Protein AF-A0A3R6SLC8-F1 (afdb_monomer)

Solvent-accessible surface area (backbone atoms only — not comparable to full-atom values): 26384 Å² total; per-residue (Å²): 122,71,46,50,64,65,61,18,42,52,45,8,48,50,56,23,44,22,66,38,48,47,32,39,58,86,38,3,53,18,31,65,36,12,20,27,44,7,32,56,50,8,61,76,74,73,42,42,48,62,12,15,28,33,7,21,47,40,28,37,38,47,44,51,72,51,48,66,95,76,48,55,83,53,21,49,45,52,12,24,59,56,33,33,61,49,24,70,76,63,65,51,51,47,34,44,36,35,53,68,18,51,67,44,10,50,51,34,34,54,44,52,49,52,43,15,56,60,30,42,59,29,45,60,48,36,52,54,31,44,76,70,70,38,64,82,55,33,52,42,32,18,47,53,49,36,41,51,49,44,37,51,59,35,23,53,56,47,18,50,44,32,36,74,47,45,32,54,53,45,56,52,63,77,64,54,50,69,49,57,52,47,7,33,36,46,29,26,22,42,40,32,32,56,13,37,36,48,29,38,60,68,46,46,52,83,87,48,50,64,38,20,53,52,24,20,42,38,34,70,74,62,66,50,55,70,68,58,52,48,56,52,23,52,53,51,12,52,50,49,34,63,68,51,42,78,79,56,65,79,68,60,49,61,55,46,52,69,75,62,62,84,81,87,72,84,65,84,78,49,32,95,67,35,59,33,65,38,72,68,51,43,46,52,50,39,53,50,42,59,29,35,58,59,12,32,46,19,73,79,32,30,27,4,39,18,48,23,55,68,41,50,64,37,45,47,43,38,33,61,86,42,60,68,61,39,43,53,51,41,59,64,42,40,40,67,42,71,51,25,72,28,51,36,29,14,52,56,32,19,42,53,47,53,49,45,50,30,62,74,72,47,50,72,86,44,71,62,35,51,48,46,54,48,56,42,64,71,42,25,57,60,35,21,55,52,30,45,49,45,47,45,37,34,48,46,34,44,40,37,64,63,15,34,62,37,8,56,72,50,37,72,81,17,30,42,34,35,32,56,46,46,53,50,42,46,56,48,18,42,52,25,28,48,41,8,46,77,43,30,71,62,43,51,51,52,53,74,71,30,67,64,54,54,45,51,52,52,22,49,29,41,27,36,31,17,46,36,17,27,49,39,53,73,57,34,46,65,70,57,54,54,61,52,81,47,100,90,50,74,48,50,53,48,61,58,50,35,71,76,39,74,58,46,65,40,53,50,52,44,49,52,53,37,57,44,45,73,70,68,47,54,67,69,60,53,50,50,50,48,46,50,48,24,42,53,28,18,70,73,54,44,69

Nearest PDB structures (foldseek):
  7dyr-assembly1_F  TM=5.591E-01  e=5.419E-09  Escherichia coli K-12
  6k1h-assembly1_Y  TM=8.545E-01  e=8.030E-05  Escherichia coli K-12
  7dyr-assembly1_Y  TM=5.944E-01  e=1.213E-04  Escherichia coli K-12
  8x2j-assembly1_F  TM=1.427E-01  e=5.247E+00  Chloroflexus aurantiacus J-10-fl

Foldseek 3Di:
DADDLVLLLVLLVLQLQCCALFDDCLTHLQCQALQLSLQVNCVVLVHNLLSLQLSLLLRLLCLQQFCQLNQTQWRSNQLSSQLSNLCSVQVDDSLLSNLSSRVRRNVVSVLVQVLQAVLVVLLVVLLVCLVVVNLVCLCCSFHVVSSVSSSCSRSVVSSCCRRVCVVVSNVCVVPDDPLRVQLSNLLSLASSLLSLLSLCLLLDDVVLLVLLVVLQCCCQVVVDDLVVLLVVLLVVLVVCLVVCVVVCPDPQPVVLCVVQPDPPPPDPQAPQLALHNDLVRLLVLLVVCLRRQQTSAHDQQGSQSSLLSSCLSSLCRNQVPPSVLSSLLSSLSSHRAAAQSQLCLLLSQLLSLLSSVCSVPNDCPPDSVVVSVCLRVVCRVLRRVLRCSQLSSQVSSVLLLVLSVCSSVVHPSSSGSSSVSSVVSSVSNSVSSCQSNRPNSSSSVSVSSDPVSVSVSSSSSSSSSSSSSNCLNVRNDNDFADWDADPVGIDGPVVVVCVVPNPVVSVVSSVVSSVCVSVVHDSVVVSVVSSCCSSVCSVVVRD

Mean predicted aligned error: 7.92 Å

pLDDT: mean 84.75, std 10.23, range [35.91, 96.44]

Sequence (543 aa):
MSFTFFEALIVGILYYLAYCEFSIPFIGAGWQDPVTIGFLIGLVYGDVKTGLVVGASIGMMYISNIAVGGNLPSDGVLAACVTVPISIKFGLDATTAVAFSIPFAVLGTFVDNGRRLVNGMWNRRAVTHVENEQYKKLWVDAILGPSVVSMLFRIVPLTLLLWLFGGAAGDIVSQLPAWLSNGLSVIGGMLPGLGLVLCVNFMGKKELLPYFLVGFYAITLGKVSIVFVALIGVCLAFLHVQFSASRFEEDDEEDYEEEYEEDDTSQSIYGDGCAFKSKGHLYWWGFKFCCFFRISQCLEYFYGTGIGYMMLEPLKRVYQENREGYKTAILRHLQPFITNPSWGAALVTGSIAMEEDIAKHGDPSGEKGEAIQTFKTSLMGPLAGIGDSFEGSIMMPLFKSICYPLALAGNVLGAFPYVLWFGWMTIVALFMDKLGYEQGRKGIAKLINSPIVNKVLYGAGVLGIMMMGALSASYVSLNIKIGWETSMGATDVASIVNGLIPSFFTLLFLGICYLLLSKGKSFVKVLIGVVIFGLLGSLIGIV

Structure (mmCIF, N/CA/C/O backbone):
data_AF-A0A3R6SLC8-F1
#
_entry.id   AF-A0A3R6SLC8-F1
#
loop_
_atom_site.group_PDB
_atom_site.id
_atom_site.type_symbol
_atom_site.label_atom_id
_atom_site.label_alt_id
_atom_site.label_comp_id
_atom_site.label_asym_id
_atom_site.label_entity_id
_atom_site.label_seq_id
_atom_site.pdbx_PDB_ins_code
_atom_site.Cartn_x
_atom_site.Cartn_y
_atom_site.Cartn_z
_atom_site.occupancy
_atom_site.B_iso_or_equiv
_atom_site.auth_seq_id
_atom_site.auth_comp_id
_atom_site.auth_asym_id
_atom_site.auth_atom_id
_atom_site.pdbx_PDB_model_num
ATOM 1 N N . MET A 1 1 ? -13.113 -23.653 21.721 1.00 61.84 1 MET A N 1
ATOM 2 C CA . MET A 1 1 ? -13.159 -23.734 20.241 1.00 61.84 1 MET A CA 1
ATOM 3 C C . MET A 1 1 ? -11.730 -23.743 19.728 1.00 61.84 1 MET A C 1
ATOM 5 O O . MET A 1 1 ? -10.943 -22.945 20.212 1.00 61.84 1 MET A O 1
ATOM 9 N N . SER A 1 2 ? -11.380 -24.641 18.810 1.00 76.81 2 SER A N 1
ATOM 10 C CA . SER A 1 2 ? -10.056 -24.680 18.172 1.00 76.81 2 SER A CA 1
ATOM 11 C C . SER A 1 2 ? -10.161 -24.320 16.687 1.00 76.81 2 SER A C 1
ATOM 13 O O . SER A 1 2 ? -11.248 -24.360 16.097 1.00 76.81 2 SER A O 1
ATOM 15 N N . PHE A 1 3 ? -9.043 -23.928 16.078 1.00 85.88 3 PHE A N 1
ATOM 16 C CA . PHE A 1 3 ? -8.946 -23.807 14.626 1.00 85.88 3 PHE A CA 1
ATOM 17 C C . PHE A 1 3 ? -8.646 -25.173 14.030 1.00 85.88 3 PHE A C 1
ATOM 19 O O . PHE A 1 3 ? -7.703 -25.855 14.433 1.00 85.88 3 PHE A O 1
ATOM 26 N N . THR A 1 4 ? -9.448 -25.577 13.055 1.00 91.62 4 THR A N 1
ATOM 27 C CA . THR A 1 4 ? -9.114 -26.731 12.230 1.00 91.62 4 THR A CA 1
ATOM 28 C C . THR A 1 4 ? -7.926 -26.382 11.336 1.00 91.62 4 THR A C 1
ATOM 30 O O . THR A 1 4 ? -7.714 -25.224 10.968 1.00 91.62 4 THR A O 1
ATOM 33 N N . PHE A 1 5 ? -7.153 -27.396 10.948 1.00 92.06 5 PHE A N 1
ATOM 34 C CA . PHE A 1 5 ? -6.040 -27.202 10.019 1.00 92.06 5 PHE A CA 1
ATOM 35 C C . PHE A 1 5 ? -6.502 -26.564 8.698 1.00 92.06 5 PHE A C 1
ATOM 37 O O . PHE A 1 5 ? -5.816 -25.708 8.152 1.00 92.06 5 PHE A O 1
ATOM 44 N N . PHE A 1 6 ? -7.689 -26.937 8.209 1.00 92.38 6 PHE A N 1
ATOM 45 C CA . PHE A 1 6 ? -8.234 -26.424 6.953 1.00 92.38 6 PHE A CA 1
ATOM 46 C C . PHE A 1 6 ? -8.601 -24.935 7.031 1.00 92.38 6 PHE A C 1
ATOM 48 O O . PHE A 1 6 ? -8.248 -24.172 6.135 1.00 92.38 6 PHE A O 1
ATOM 55 N N . GLU A 1 7 ? -9.228 -24.497 8.127 1.00 92.00 7 GLU A N 1
ATOM 56 C CA . GLU A 1 7 ? -9.496 -23.074 8.380 1.00 92.00 7 GLU A CA 1
ATOM 57 C C . GLU A 1 7 ? -8.194 -22.260 8.425 1.00 92.00 7 GLU A C 1
ATOM 59 O O . GLU A 1 7 ? -8.081 -21.220 7.775 1.00 92.00 7 GLU A O 1
ATOM 64 N N . ALA A 1 8 ? -7.185 -22.755 9.150 1.00 93.56 8 ALA A N 1
ATOM 65 C CA . ALA A 1 8 ? -5.879 -22.107 9.251 1.00 93.56 8 ALA A CA 1
ATOM 66 C C . ALA A 1 8 ? -5.124 -22.083 7.905 1.00 93.56 8 ALA A C 1
ATOM 68 O O . ALA A 1 8 ? -4.407 -21.125 7.604 1.00 93.56 8 ALA A O 1
ATOM 69 N N . LEU A 1 9 ? -5.289 -23.120 7.078 1.00 95.88 9 LEU A N 1
ATOM 70 C CA . LEU A 1 9 ? -4.695 -23.204 5.746 1.00 95.88 9 LEU A CA 1
ATOM 71 C C . LEU A 1 9 ? -5.320 -22.191 4.784 1.00 95.88 9 LEU A C 1
ATOM 73 O O . LEU A 1 9 ? -4.587 -21.502 4.080 1.00 95.88 9 LEU A O 1
ATOM 77 N N . ILE A 1 10 ? -6.650 -22.055 4.779 1.00 95.94 10 ILE A N 1
ATOM 78 C CA . ILE A 1 10 ? -7.340 -21.070 3.933 1.00 95.94 10 ILE A CA 1
ATOM 79 C C . ILE A 1 10 ? -6.879 -19.654 4.273 1.00 95.94 10 ILE A C 1
ATOM 81 O O . ILE A 1 10 ? -6.555 -18.886 3.371 1.00 95.94 10 ILE A O 1
ATOM 85 N N . VAL A 1 11 ? -6.791 -19.313 5.560 1.00 95.38 11 VAL A N 1
ATOM 86 C CA . VAL A 1 11 ? -6.306 -17.992 5.988 1.00 95.38 11 VAL A CA 1
ATOM 87 C C . VAL A 1 11 ? -4.846 -17.773 5.564 1.00 95.38 11 VAL A C 1
ATOM 89 O O . VAL A 1 11 ? -4.506 -16.699 5.070 1.00 95.38 11 VAL A O 1
ATOM 92 N N . GLY A 1 12 ? -4.006 -18.812 5.655 1.00 94.88 12 GLY A N 1
ATOM 93 C CA . GLY A 1 12 ? -2.649 -18.821 5.097 1.00 94.88 12 GLY A CA 1
ATOM 94 C C . GLY A 1 12 ? -2.611 -18.520 3.595 1.00 94.88 12 GLY A C 1
ATOM 95 O O . GLY A 1 12 ? -1.840 -17.672 3.145 1.00 94.88 12 GLY A O 1
ATOM 96 N N . ILE A 1 13 ? -3.474 -19.177 2.817 1.00 94.75 13 ILE A N 1
ATOM 97 C CA . ILE A 1 13 ? -3.594 -18.973 1.368 1.00 94.75 13 ILE A CA 1
ATOM 98 C C . ILE A 1 13 ? -4.063 -17.549 1.055 1.00 94.75 13 ILE A C 1
ATOM 100 O O . ILE A 1 13 ? -3.487 -16.912 0.176 1.00 94.75 13 ILE A O 1
ATOM 104 N N . LEU A 1 14 ? -5.054 -17.020 1.778 1.00 94.44 14 LEU A N 1
ATOM 105 C CA . LEU A 1 14 ? -5.522 -15.641 1.602 1.00 94.44 14 LEU A CA 1
ATOM 106 C C . LEU A 1 14 ? -4.402 -14.628 1.860 1.00 94.44 14 LEU A C 1
ATOM 108 O O . LEU A 1 14 ? -4.236 -13.696 1.076 1.00 94.44 14 LEU A O 1
ATOM 112 N N . TYR A 1 15 ? -3.587 -14.848 2.894 1.00 94.25 15 TYR A N 1
ATOM 113 C CA . TYR A 1 15 ? -2.420 -14.012 3.177 1.00 94.25 15 TYR A CA 1
ATOM 114 C C . TYR A 1 15 ? -1.388 -14.044 2.040 1.00 94.25 15 TYR A C 1
ATOM 116 O O . TYR A 1 15 ? -0.866 -13.004 1.634 1.00 94.25 15 TYR A O 1
ATOM 124 N N . TYR A 1 16 ? -1.116 -15.225 1.477 1.00 92.50 16 TYR A N 1
ATOM 125 C CA . TYR A 1 16 ? -0.261 -15.345 0.296 1.00 92.50 16 TYR A CA 1
ATOM 126 C C . TYR A 1 16 ? -0.855 -14.631 -0.922 1.00 92.50 16 TYR A C 1
ATOM 128 O O . TYR A 1 16 ? -0.144 -13.877 -1.578 1.00 92.50 16 TYR A O 1
ATOM 136 N N . LEU A 1 17 ? -2.143 -14.833 -1.211 1.00 90.81 17 LEU A N 1
ATOM 137 C CA . LEU A 1 17 ? -2.814 -14.226 -2.360 1.00 90.81 17 LEU A CA 1
ATOM 138 C C . LEU A 1 17 ? -2.892 -12.703 -2.253 1.00 90.81 17 LEU A C 1
ATOM 140 O O . LEU A 1 17 ? -2.800 -12.036 -3.277 1.00 90.81 17 LEU A O 1
ATOM 144 N N . ALA A 1 18 ? -2.995 -12.148 -1.042 1.00 88.38 18 ALA A N 1
ATOM 145 C CA . ALA A 1 18 ? -2.894 -10.708 -0.820 1.00 88.38 18 ALA A CA 1
ATOM 146 C C . ALA A 1 18 ? -1.541 -10.157 -1.277 1.00 88.38 18 ALA A C 1
ATOM 148 O O . ALA A 1 18 ? -1.441 -9.073 -1.831 1.00 88.38 18 ALA A O 1
ATOM 149 N N . TYR A 1 19 ? -0.470 -10.919 -1.117 1.00 84.75 19 TYR A N 1
ATOM 150 C CA . TYR A 1 19 ? 0.869 -10.473 -1.471 1.00 84.75 19 TYR A CA 1
ATOM 151 C C . TYR A 1 19 ? 1.532 -11.334 -2.545 1.00 84.75 19 TYR A C 1
ATOM 153 O O . TYR A 1 19 ? 2.760 -11.509 -2.552 1.00 84.75 19 TYR A O 1
ATOM 161 N N . CYS A 1 20 ? 0.734 -11.893 -3.447 1.00 82.38 20 CYS A N 1
ATOM 162 C CA . CYS A 1 20 ? 1.291 -12.610 -4.573 1.00 82.38 20 CYS A CA 1
ATOM 163 C C . CYS A 1 20 ? 2.060 -11.631 -5.475 1.00 82.38 20 CYS A C 1
ATOM 165 O O . CYS A 1 20 ? 1.841 -10.419 -5.457 1.00 82.38 20 CYS A O 1
ATOM 167 N N . GLU A 1 21 ? 2.997 -12.168 -6.252 1.00 72.94 21 GLU A N 1
ATOM 168 C CA . GLU A 1 21 ? 3.867 -11.371 -7.128 1.00 72.94 21 GLU A CA 1
ATOM 169 C C . GLU A 1 21 ? 3.085 -10.724 -8.298 1.00 72.94 21 GLU A C 1
ATOM 171 O O . GLU A 1 21 ? 3.613 -9.861 -8.997 1.00 72.94 21 GLU A O 1
ATOM 176 N N . PHE A 1 22 ? 1.819 -11.119 -8.491 1.00 76.06 22 PHE A N 1
ATOM 177 C CA . PHE A 1 22 ? 0.886 -10.544 -9.456 1.00 76.06 22 PHE A CA 1
ATOM 178 C C . PHE A 1 22 ? 0.054 -9.442 -8.792 1.00 76.06 22 PHE A C 1
ATOM 180 O O . PHE A 1 22 ? -0.735 -9.707 -7.895 1.00 76.06 22 PHE A O 1
ATOM 187 N N . SER A 1 23 ? 0.168 -8.208 -9.260 1.00 70.12 23 SER A N 1
ATOM 188 C CA . SER A 1 23 ? -0.621 -7.073 -8.779 1.00 70.12 23 SER A CA 1
ATOM 189 C C . SER A 1 23 ? -1.847 -6.868 -9.670 1.00 70.12 23 SER A C 1
ATOM 191 O O . SER A 1 23 ? -1.762 -6.146 -10.649 1.00 70.12 23 SER A O 1
ATOM 193 N N . ILE A 1 24 ? -2.997 -7.473 -9.376 1.00 70.75 24 ILE A N 1
ATOM 194 C CA . ILE A 1 24 ? -4.237 -7.221 -10.140 1.00 70.75 24 ILE A CA 1
ATOM 195 C C . ILE A 1 24 ? -5.328 -6.604 -9.245 1.00 70.75 24 ILE A C 1
ATOM 197 O O . ILE A 1 24 ? -5.205 -6.627 -8.020 1.00 70.75 24 ILE A O 1
ATOM 201 N N . PRO A 1 25 ? -6.413 -6.028 -9.806 1.00 58.56 25 PRO A N 1
ATOM 202 C CA . PRO A 1 25 ? -7.425 -5.347 -8.994 1.00 58.56 25 PRO A CA 1
ATOM 203 C C . PRO A 1 25 ? -8.062 -6.239 -7.921 1.00 58.56 25 PRO A C 1
ATOM 205 O O . PRO A 1 25 ? -8.417 -5.761 -6.853 1.00 58.56 25 PRO A O 1
ATOM 208 N N . PHE A 1 26 ? -8.190 -7.542 -8.177 1.00 68.75 26 PHE A N 1
ATOM 209 C CA . PHE A 1 26 ? -8.882 -8.474 -7.283 1.00 68.75 26 PHE A CA 1
ATOM 210 C C . PHE A 1 26 ? -8.005 -9.623 -6.784 1.00 68.75 26 PHE A C 1
ATOM 212 O O . PHE A 1 26 ? -8.561 -10.611 -6.337 1.00 68.75 26 PHE A O 1
ATOM 219 N N . ILE A 1 27 ? -6.676 -9.535 -6.892 1.00 64.81 27 ILE A N 1
ATOM 220 C CA . ILE A 1 27 ? -5.691 -10.479 -6.322 1.00 64.81 27 ILE A CA 1
ATOM 221 C C . ILE A 1 27 ? -4.364 -9.714 -6.168 1.00 64.81 27 ILE A C 1
ATOM 223 O O . ILE A 1 27 ? -4.068 -8.821 -6.957 1.00 64.81 27 ILE A O 1
ATOM 227 N N . GLY A 1 28 ? -3.536 -10.046 -5.180 1.00 75.44 28 GLY A N 1
ATOM 228 C CA . GLY A 1 28 ? -2.276 -9.343 -4.954 1.00 75.44 28 GLY A CA 1
ATOM 229 C C . GLY A 1 28 ? -2.542 -7.938 -4.445 1.00 75.44 28 GLY A C 1
ATOM 230 O O . GLY A 1 28 ? -3.301 -7.779 -3.493 1.00 75.44 28 GLY A O 1
ATOM 231 N N . ALA A 1 29 ? -1.969 -6.913 -5.085 1.00 71.12 29 ALA A N 1
ATOM 232 C CA . ALA A 1 29 ? -2.095 -5.515 -4.656 1.00 71.12 29 ALA A CA 1
ATOM 233 C C . ALA A 1 29 ? -3.538 -5.097 -4.307 1.00 71.12 29 ALA A C 1
ATOM 235 O O . ALA A 1 29 ? -3.732 -4.440 -3.293 1.00 71.12 29 ALA A O 1
ATOM 236 N N . GLY A 1 30 ? -4.550 -5.544 -5.059 1.00 74.19 30 GLY A N 1
ATOM 237 C CA . GLY A 1 30 ? -5.962 -5.263 -4.771 1.00 74.19 30 GLY A CA 1
ATOM 238 C C . GLY A 1 30 ? -6.500 -5.781 -3.426 1.00 74.19 30 GLY A C 1
ATOM 239 O O . GLY A 1 30 ? -7.491 -5.268 -2.905 1.00 74.19 30 GLY A O 1
ATOM 240 N N . TRP A 1 31 ? -5.854 -6.794 -2.846 1.00 82.81 31 TRP A N 1
ATOM 241 C CA . TRP A 1 31 ? -6.204 -7.422 -1.568 1.00 82.81 31 TRP A CA 1
ATOM 242 C C . TRP A 1 31 ? -5.299 -6.991 -0.409 1.00 82.81 31 TRP A C 1
ATOM 244 O O . TRP A 1 31 ? -5.496 -7.457 0.709 1.00 82.81 31 TRP A O 1
ATOM 254 N N . GLN A 1 32 ? -4.327 -6.101 -0.635 1.00 86.19 32 GLN A N 1
ATOM 255 C CA . GLN A 1 32 ? -3.346 -5.685 0.381 1.00 86.19 32 GLN A CA 1
ATOM 256 C C . GLN A 1 32 ? -3.885 -4.676 1.393 1.00 86.19 32 GLN A C 1
ATOM 258 O O . GLN A 1 32 ? -3.170 -3.774 1.827 1.00 86.19 32 GLN A O 1
ATOM 263 N N . ASP A 1 33 ? -5.139 -4.851 1.795 1.00 91.06 33 ASP A N 1
ATOM 264 C CA . ASP A 1 33 ? -5.748 -4.062 2.847 1.00 91.06 33 ASP A CA 1
ATOM 265 C C . ASP A 1 33 ? -6.392 -4.948 3.919 1.00 91.06 33 ASP A C 1
ATOM 267 O O . ASP A 1 33 ? -7.047 -5.946 3.585 1.00 91.06 33 ASP A O 1
ATOM 271 N N . PRO A 1 34 ? -6.263 -4.571 5.206 1.00 94.19 34 PRO A N 1
ATOM 272 C CA . PRO A 1 34 ? -6.955 -5.237 6.303 1.00 94.19 34 PRO A CA 1
ATOM 273 C C . PRO A 1 34 ? -8.462 -5.396 6.082 1.00 94.19 34 PRO A C 1
ATOM 275 O O . PRO A 1 34 ? -9.014 -6.429 6.457 1.00 94.19 34 PRO A O 1
ATOM 278 N N . VAL A 1 35 ? -9.135 -4.421 5.456 1.00 95.12 35 VAL A N 1
ATOM 279 C CA . VAL A 1 35 ? -10.585 -4.489 5.228 1.00 95.12 35 VAL A CA 1
ATOM 280 C C . VAL A 1 35 ? -10.956 -5.515 4.161 1.00 95.12 35 VAL A C 1
ATOM 282 O O . VAL A 1 35 ? -11.905 -6.278 4.352 1.00 95.12 35 VAL A O 1
ATOM 285 N N . THR A 1 36 ? -10.179 -5.596 3.075 1.00 94.75 36 THR A N 1
ATOM 286 C CA . THR A 1 36 ? -10.398 -6.579 2.007 1.00 94.75 36 THR A CA 1
ATOM 287 C C . THR A 1 36 ? -10.207 -7.988 2.547 1.00 94.75 36 THR A C 1
ATOM 289 O O . THR A 1 36 ? -11.002 -8.887 2.285 1.00 94.75 36 THR A O 1
ATOM 292 N N . ILE A 1 37 ? -9.168 -8.183 3.357 1.00 95.12 37 ILE A N 1
ATOM 293 C CA . ILE A 1 37 ? -8.874 -9.475 3.976 1.00 95.12 37 ILE A CA 1
ATOM 294 C C . ILE A 1 37 ? -9.905 -9.823 5.043 1.00 95.12 37 ILE A C 1
ATOM 296 O O . ILE A 1 37 ? -10.350 -10.967 5.101 1.00 95.12 37 ILE A O 1
ATOM 300 N N . GLY A 1 38 ? -10.353 -8.841 5.823 1.00 96.06 38 GLY A N 1
ATOM 301 C CA . GLY A 1 38 ? -11.456 -9.007 6.761 1.00 96.06 38 GLY A CA 1
ATOM 302 C C . GLY A 1 38 ? -12.741 -9.463 6.073 1.00 96.06 38 GLY A C 1
ATOM 303 O O . GLY A 1 38 ? -13.386 -10.400 6.539 1.00 96.06 38 GLY A O 1
ATOM 304 N N . PHE A 1 39 ? -13.066 -8.884 4.915 1.00 96.44 39 PHE A N 1
ATOM 305 C CA . PHE A 1 39 ? -14.175 -9.324 4.070 1.00 96.44 39 PHE A CA 1
ATOM 306 C C . PHE A 1 39 ? -14.008 -10.774 3.587 1.00 96.44 39 PHE A C 1
ATOM 308 O O . PHE A 1 39 ? -14.921 -11.583 3.754 1.00 96.44 39 PHE A O 1
ATOM 315 N N . LEU A 1 40 ? -12.843 -11.128 3.030 1.00 95.44 40 LEU A N 1
ATOM 316 C CA . LEU A 1 40 ? -12.574 -12.476 2.512 1.00 95.44 40 LEU A CA 1
ATOM 317 C C . LEU A 1 40 ? -12.612 -13.540 3.615 1.00 95.44 40 LEU A C 1
ATOM 319 O O . LEU A 1 40 ? -13.183 -14.610 3.423 1.00 95.44 40 LEU A O 1
ATOM 323 N N . ILE A 1 41 ? -12.054 -13.244 4.789 1.00 96.19 41 ILE A N 1
ATOM 324 C CA . ILE A 1 41 ? -12.130 -14.135 5.951 1.00 96.19 41 ILE A CA 1
ATOM 325 C C . ILE A 1 41 ? -13.574 -14.213 6.456 1.00 96.19 41 ILE A C 1
ATOM 327 O O . ILE A 1 41 ? -14.061 -15.305 6.729 1.00 96.19 41 ILE A O 1
ATOM 331 N N . GLY A 1 42 ? -14.299 -13.095 6.503 1.00 95.81 42 GLY A N 1
ATOM 332 C CA . GLY A 1 42 ? -15.721 -13.084 6.840 1.00 95.81 42 GLY A CA 1
ATOM 333 C C . GLY A 1 42 ? -16.555 -13.996 5.933 1.00 95.81 42 GLY A C 1
ATOM 334 O O . GLY A 1 42 ? -17.412 -14.721 6.429 1.00 95.81 42 GLY A O 1
ATOM 335 N N . LEU A 1 43 ? -16.256 -14.046 4.628 1.00 95.56 43 LEU A N 1
ATOM 336 C CA . LEU A 1 43 ? -16.885 -14.992 3.696 1.00 95.56 43 LEU A CA 1
ATOM 337 C C . LEU A 1 43 ? -16.562 -16.455 4.026 1.00 95.56 43 LEU A C 1
ATOM 339 O O . LEU A 1 43 ? -17.451 -17.299 3.962 1.00 95.56 43 LEU A O 1
ATOM 343 N N . VAL A 1 44 ? -15.314 -16.757 4.390 1.00 94.94 44 VAL A N 1
ATOM 344 C CA . VAL A 1 44 ? -14.883 -18.121 4.750 1.00 94.94 44 VAL A CA 1
ATOM 345 C C . VAL A 1 44 ? -15.576 -18.613 6.023 1.00 94.94 44 VAL A C 1
ATOM 347 O O . VAL A 1 44 ? -15.950 -19.779 6.101 1.00 94.94 44 VAL A O 1
ATOM 350 N N . TYR A 1 45 ? -15.761 -17.733 7.010 1.00 93.38 45 TYR A N 1
ATOM 351 C CA . TYR A 1 45 ? -16.343 -18.077 8.312 1.00 93.38 45 TYR A CA 1
ATOM 352 C C . TYR A 1 45 ? -17.861 -17.836 8.397 1.00 93.38 45 TYR A C 1
ATOM 354 O O . TYR A 1 45 ? -18.479 -18.194 9.397 1.00 93.38 45 TYR A O 1
ATOM 362 N N . GLY A 1 46 ? -18.475 -17.246 7.367 1.00 94.12 46 GLY A N 1
ATOM 363 C CA . GLY A 1 46 ? -19.913 -16.963 7.313 1.00 94.12 46 GLY A CA 1
ATOM 364 C C . GLY A 1 46 ? -20.367 -15.696 8.054 1.00 94.12 46 GLY A C 1
ATOM 365 O O . GLY A 1 46 ? -21.566 -15.436 8.102 1.00 94.12 46 GLY A O 1
ATOM 366 N N . ASP A 1 47 ? -19.445 -14.886 8.587 1.00 95.31 47 ASP A N 1
ATOM 367 C CA . ASP A 1 47 ? -19.737 -13.600 9.238 1.00 95.31 47 ASP A CA 1
ATOM 368 C C . ASP A 1 47 ? -18.973 -12.450 8.567 1.00 95.31 47 ASP A C 1
ATOM 370 O O . ASP A 1 47 ? -17.911 -11.991 9.001 1.00 95.31 47 ASP A O 1
ATOM 374 N N . VAL A 1 48 ? -19.549 -11.975 7.462 1.00 96.19 48 VAL A N 1
ATOM 375 C CA . VAL A 1 48 ? -18.995 -10.874 6.664 1.00 96.19 48 VAL A CA 1
ATOM 376 C C . VAL A 1 48 ? -19.022 -9.552 7.426 1.00 96.19 48 VAL A C 1
ATOM 378 O O . VAL A 1 48 ? -18.106 -8.746 7.277 1.00 96.19 48 VAL A O 1
ATOM 381 N N . LYS A 1 49 ? -20.048 -9.311 8.251 1.00 95.31 49 LYS A N 1
ATOM 382 C CA . LYS A 1 49 ? -20.210 -8.034 8.955 1.00 95.31 49 LYS A CA 1
ATOM 383 C C . LYS A 1 49 ? -19.103 -7.850 9.986 1.00 95.31 49 LYS A C 1
ATOM 385 O O . LYS A 1 49 ? -18.446 -6.811 9.980 1.00 95.31 49 LYS A O 1
ATOM 390 N N . THR A 1 50 ? -18.862 -8.855 10.826 1.00 95.19 50 THR A N 1
ATOM 391 C CA . THR A 1 50 ? -17.769 -8.810 11.806 1.00 95.19 50 THR A CA 1
ATOM 392 C C . THR A 1 50 ? -16.418 -8.732 11.100 1.00 95.19 50 THR A C 1
ATOM 394 O O . THR A 1 50 ? -15.580 -7.915 11.479 1.00 95.19 50 THR A O 1
ATOM 397 N N . GLY A 1 51 ? -16.231 -9.494 10.014 1.00 96.19 51 GLY A N 1
ATOM 398 C CA . GLY A 1 51 ? -15.023 -9.430 9.190 1.00 96.19 51 GLY A CA 1
ATOM 399 C C . GLY A 1 51 ? -14.720 -8.029 8.646 1.00 96.19 51 GLY A C 1
ATOM 400 O O . GLY A 1 51 ? -13.598 -7.543 8.787 1.00 96.19 51 GLY A O 1
ATOM 401 N N . LEU A 1 52 ? -15.725 -7.349 8.085 1.00 95.88 52 LEU A N 1
ATOM 402 C CA . LEU A 1 52 ? -15.608 -5.977 7.579 1.00 95.88 52 LEU A CA 1
ATOM 403 C C . LEU A 1 52 ? -15.300 -4.973 8.687 1.00 95.88 52 LEU A C 1
ATOM 405 O O . LEU A 1 52 ? -14.386 -4.166 8.536 1.00 95.88 52 LEU A O 1
ATOM 409 N N . VAL A 1 53 ? -16.046 -5.022 9.793 1.00 94.56 53 VAL A N 1
ATOM 410 C CA . VAL A 1 53 ? -15.900 -4.058 10.891 1.00 94.56 53 VAL A CA 1
ATOM 411 C C . VAL A 1 53 ? -14.528 -4.199 11.546 1.00 94.56 53 VAL A C 1
ATOM 413 O O . VAL A 1 53 ? -13.825 -3.205 11.710 1.00 94.56 53 VAL A O 1
ATOM 416 N N . VAL A 1 54 ? -14.104 -5.423 11.872 1.00 94.81 54 VAL A N 1
ATOM 417 C CA . VAL A 1 54 ? -12.787 -5.669 12.477 1.00 94.81 54 VAL A CA 1
ATOM 418 C C . VAL A 1 54 ? -11.667 -5.333 11.490 1.00 94.81 54 VAL A C 1
ATOM 420 O O . VAL A 1 54 ? -10.707 -4.659 11.861 1.00 94.81 54 VAL A O 1
ATOM 423 N N . GLY A 1 55 ? -11.804 -5.741 10.224 1.00 95.12 55 GLY A N 1
ATOM 424 C CA . GLY A 1 55 ? -10.835 -5.435 9.172 1.00 95.12 55 GLY A CA 1
ATOM 425 C C . GLY A 1 55 ? -10.660 -3.931 8.955 1.00 95.12 55 GLY A C 1
ATOM 426 O O . GLY A 1 55 ? -9.531 -3.451 8.913 1.00 95.12 55 GLY A O 1
ATOM 427 N N . ALA A 1 56 ? -11.752 -3.166 8.894 1.00 94.00 56 ALA A N 1
ATOM 428 C CA . ALA A 1 56 ? -11.709 -1.710 8.756 1.00 94.00 56 ALA A CA 1
ATOM 429 C C . ALA A 1 56 ? -11.114 -1.023 9.994 1.00 94.00 56 ALA A C 1
ATOM 431 O O . ALA A 1 56 ? -10.338 -0.082 9.850 1.00 94.00 56 ALA A O 1
ATOM 432 N N . SER A 1 57 ? -11.415 -1.507 11.203 1.00 91.25 57 SER A N 1
ATOM 433 C CA . SER A 1 57 ? -10.833 -0.976 12.442 1.00 91.25 57 SER A CA 1
ATOM 434 C C . SER A 1 57 ? -9.317 -1.170 12.502 1.00 91.25 57 SER A C 1
ATOM 436 O O . SER A 1 57 ? -8.590 -0.229 12.824 1.00 91.25 57 SER A O 1
ATOM 438 N N . ILE A 1 58 ? -8.820 -2.349 12.112 1.00 92.19 58 ILE A N 1
ATOM 439 C CA . ILE A 1 58 ? -7.376 -2.595 11.950 1.00 92.19 58 ILE A CA 1
ATOM 440 C C . ILE A 1 58 ? -6.825 -1.700 10.830 1.00 92.19 58 ILE A C 1
ATOM 442 O O . ILE A 1 58 ? -5.790 -1.052 10.988 1.00 92.19 58 ILE A O 1
ATOM 446 N N . GLY A 1 59 ? -7.544 -1.605 9.712 1.00 91.19 59 GLY A N 1
ATOM 447 C CA . GLY A 1 59 ? -7.194 -0.776 8.564 1.00 91.19 59 GLY A CA 1
ATOM 448 C C . GLY A 1 59 ? -7.014 0.702 8.900 1.00 91.19 59 GLY A C 1
ATOM 449 O O . GLY A 1 59 ? -6.080 1.321 8.389 1.00 91.19 59 GLY A O 1
ATOM 450 N N . MET A 1 60 ? -7.857 1.267 9.770 1.00 87.38 60 MET A N 1
ATOM 451 C CA . MET A 1 60 ? -7.767 2.664 10.211 1.00 87.38 60 MET A CA 1
ATOM 452 C C . MET A 1 60 ? -6.470 2.953 10.966 1.00 87.38 60 MET A C 1
ATOM 454 O O . MET A 1 60 ? -5.867 4.005 10.765 1.00 87.38 60 MET A O 1
ATOM 458 N N . MET A 1 61 ? -5.998 2.013 11.786 1.00 85.88 61 MET A N 1
ATOM 459 C CA . MET A 1 61 ? -4.715 2.156 12.479 1.00 85.88 61 MET A CA 1
ATOM 460 C C . MET A 1 61 ? -3.542 2.221 11.487 1.00 85.88 61 MET A C 1
ATOM 462 O O . MET A 1 61 ? -2.598 2.986 11.683 1.00 85.88 61 MET A O 1
ATOM 466 N N . TYR A 1 62 ? -3.619 1.454 10.397 1.00 84.81 62 TYR A N 1
ATOM 467 C CA . TYR A 1 62 ? -2.582 1.360 9.365 1.00 84.81 62 TYR A CA 1
ATOM 468 C C . TYR A 1 62 ? -2.916 2.159 8.095 1.00 84.81 62 TYR A C 1
ATOM 470 O O . TYR A 1 62 ? -2.387 1.875 7.016 1.00 84.81 62 TYR A O 1
ATOM 478 N N . ILE A 1 63 ? -3.780 3.175 8.201 1.00 84.00 63 ILE A N 1
ATOM 479 C CA . ILE A 1 63 ? -4.260 3.948 7.047 1.00 84.00 63 ILE A CA 1
ATOM 480 C C . ILE A 1 63 ? -3.120 4.671 6.310 1.00 84.00 63 ILE A C 1
ATOM 482 O O . ILE A 1 63 ? -3.130 4.725 5.084 1.00 84.00 63 ILE A O 1
ATOM 486 N N . SER A 1 64 ? -2.100 5.124 7.050 1.00 73.25 64 SER A N 1
ATOM 487 C CA . SER A 1 64 ? -0.912 5.826 6.535 1.00 73.25 64 SER A CA 1
ATOM 488 C C . SER A 1 64 ? 0.339 4.952 6.427 1.00 73.25 64 SER A C 1
ATOM 490 O O . SER A 1 64 ? 1.464 5.453 6.493 1.00 73.25 64 SER A O 1
ATOM 492 N N . ASN A 1 65 ? 0.175 3.636 6.356 1.00 73.75 65 ASN A N 1
ATOM 493 C CA . ASN A 1 65 ? 1.306 2.723 6.355 1.00 73.75 65 ASN A CA 1
ATOM 494 C C . ASN A 1 65 ? 1.931 2.644 4.953 1.00 73.75 65 ASN A C 1
ATOM 496 O O . ASN A 1 65 ? 1.438 1.935 4.077 1.00 73.75 65 ASN A O 1
ATOM 500 N N . ILE A 1 66 ? 3.004 3.407 4.746 1.00 69.88 66 ILE A N 1
ATOM 501 C CA . ILE A 1 66 ? 3.666 3.581 3.448 1.00 69.88 66 ILE A CA 1
ATOM 502 C C . ILE A 1 66 ? 5.018 2.885 3.479 1.00 69.88 66 ILE A C 1
ATOM 504 O O . ILE A 1 66 ? 5.802 3.067 4.411 1.00 69.88 66 ILE A O 1
ATOM 508 N N . ALA A 1 67 ? 5.301 2.100 2.441 1.00 68.69 67 ALA A N 1
ATOM 509 C CA . ALA A 1 67 ? 6.580 1.425 2.277 1.00 68.69 67 ALA A CA 1
ATOM 510 C C . ALA A 1 67 ? 7.596 2.342 1.577 1.00 68.69 67 ALA A C 1
ATOM 512 O O . ALA A 1 67 ? 7.856 2.191 0.385 1.00 68.69 67 ALA A O 1
ATOM 513 N N . VAL A 1 68 ? 8.173 3.291 2.316 1.00 63.22 68 VAL A N 1
ATOM 514 C CA . VAL A 1 68 ? 9.207 4.194 1.779 1.00 63.22 68 VAL A CA 1
ATOM 515 C C . VAL A 1 68 ? 10.450 3.384 1.411 1.00 63.22 68 VAL A C 1
ATOM 517 O O . VAL A 1 68 ? 10.947 2.593 2.219 1.00 63.22 68 VAL A O 1
ATOM 520 N N . GLY A 1 69 ? 10.934 3.533 0.175 1.00 59.66 69 GLY A N 1
ATOM 521 C CA . GLY A 1 69 ? 12.075 2.748 -0.315 1.00 59.66 69 GLY A CA 1
ATOM 522 C C . GLY A 1 69 ? 11.821 1.234 -0.282 1.00 59.66 69 GLY A C 1
ATOM 523 O O . GLY A 1 69 ? 12.747 0.435 -0.126 1.00 59.66 69 GLY A O 1
ATOM 524 N N . GLY A 1 70 ? 10.553 0.823 -0.378 1.00 63.81 70 GLY A N 1
ATOM 525 C CA . GLY A 1 70 ? 10.152 -0.580 -0.382 1.00 63.81 70 GLY A CA 1
ATOM 526 C C . GLY A 1 70 ? 10.283 -1.289 0.967 1.00 63.81 70 GLY A C 1
ATOM 527 O O . GLY A 1 70 ? 10.183 -2.514 0.991 1.00 63.81 70 GLY A O 1
ATOM 528 N N . ASN A 1 71 ? 10.515 -0.573 2.075 1.00 70.00 71 ASN A N 1
ATOM 529 C CA . ASN A 1 71 ? 10.536 -1.154 3.418 1.00 70.00 71 ASN A CA 1
ATOM 530 C C . ASN A 1 71 ? 9.211 -0.901 4.145 1.00 70.00 71 ASN A C 1
ATOM 532 O O . ASN A 1 71 ? 8.845 0.246 4.388 1.00 70.00 71 ASN A O 1
ATOM 536 N N . LEU A 1 72 ? 8.496 -1.971 4.489 1.00 75.25 72 LEU A N 1
ATOM 537 C CA . LEU A 1 72 ? 7.179 -1.891 5.112 1.00 75.25 72 LEU A CA 1
ATOM 538 C C . LEU A 1 72 ? 7.307 -1.691 6.641 1.00 75.25 72 LEU A C 1
ATOM 540 O O . LEU A 1 72 ? 7.874 -2.559 7.306 1.00 75.25 72 LEU A O 1
ATOM 544 N N . PRO A 1 73 ? 6.765 -0.604 7.230 1.00 74.12 73 PRO A N 1
ATOM 545 C CA . PRO A 1 73 ? 6.877 -0.343 8.672 1.00 74.12 73 PRO A CA 1
ATOM 546 C C . PRO A 1 73 ? 6.085 -1.316 9.551 1.00 74.12 73 PRO A C 1
ATOM 548 O O . PRO A 1 73 ? 6.454 -1.569 10.696 1.00 74.12 73 PRO A O 1
ATOM 551 N N . SER A 1 74 ? 4.961 -1.813 9.037 1.00 84.19 74 SER A N 1
ATOM 552 C CA . SER A 1 74 ? 4.058 -2.737 9.724 1.00 84.19 74 SER A CA 1
ATOM 553 C C . SER A 1 74 ? 3.219 -3.502 8.704 1.00 84.19 74 SER A C 1
ATOM 555 O O . SER A 1 74 ? 2.920 -2.975 7.640 1.00 84.19 74 SER A O 1
ATOM 557 N N . ASP A 1 75 ? 2.828 -4.735 8.993 1.00 89.94 75 ASP A N 1
ATOM 558 C CA . ASP A 1 75 ? 1.991 -5.543 8.106 1.00 89.94 75 ASP A CA 1
ATOM 559 C C . ASP A 1 75 ? 0.555 -5.633 8.638 1.00 89.94 75 ASP A C 1
ATOM 561 O O . ASP A 1 75 ? 0.192 -6.539 9.390 1.00 89.94 75 ASP A O 1
ATOM 565 N N . GLY A 1 76 ? -0.284 -4.675 8.242 1.00 90.19 76 GLY A N 1
ATOM 566 C CA . GLY A 1 76 ? -1.695 -4.678 8.631 1.00 90.19 76 GLY A CA 1
ATOM 567 C C . GLY A 1 76 ? -2.472 -5.885 8.088 1.00 90.19 76 GLY A C 1
ATOM 568 O O . GLY A 1 76 ? -3.464 -6.294 8.688 1.00 90.19 76 GLY A O 1
ATOM 569 N N . VAL A 1 77 ? -2.036 -6.477 6.975 1.00 92.81 77 VAL A N 1
ATOM 570 C CA . VAL A 1 77 ? -2.725 -7.606 6.346 1.00 92.81 77 VAL A CA 1
ATOM 571 C C . VAL A 1 77 ? -2.503 -8.879 7.157 1.00 92.81 77 VAL A C 1
ATOM 573 O O . VAL A 1 77 ? -3.473 -9.565 7.468 1.00 92.81 77 VAL A O 1
ATOM 576 N N . LEU A 1 78 ? -1.267 -9.162 7.584 1.00 93.81 78 LEU A N 1
ATOM 577 C CA . LEU A 1 78 ? -1.004 -10.259 8.518 1.00 93.81 78 LEU A CA 1
ATOM 578 C C . LEU A 1 78 ? -1.764 -10.052 9.833 1.00 93.81 78 LEU A C 1
ATOM 580 O O . LEU A 1 78 ? -2.341 -10.998 10.370 1.00 93.81 78 LEU A O 1
ATOM 584 N N . ALA A 1 79 ? -1.802 -8.812 10.328 1.00 93.12 79 ALA A N 1
ATOM 585 C CA . ALA A 1 79 ? -2.555 -8.455 11.524 1.00 93.12 79 ALA A CA 1
ATOM 586 C C . ALA A 1 79 ? -4.049 -8.809 11.378 1.00 93.12 79 ALA A C 1
ATOM 588 O O . ALA A 1 79 ? -4.622 -9.452 12.257 1.00 93.12 79 ALA A O 1
ATOM 589 N N . ALA A 1 80 ? -4.661 -8.486 10.235 1.00 95.31 80 ALA A N 1
ATOM 590 C CA . ALA A 1 80 ? -6.035 -8.872 9.920 1.00 95.31 80 ALA A CA 1
ATOM 591 C C . ALA A 1 80 ? -6.205 -10.393 9.774 1.00 95.31 80 ALA A C 1
ATOM 593 O O . ALA A 1 80 ? -7.157 -10.951 10.319 1.00 95.31 80 ALA A O 1
ATOM 594 N N . CYS A 1 81 ? -5.272 -11.079 9.105 1.00 95.50 81 CYS A N 1
ATOM 595 C CA . CYS A 1 81 ? -5.304 -12.532 8.940 1.00 95.50 81 CYS A CA 1
ATOM 596 C C . CYS A 1 81 ? -5.303 -13.289 10.269 1.00 95.50 81 CYS A C 1
ATOM 598 O O . CYS A 1 81 ? -5.912 -14.349 10.358 1.00 95.50 81 CYS A O 1
ATOM 600 N N . VAL A 1 82 ? -4.644 -12.768 11.302 1.00 93.88 82 VAL A N 1
ATOM 601 C CA . VAL A 1 82 ? -4.651 -13.396 12.628 1.00 93.88 82 VAL A CA 1
ATOM 602 C C . VAL A 1 82 ? -5.876 -12.968 13.430 1.00 93.88 82 VAL A C 1
ATOM 604 O O . VAL A 1 82 ? -6.602 -13.808 13.961 1.00 93.88 82 VAL A O 1
ATOM 607 N N . THR A 1 83 ? -6.139 -11.666 13.504 1.00 93.50 83 THR A N 1
ATOM 608 C CA . THR A 1 83 ? -7.127 -11.114 14.433 1.00 93.50 83 THR A CA 1
ATOM 609 C C . THR A 1 83 ? -8.572 -11.315 13.982 1.00 93.50 83 THR A C 1
ATOM 611 O O . THR A 1 83 ? -9.424 -11.614 14.818 1.00 93.50 83 THR A O 1
ATOM 614 N N . VAL A 1 84 ? -8.888 -11.170 12.691 1.00 95.50 84 VAL 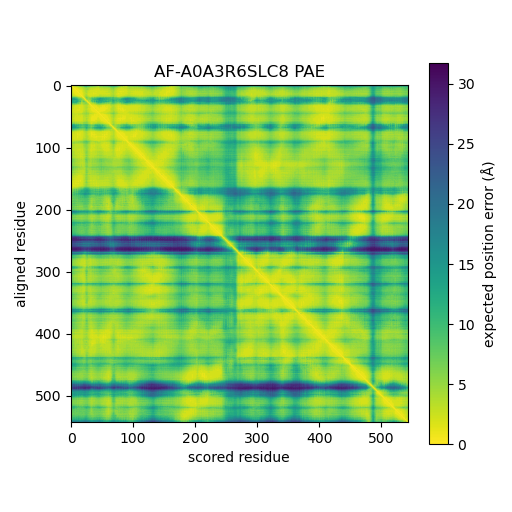A N 1
ATOM 615 C CA . VAL A 1 84 ? -10.267 -11.314 12.188 1.00 95.50 84 VAL A CA 1
ATOM 616 C C . VAL A 1 84 ? -10.859 -12.700 12.480 1.00 95.50 84 VAL A C 1
ATOM 618 O O . VAL A 1 84 ? -11.939 -12.752 13.069 1.00 95.50 84 VAL A O 1
ATOM 621 N N . PRO A 1 85 ? -10.202 -13.831 12.147 1.00 94.56 85 PRO A N 1
ATOM 622 C CA . PRO A 1 85 ? -10.793 -15.144 12.405 1.00 94.56 85 PRO A CA 1
ATOM 623 C C . PRO A 1 85 ? -10.914 -15.441 13.908 1.00 94.56 85 PRO A C 1
ATOM 625 O O . PRO A 1 85 ? -11.875 -16.082 14.331 1.00 94.56 85 PRO A O 1
ATOM 628 N N . ILE A 1 86 ? -9.991 -14.929 14.732 1.00 91.88 86 ILE A N 1
ATOM 629 C CA . ILE A 1 86 ? -10.094 -14.983 16.200 1.00 91.88 86 ILE A CA 1
ATOM 630 C C . ILE A 1 86 ? -11.308 -14.178 16.674 1.00 91.88 86 ILE A C 1
ATOM 632 O O . ILE A 1 86 ? -12.069 -14.659 17.509 1.00 91.88 86 ILE A O 1
ATOM 636 N N . SER A 1 87 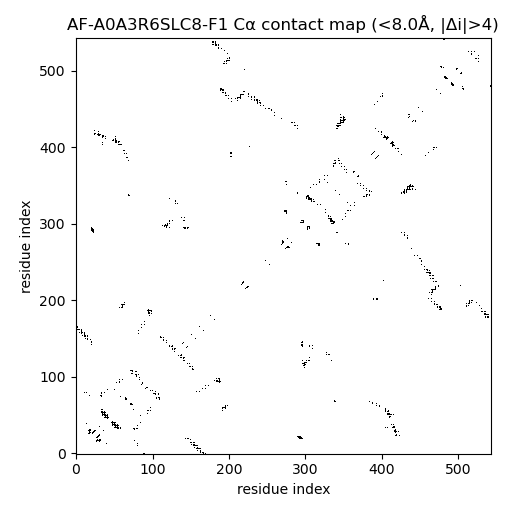? -11.535 -12.993 16.110 1.00 92.19 87 SER A N 1
ATOM 637 C CA . SER A 1 87 ? -12.668 -12.142 16.481 1.00 92.19 87 SER A CA 1
ATOM 638 C C . SER A 1 87 ? -14.004 -12.787 16.134 1.00 92.19 87 SER A C 1
ATOM 640 O O . SER A 1 87 ? -14.909 -12.777 16.960 1.00 92.19 87 SER A O 1
ATOM 642 N N . ILE A 1 88 ? -14.102 -13.433 14.969 1.00 93.44 88 ILE A N 1
ATOM 643 C CA . ILE A 1 88 ? -15.309 -14.159 14.557 1.00 93.44 88 ILE A CA 1
ATOM 644 C C . ILE A 1 88 ? -15.556 -15.388 15.451 1.00 93.44 88 ILE A C 1
ATOM 646 O O . ILE A 1 88 ? -16.684 -15.608 15.882 1.00 93.44 88 ILE A O 1
ATOM 650 N N . LYS A 1 89 ? -14.525 -16.188 15.771 1.00 90.88 89 LYS A N 1
ATOM 651 C CA . LYS A 1 89 ? -14.701 -17.406 16.592 1.00 90.88 89 LYS A CA 1
ATOM 652 C C . LYS A 1 89 ? -14.929 -17.132 18.078 1.00 90.88 89 LYS A C 1
ATOM 654 O O . LYS A 1 89 ? -15.678 -17.865 18.718 1.00 90.88 89 LYS A O 1
ATOM 659 N N . PHE A 1 90 ? -14.239 -16.143 18.639 1.00 88.50 90 PHE A N 1
ATOM 660 C CA . PHE A 1 90 ? -14.222 -15.888 20.083 1.00 88.50 90 PHE A CA 1
ATOM 661 C C . PHE A 1 90 ? -14.982 -14.624 20.490 1.00 88.50 90 PHE A C 1
ATOM 663 O O . PHE A 1 90 ? -15.054 -14.326 21.678 1.00 88.50 90 PHE A O 1
ATOM 670 N N . GLY A 1 91 ? -15.569 -13.901 19.533 1.00 86.81 91 GLY A N 1
ATOM 671 C CA . GLY A 1 91 ? -16.410 -12.739 19.805 1.00 86.81 91 GLY A CA 1
ATOM 672 C C . GLY A 1 91 ? -15.640 -11.525 20.320 1.00 86.81 91 GLY A C 1
ATOM 673 O O . GLY A 1 91 ? -16.167 -10.795 21.155 1.00 86.81 91 GLY A O 1
ATOM 674 N N . LEU A 1 92 ? -14.402 -11.308 19.853 1.00 85.12 92 LEU A N 1
ATOM 675 C CA . LEU A 1 92 ? -13.685 -10.066 20.160 1.00 85.12 92 LEU A CA 1
ATOM 676 C C . LEU A 1 92 ? -14.414 -8.884 19.525 1.00 85.12 92 LEU A C 1
ATOM 678 O O . LEU A 1 92 ? -14.676 -8.877 18.320 1.00 85.12 92 LEU A O 1
ATOM 682 N N . ASP A 1 93 ? -14.687 -7.860 20.327 1.00 84.12 93 ASP A N 1
ATOM 683 C CA . ASP A 1 93 ? -15.135 -6.582 19.800 1.00 84.12 93 ASP A CA 1
ATOM 684 C C . ASP A 1 93 ? -14.018 -5.924 18.969 1.00 84.12 93 ASP A C 1
ATOM 686 O O . ASP A 1 93 ? -12.825 -6.196 19.141 1.00 84.12 93 ASP A O 1
ATOM 690 N N . ALA A 1 94 ? -14.408 -5.039 18.052 1.00 84.44 94 ALA A N 1
ATOM 691 C CA . ALA A 1 94 ? -13.477 -4.423 17.112 1.00 84.44 94 ALA A CA 1
ATOM 692 C C . ALA A 1 94 ? -12.360 -3.628 17.805 1.00 84.44 94 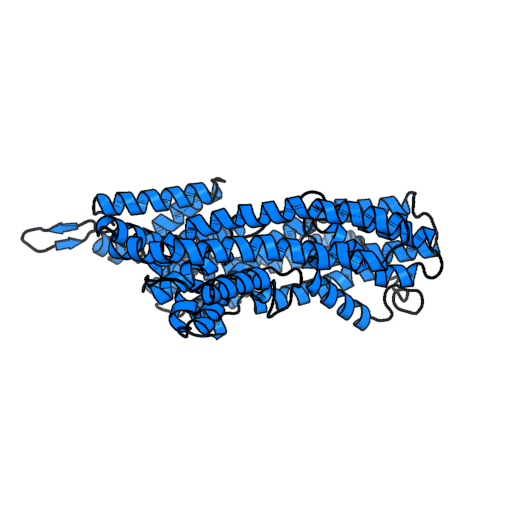ALA A C 1
ATOM 694 O O . ALA A 1 94 ? -11.245 -3.563 17.295 1.00 84.44 94 ALA A O 1
ATOM 695 N N . THR A 1 95 ? -12.637 -3.054 18.971 1.00 81.44 95 THR A N 1
ATOM 696 C CA . THR A 1 95 ? -11.703 -2.214 19.712 1.00 81.44 95 THR A CA 1
ATOM 697 C C . THR A 1 95 ? -10.596 -3.060 20.340 1.00 81.44 95 THR A C 1
ATOM 699 O O . THR A 1 95 ? -9.409 -2.794 20.135 1.00 81.44 95 THR A O 1
ATOM 702 N N . THR A 1 96 ? -10.972 -4.150 21.013 1.00 81.75 96 THR A N 1
ATOM 703 C CA . THR A 1 96 ? -10.025 -5.133 21.560 1.00 81.75 96 THR A CA 1
ATOM 704 C C . THR A 1 96 ? -9.235 -5.834 20.451 1.00 81.75 96 THR A C 1
ATOM 706 O O . THR A 1 96 ? -8.027 -6.058 20.581 1.00 81.75 96 THR A O 1
ATOM 709 N N . ALA A 1 97 ? -9.885 -6.127 19.322 1.00 87.69 97 ALA A N 1
ATOM 710 C CA . ALA A 1 97 ? -9.255 -6.737 18.157 1.00 87.69 97 ALA A CA 1
ATOM 711 C C . ALA A 1 97 ? -8.095 -5.886 17.602 1.00 87.69 97 ALA A C 1
ATOM 713 O O . ALA A 1 97 ? -7.011 -6.416 17.341 1.00 87.69 97 ALA A O 1
ATOM 714 N N . VAL A 1 98 ? -8.268 -4.563 17.477 1.00 86.38 98 VAL A N 1
ATOM 715 C CA . VAL A 1 98 ? -7.200 -3.669 16.990 1.00 86.38 98 VAL A CA 1
ATOM 716 C C . VAL A 1 98 ? -5.959 -3.771 17.874 1.00 86.38 98 VAL A C 1
ATOM 718 O O . VAL A 1 98 ? -4.862 -3.985 17.360 1.00 86.38 98 VAL A O 1
ATOM 721 N N . ALA A 1 99 ? -6.118 -3.692 19.194 1.00 81.88 99 ALA A N 1
ATOM 722 C CA . ALA A 1 99 ? -4.998 -3.807 20.123 1.00 81.88 99 ALA A CA 1
ATOM 723 C C . ALA A 1 99 ? -4.307 -5.183 20.049 1.00 81.88 99 ALA A C 1
ATOM 725 O O . ALA A 1 99 ? -3.076 -5.262 20.048 1.00 81.88 99 ALA A O 1
ATOM 726 N N . PHE A 1 100 ? -5.083 -6.262 19.906 1.00 84.19 100 PHE A N 1
ATOM 727 C CA . PHE A 1 100 ? -4.561 -7.621 19.740 1.00 84.19 100 PHE A CA 1
ATOM 728 C C . PHE A 1 100 ? -3.763 -7.795 18.437 1.00 84.19 100 PHE A C 1
ATOM 730 O O . PHE A 1 100 ? -2.844 -8.607 18.372 1.00 84.19 100 PHE A O 1
ATOM 737 N N . SER A 1 101 ? -4.081 -7.015 17.401 1.00 88.44 101 SER A N 1
ATOM 738 C CA . SER A 1 101 ? -3.462 -7.115 16.073 1.00 88.44 101 SER A CA 1
ATOM 739 C C . SER A 1 101 ? -2.018 -6.582 16.001 1.00 88.44 101 SER A C 1
ATOM 741 O O . SER A 1 101 ? -1.240 -6.997 15.139 1.00 88.44 101 SER A O 1
ATOM 743 N N . ILE A 1 102 ? -1.623 -5.703 16.931 1.00 85.38 102 ILE A N 1
ATOM 744 C CA . ILE A 1 102 ? -0.359 -4.947 16.878 1.00 85.38 102 ILE A CA 1
ATOM 745 C C . ILE A 1 102 ? 0.896 -5.834 16.808 1.00 85.38 102 ILE A C 1
ATOM 747 O O . ILE A 1 102 ? 1.744 -5.582 15.944 1.00 85.38 102 ILE A O 1
ATOM 751 N N . PRO A 1 103 ? 1.070 -6.859 17.670 1.00 85.75 103 PRO A N 1
ATOM 752 C CA . PRO A 1 103 ? 2.268 -7.695 17.637 1.00 85.75 103 PRO A CA 1
ATOM 753 C C . PRO A 1 103 ? 2.406 -8.432 16.302 1.00 85.75 103 PRO A C 1
ATOM 755 O O . PRO A 1 103 ? 3.505 -8.539 15.760 1.00 85.75 103 PRO A O 1
ATOM 758 N N . PHE A 1 104 ? 1.285 -8.882 15.732 1.00 89.62 104 PHE A N 1
ATOM 759 C CA . PHE A 1 104 ? 1.259 -9.587 14.453 1.00 89.62 104 PHE A CA 1
ATOM 760 C C . PHE A 1 104 ? 1.619 -8.667 13.286 1.00 89.62 104 PHE A C 1
ATOM 762 O O . PHE A 1 104 ? 2.333 -9.094 12.381 1.00 89.62 104 PHE A O 1
ATOM 769 N N . ALA A 1 105 ? 1.232 -7.390 13.344 1.00 88.12 105 ALA A N 1
ATOM 770 C CA . ALA A 1 105 ? 1.643 -6.419 12.336 1.00 88.12 105 ALA A CA 1
ATOM 771 C C . ALA A 1 105 ? 3.164 -6.224 12.300 1.00 88.12 105 ALA A C 1
ATOM 773 O O . ALA A 1 105 ? 3.767 -6.160 11.230 1.00 88.12 105 ALA A O 1
ATOM 774 N N . VAL A 1 106 ? 3.809 -6.159 13.467 1.00 86.69 106 VAL A N 1
ATOM 775 C CA . VAL A 1 106 ? 5.272 -6.056 13.549 1.00 86.69 106 VAL A CA 1
ATOM 776 C C . VAL A 1 106 ? 5.927 -7.349 13.062 1.00 86.69 106 VAL A C 1
ATOM 778 O O . VAL A 1 106 ? 6.873 -7.291 12.279 1.00 86.69 106 VAL A O 1
ATOM 781 N N . LEU A 1 107 ? 5.401 -8.517 13.446 1.00 88.06 107 LEU A N 1
ATOM 782 C CA . LEU A 1 107 ? 5.905 -9.814 12.980 1.00 88.06 107 LEU A CA 1
ATOM 783 C C . LEU A 1 107 ? 5.877 -9.955 11.452 1.00 88.06 107 LEU A C 1
ATOM 785 O O . LEU A 1 107 ? 6.818 -10.504 10.877 1.00 88.06 107 LEU A O 1
ATOM 789 N N . GLY A 1 108 ? 4.860 -9.417 10.778 1.00 87.88 108 GLY A N 1
ATOM 790 C CA . GLY A 1 108 ? 4.768 -9.509 9.318 1.00 87.88 108 GLY A CA 1
ATOM 791 C C . GLY A 1 108 ? 5.887 -8.771 8.587 1.00 87.88 108 GLY A C 1
ATOM 792 O O . GLY A 1 108 ? 6.354 -9.240 7.551 1.00 87.88 108 GLY A O 1
ATOM 793 N N . THR A 1 109 ? 6.438 -7.707 9.181 1.00 86.88 109 THR A N 1
ATOM 794 C CA . THR A 1 109 ? 7.625 -7.026 8.628 1.00 86.88 109 THR A CA 1
ATOM 795 C C . THR A 1 109 ? 8.850 -7.936 8.591 1.00 86.88 109 THR A C 1
ATOM 797 O O . THR A 1 109 ? 9.622 -7.903 7.632 1.00 86.88 109 THR A O 1
ATOM 800 N N . PHE A 1 110 ? 9.017 -8.803 9.594 1.00 88.31 110 PHE A N 1
ATOM 801 C CA . PHE A 1 110 ? 10.095 -9.789 9.613 1.00 88.31 110 PHE A CA 1
ATOM 802 C C . PHE A 1 110 ? 9.858 -10.894 8.586 1.00 88.31 110 PHE A C 1
ATOM 804 O O . PHE A 1 110 ? 10.809 -11.328 7.938 1.00 88.31 110 PHE A O 1
ATOM 811 N N . VAL A 1 111 ? 8.602 -11.312 8.393 1.00 90.00 111 VAL A N 1
ATOM 812 C CA . VAL A 1 111 ? 8.234 -12.281 7.351 1.00 90.00 111 VAL A CA 1
ATOM 813 C C . VAL A 1 111 ? 8.559 -11.729 5.960 1.00 90.00 111 VAL A C 1
ATOM 815 O O . VAL A 1 111 ? 9.209 -12.418 5.171 1.00 90.00 111 VAL A O 1
ATOM 818 N N . ASP A 1 112 ? 8.173 -10.484 5.661 1.00 88.00 112 ASP A N 1
ATOM 819 C CA . ASP A 1 112 ? 8.472 -9.875 4.361 1.00 88.00 112 ASP A CA 1
ATOM 820 C C . ASP A 1 112 ? 9.976 -9.643 4.161 1.00 88.00 112 ASP A C 1
ATOM 822 O O . ASP A 1 112 ? 10.512 -9.987 3.107 1.00 88.00 112 ASP A O 1
ATOM 826 N N . ASN A 1 113 ? 10.693 -9.154 5.177 1.00 88.94 113 ASN A N 1
ATOM 827 C CA . ASN A 1 113 ? 12.146 -8.987 5.090 1.00 88.94 113 ASN A CA 1
ATOM 828 C C . ASN A 1 113 ? 12.877 -10.328 4.917 1.00 88.94 113 ASN A C 1
ATOM 830 O O . ASN A 1 113 ? 13.809 -10.412 4.118 1.00 88.94 113 ASN A O 1
ATOM 834 N N . GLY A 1 114 ? 12.420 -11.390 5.587 1.00 89.94 114 GLY A N 1
ATOM 835 C CA . GLY A 1 114 ? 12.934 -12.748 5.402 1.00 89.94 114 GLY A CA 1
ATOM 836 C C . GLY A 1 114 ? 12.751 -13.248 3.967 1.00 89.94 114 GLY A C 1
ATOM 837 O O . GLY A 1 114 ? 13.709 -13.713 3.348 1.00 89.94 114 GLY A O 1
ATOM 838 N N . ARG A 1 115 ? 11.556 -13.066 3.387 1.00 90.25 115 ARG A N 1
ATOM 839 C CA . ARG A 1 115 ? 11.288 -13.368 1.969 1.00 90.25 115 ARG A CA 1
ATOM 840 C C . ARG A 1 115 ? 12.215 -12.572 1.040 1.00 90.25 115 ARG A C 1
ATOM 842 O O . ARG A 1 115 ? 12.817 -13.145 0.132 1.00 90.25 115 ARG A O 1
ATOM 849 N N . ARG A 1 116 ? 12.348 -11.258 1.256 1.00 89.19 116 ARG A N 1
ATOM 850 C CA . ARG A 1 116 ? 13.179 -10.366 0.420 1.00 89.19 116 ARG A CA 1
ATOM 851 C C . ARG A 1 116 ? 14.663 -10.710 0.482 1.00 89.19 116 ARG A C 1
ATOM 853 O O . ARG A 1 116 ? 15.352 -10.541 -0.523 1.00 89.19 116 ARG A O 1
ATOM 860 N N . LEU A 1 117 ? 15.143 -11.193 1.628 1.00 90.81 117 LEU A N 1
ATOM 861 C CA . LEU A 1 117 ? 16.511 -11.675 1.796 1.00 90.81 117 LEU A CA 1
ATOM 862 C C . LEU A 1 117 ? 16.768 -12.905 0.918 1.00 90.81 117 LEU A C 1
ATOM 864 O O . LEU A 1 117 ? 17.726 -12.926 0.148 1.00 90.81 117 LEU A O 1
ATOM 868 N N . VAL A 1 118 ? 15.880 -13.903 0.977 1.00 91.12 118 VAL A N 1
ATOM 869 C CA . VAL A 1 118 ? 16.002 -15.118 0.155 1.00 91.12 118 VAL A CA 1
ATOM 870 C C . VAL A 1 118 ? 15.921 -14.778 -1.332 1.00 91.12 118 VAL A C 1
ATOM 872 O O . VAL A 1 118 ? 16.688 -15.316 -2.128 1.00 91.12 118 VAL A O 1
ATOM 875 N N . ASN A 1 119 ? 15.066 -13.827 -1.720 1.00 90.38 119 ASN A N 1
ATOM 876 C CA . ASN A 1 119 ? 14.857 -13.496 -3.127 1.00 90.38 119 ASN A CA 1
ATOM 877 C C . ASN A 1 119 ? 16.097 -12.955 -3.867 1.00 90.38 119 ASN A C 1
ATOM 879 O O . ASN A 1 119 ? 16.139 -13.027 -5.096 1.00 90.38 119 ASN A O 1
ATOM 883 N N . GLY A 1 120 ? 17.134 -12.483 -3.164 1.00 87.75 120 GLY A N 1
ATOM 884 C CA . GLY A 1 120 ? 18.399 -12.068 -3.791 1.00 87.75 120 GLY A CA 1
ATOM 885 C C . GLY A 1 120 ? 19.109 -13.199 -4.553 1.00 87.75 120 GLY A C 1
ATOM 886 O O . GLY A 1 120 ? 19.852 -12.955 -5.503 1.00 87.75 120 GLY A O 1
ATOM 887 N N . MET A 1 121 ? 18.852 -14.467 -4.203 1.00 91.56 121 MET A N 1
ATOM 888 C CA . MET A 1 121 ? 19.403 -15.614 -4.938 1.00 91.56 121 MET A CA 1
ATOM 889 C C . MET A 1 121 ? 18.896 -15.699 -6.386 1.00 91.56 121 MET A C 1
ATOM 891 O O . MET A 1 121 ? 19.639 -16.118 -7.273 1.00 91.56 121 MET A O 1
ATOM 895 N N . TRP A 1 122 ? 17.648 -15.288 -6.635 1.00 91.88 122 TRP A N 1
ATOM 896 C CA . TRP A 1 122 ? 17.034 -15.390 -7.957 1.00 91.88 122 TRP A CA 1
ATOM 897 C C . TRP A 1 122 ? 17.610 -14.371 -8.933 1.00 91.88 122 TRP A C 1
ATOM 899 O O . TRP A 1 122 ? 17.784 -14.696 -10.101 1.00 91.88 122 TRP A O 1
ATOM 909 N N . ASN A 1 123 ? 17.998 -13.181 -8.462 1.00 88.81 123 ASN A N 1
ATOM 910 C CA . ASN A 1 123 ? 18.669 -12.200 -9.316 1.00 88.81 123 ASN A CA 1
ATOM 911 C C . ASN A 1 123 ? 20.033 -12.718 -9.803 1.00 88.81 123 ASN A C 1
ATOM 913 O O . ASN A 1 123 ? 20.285 -12.744 -11.005 1.00 88.81 123 ASN A O 1
ATOM 917 N N . ARG A 1 124 ? 20.869 -13.232 -8.890 1.00 91.38 124 ARG A N 1
ATOM 918 C CA . ARG A 1 124 ? 22.170 -13.830 -9.245 1.00 91.38 124 ARG A CA 1
ATOM 919 C C . ARG A 1 124 ? 22.019 -14.947 -10.278 1.00 91.38 124 ARG A C 1
ATOM 921 O O . ARG A 1 124 ? 22.771 -15.010 -11.244 1.00 91.38 124 ARG A O 1
ATOM 928 N N . ARG A 1 125 ? 20.996 -15.790 -10.114 1.00 94.12 125 ARG A N 1
ATOM 929 C CA . ARG A 1 125 ? 20.659 -16.839 -11.082 1.00 94.12 125 ARG A CA 1
ATOM 930 C C . ARG A 1 125 ? 20.164 -16.276 -12.422 1.00 94.12 125 ARG A C 1
ATOM 932 O O . ARG A 1 125 ? 20.543 -16.808 -13.464 1.00 94.12 125 ARG A O 1
ATOM 939 N N . ALA A 1 126 ? 19.367 -15.207 -12.408 1.00 93.56 126 ALA A N 1
ATOM 940 C CA . ALA A 1 126 ? 18.897 -14.532 -13.616 1.00 93.56 126 ALA A CA 1
ATOM 941 C C . ALA A 1 126 ? 20.068 -13.979 -14.441 1.00 93.56 126 ALA A C 1
ATOM 943 O O . ALA A 1 126 ? 20.099 -14.200 -15.650 1.00 93.56 126 ALA A O 1
ATOM 944 N N . VAL A 1 127 ? 21.062 -13.352 -13.798 1.00 94.06 127 VAL A N 1
ATOM 945 C CA . VAL A 1 127 ? 22.294 -12.882 -14.461 1.00 94.06 127 VAL A CA 1
ATOM 946 C C . VAL A 1 127 ? 22.992 -14.040 -15.178 1.00 94.06 127 VAL A C 1
ATOM 948 O O . VAL A 1 127 ? 23.203 -13.967 -16.387 1.00 94.06 127 VAL A O 1
ATOM 951 N N . THR A 1 128 ? 23.232 -15.160 -14.488 1.00 95.06 128 THR A N 1
ATOM 952 C CA . THR A 1 128 ? 23.849 -16.350 -15.097 1.00 95.06 128 THR A CA 1
ATOM 953 C C . THR A 1 128 ? 23.025 -16.917 -16.258 1.00 95.06 128 THR A C 1
ATOM 955 O O . THR A 1 128 ? 23.581 -17.366 -17.260 1.00 95.06 128 THR A O 1
ATOM 958 N N . HIS A 1 129 ? 21.692 -16.922 -16.174 1.00 95.75 129 HIS A N 1
ATOM 959 C CA . HIS A 1 129 ? 20.866 -17.372 -17.296 1.00 95.75 129 HIS A CA 1
ATOM 960 C C . HIS A 1 129 ? 20.958 -16.432 -18.503 1.00 95.75 129 HIS A C 1
ATOM 962 O O . HIS A 1 129 ? 20.975 -16.926 -19.628 1.00 95.75 129 HIS A O 1
ATOM 968 N N . VAL A 1 130 ? 21.038 -15.114 -18.300 1.00 94.81 130 VAL A N 1
ATOM 969 C CA . VAL A 1 130 ? 21.227 -14.145 -19.394 1.00 94.81 130 VAL A CA 1
ATOM 970 C C . VAL A 1 130 ? 22.606 -14.295 -20.029 1.00 94.81 130 VAL A C 1
ATOM 972 O O . VAL A 1 130 ? 22.710 -14.300 -21.253 1.00 94.81 130 VAL A O 1
ATOM 975 N N . GLU A 1 131 ? 23.651 -14.496 -19.224 1.00 94.75 131 GLU A N 1
ATOM 976 C CA . GLU A 1 131 ? 25.011 -14.737 -19.718 1.00 94.75 131 GLU A CA 1
ATOM 977 C C . GLU A 1 131 ? 25.096 -15.956 -20.643 1.00 94.75 131 GLU A C 1
ATOM 979 O O . GLU A 1 131 ? 25.826 -15.918 -21.635 1.00 94.75 131 GLU A O 1
ATOM 984 N N . ASN A 1 132 ? 24.300 -16.987 -20.347 1.00 95.12 132 ASN A N 1
ATOM 985 C CA . ASN A 1 132 ? 24.183 -18.224 -21.118 1.00 95.12 132 ASN A CA 1
ATOM 986 C C . ASN A 1 132 ? 23.090 -18.189 -22.212 1.00 95.12 132 ASN A C 1
ATOM 988 O O . ASN A 1 132 ? 22.733 -19.243 -22.736 1.00 95.12 132 ASN A O 1
ATOM 992 N N . GLU A 1 133 ? 22.505 -17.023 -22.519 1.00 93.50 133 GLU A N 1
ATOM 993 C CA . GLU A 1 133 ? 21.417 -16.843 -23.505 1.00 93.50 133 GLU A CA 1
ATOM 994 C C . GLU A 1 133 ? 20.132 -17.658 -23.212 1.00 93.50 133 GLU A C 1
ATOM 996 O O . GLU A 1 133 ? 19.307 -17.945 -24.083 1.00 93.50 133 GLU A O 1
ATOM 1001 N N . GLN A 1 134 ? 19.902 -18.027 -21.950 1.00 94.50 134 GLN A N 1
ATOM 1002 C CA . GLN A 1 134 ? 18.767 -18.841 -21.505 1.00 94.50 134 GLN A CA 1
ATOM 1003 C C . GLN A 1 134 ? 17.559 -17.987 -21.088 1.00 94.50 134 GLN A C 1
ATOM 1005 O O . GLN A 1 134 ? 16.967 -18.196 -20.029 1.00 94.50 134 GLN A O 1
ATOM 1010 N N . TYR A 1 135 ? 17.128 -17.058 -21.945 1.00 92.62 135 TYR A N 1
ATOM 1011 C CA . TYR A 1 135 ? 16.092 -16.057 -21.631 1.00 92.62 135 TYR A CA 1
ATOM 1012 C C . TYR A 1 135 ? 14.752 -16.641 -21.164 1.00 92.62 135 TYR A C 1
ATOM 1014 O O . TYR A 1 135 ? 14.080 -16.067 -20.312 1.00 92.62 135 TYR A O 1
ATOM 1022 N N . LYS A 1 136 ? 14.360 -17.821 -21.665 1.00 91.75 136 LYS A N 1
ATOM 1023 C CA . LYS A 1 136 ? 13.118 -18.495 -21.235 1.00 91.75 136 LYS A CA 1
ATOM 1024 C C . LYS A 1 136 ? 13.131 -18.875 -19.751 1.00 91.75 136 LYS A C 1
ATOM 1026 O O . LYS A 1 136 ? 12.066 -19.000 -19.152 1.00 91.75 136 LYS A O 1
ATOM 1031 N N . LYS A 1 137 ? 14.311 -19.079 -19.157 1.00 93.12 137 LYS A N 1
ATOM 1032 C CA . LYS A 1 137 ? 14.442 -19.452 -17.744 1.00 93.12 137 LYS A CA 1
ATOM 1033 C C . LYS A 1 137 ? 14.234 -18.271 -16.797 1.00 93.12 137 LYS A C 1
ATOM 1035 O O . LYS A 1 137 ? 13.867 -18.521 -15.655 1.00 93.12 137 LYS A O 1
ATOM 1040 N N . LEU A 1 138 ? 14.334 -17.025 -17.274 1.00 91.38 138 LEU A N 1
ATOM 1041 C CA . LEU A 1 138 ? 14.097 -15.831 -16.450 1.00 91.38 138 LEU A CA 1
ATOM 1042 C C . LEU A 1 138 ? 12.676 -15.770 -15.894 1.00 91.38 138 LEU A C 1
ATOM 1044 O O . LEU A 1 138 ? 12.468 -15.159 -14.856 1.00 91.38 138 LEU A O 1
ATOM 1048 N N . TRP A 1 139 ? 11.699 -16.430 -16.525 1.00 91.38 139 TRP A N 1
ATOM 1049 C CA . TRP A 1 139 ? 10.356 -16.544 -15.949 1.00 91.38 139 TRP A CA 1
ATOM 1050 C C . TRP A 1 139 ? 10.384 -17.268 -14.589 1.00 91.38 139 TRP A C 1
ATOM 1052 O O . TRP A 1 139 ? 9.617 -16.926 -13.689 1.00 91.38 139 TRP A O 1
ATOM 1062 N N . VAL A 1 140 ? 11.282 -18.249 -14.426 1.00 91.75 140 VAL A N 1
ATOM 1063 C CA . VAL A 1 140 ? 11.453 -18.978 -13.166 1.00 91.75 140 VAL A CA 1
ATOM 1064 C C . VAL A 1 140 ? 12.087 -18.072 -12.123 1.00 91.75 140 VAL A C 1
ATOM 1066 O O . VAL A 1 140 ? 11.644 -18.076 -10.981 1.00 91.75 140 VAL A O 1
ATOM 1069 N N . ASP A 1 141 ? 13.095 -17.293 -12.508 1.00 91.62 141 ASP A N 1
ATOM 1070 C CA . ASP A 1 141 ? 13.822 -16.437 -11.568 1.00 91.62 141 ASP A CA 1
ATOM 1071 C C . ASP A 1 141 ? 13.025 -15.195 -11.175 1.00 91.62 141 ASP A C 1
ATOM 1073 O O . ASP A 1 141 ? 13.085 -14.758 -10.033 1.00 91.62 141 ASP A O 1
ATOM 1077 N N . ALA A 1 142 ? 12.253 -14.638 -12.104 1.00 88.75 142 ALA A N 1
ATOM 1078 C CA . ALA A 1 142 ? 11.394 -13.507 -11.824 1.00 88.75 142 ALA A CA 1
ATOM 1079 C C . ALA A 1 142 ? 10.128 -13.973 -11.093 1.00 88.75 142 ALA A C 1
ATOM 1081 O O . ALA A 1 142 ? 9.867 -13.550 -9.976 1.00 88.75 142 ALA A O 1
ATOM 1082 N N . ILE A 1 143 ? 9.334 -14.868 -11.680 1.00 89.44 143 ILE A N 1
ATOM 1083 C CA . ILE A 1 143 ? 7.967 -15.118 -11.204 1.00 89.44 143 ILE A CA 1
ATOM 1084 C C . ILE A 1 143 ? 7.901 -16.354 -10.311 1.00 89.44 143 ILE A C 1
ATOM 1086 O O . ILE A 1 143 ? 7.534 -16.244 -9.141 1.00 89.44 143 ILE A O 1
ATOM 1090 N N . LEU A 1 144 ? 8.213 -17.538 -10.850 1.00 91.00 144 LEU A N 1
ATOM 1091 C CA . LEU A 1 144 ? 7.886 -18.805 -10.182 1.00 91.00 144 LEU A CA 1
ATOM 1092 C C . LEU A 1 144 ? 8.646 -18.983 -8.864 1.00 91.00 144 LEU A C 1
ATOM 1094 O O . LEU A 1 144 ? 8.044 -19.291 -7.840 1.00 91.00 144 LEU A O 1
ATOM 1098 N N . GLY A 1 145 ? 9.962 -18.787 -8.887 1.00 90.75 145 GLY A N 1
ATOM 1099 C CA . GLY A 1 145 ? 10.845 -18.963 -7.741 1.00 90.75 145 GLY A CA 1
ATOM 1100 C C . GLY A 1 145 ? 10.470 -18.046 -6.577 1.00 90.75 145 GLY A C 1
ATOM 1101 O O . GLY A 1 145 ? 10.103 -18.554 -5.513 1.00 90.75 145 GLY A O 1
ATOM 1102 N N . PRO A 1 146 ? 10.470 -16.715 -6.774 1.00 90.62 146 PRO A N 1
ATOM 1103 C CA . PRO A 1 146 ? 10.015 -15.758 -5.767 1.00 90.62 146 PRO A CA 1
ATOM 1104 C C . PRO A 1 146 ? 8.586 -16.011 -5.280 1.00 90.62 146 PRO A C 1
ATOM 1106 O O . PRO A 1 146 ? 8.327 -15.915 -4.081 1.00 90.62 146 PRO A O 1
ATOM 1109 N N . SER A 1 147 ? 7.671 -16.419 -6.168 1.00 89.81 147 SER A N 1
ATOM 1110 C CA . SER A 1 147 ? 6.297 -16.773 -5.784 1.00 89.81 147 SER A CA 1
ATOM 1111 C C . SER A 1 147 ? 6.244 -17.975 -4.843 1.00 89.81 147 SER A C 1
ATOM 1113 O O . SER A 1 147 ? 5.487 -17.949 -3.876 1.00 89.81 147 SER A O 1
ATOM 1115 N N . VAL A 1 148 ? 7.052 -19.013 -5.083 1.00 91.81 148 VAL A N 1
ATOM 1116 C CA . VAL A 1 148 ? 7.137 -20.191 -4.204 1.00 91.81 148 VAL A CA 1
ATOM 1117 C C . VAL A 1 148 ? 7.761 -19.824 -2.858 1.00 91.81 148 VAL A C 1
ATOM 1119 O O . VAL A 1 148 ? 7.252 -20.242 -1.820 1.00 91.81 148 VAL A O 1
ATOM 1122 N N . VAL A 1 149 ? 8.814 -19.000 -2.845 1.00 92.06 149 VAL A N 1
ATOM 1123 C CA . VAL A 1 149 ? 9.407 -18.490 -1.594 1.00 92.06 149 VAL A CA 1
ATOM 1124 C C . VAL A 1 149 ? 8.365 -17.700 -0.801 1.00 92.06 149 VAL A C 1
ATOM 1126 O O . VAL A 1 149 ? 8.145 -17.975 0.376 1.00 92.06 149 VAL A O 1
ATOM 1129 N N . SER A 1 150 ? 7.666 -16.772 -1.455 1.00 90.00 150 SER A N 1
ATOM 1130 C CA . SER A 1 150 ? 6.569 -15.994 -0.872 1.00 90.00 150 SER A CA 1
ATOM 1131 C C . SER A 1 150 ? 5.466 -16.892 -0.297 1.00 90.00 150 SER A C 1
ATOM 1133 O O . SER A 1 150 ? 5.019 -16.681 0.830 1.00 90.00 150 SER A O 1
ATOM 1135 N N . MET A 1 151 ? 5.080 -17.943 -1.024 1.00 92.25 151 MET A N 1
ATOM 1136 C CA . MET A 1 151 ? 4.086 -18.923 -0.587 1.00 92.25 151 MET A CA 1
ATOM 1137 C C . MET A 1 151 ? 4.518 -19.639 0.696 1.00 92.25 151 MET A C 1
ATOM 1139 O O . MET A 1 151 ? 3.749 -19.701 1.653 1.00 92.25 151 MET A O 1
ATOM 1143 N N . LEU A 1 152 ? 5.755 -20.135 0.754 1.00 92.62 152 LEU A N 1
ATOM 1144 C CA . LEU A 1 152 ? 6.266 -20.847 1.928 1.00 92.62 152 LEU A CA 1
ATOM 1145 C C . LEU A 1 152 ? 6.392 -19.930 3.149 1.00 92.62 152 LEU A C 1
ATOM 1147 O O . LEU A 1 152 ? 5.965 -20.313 4.233 1.00 92.62 152 LEU A O 1
ATOM 1151 N N . PHE A 1 153 ? 6.918 -18.714 2.974 1.00 92.31 153 PHE A N 1
ATOM 1152 C CA . PHE A 1 153 ? 7.086 -17.746 4.065 1.00 92.31 153 PHE A CA 1
ATOM 1153 C C . PHE A 1 153 ? 5.760 -17.220 4.622 1.00 92.31 153 PHE A C 1
ATOM 1155 O O . PHE A 1 153 ? 5.715 -16.794 5.773 1.00 92.31 153 PHE A O 1
ATOM 1162 N N . ARG A 1 154 ? 4.683 -17.234 3.830 1.00 91.94 154 ARG A N 1
ATOM 1163 C CA . ARG A 1 154 ? 3.379 -16.704 4.247 1.00 91.94 154 ARG A CA 1
ATOM 1164 C C . ARG A 1 154 ? 2.414 -17.779 4.718 1.00 91.94 154 ARG A C 1
ATOM 1166 O O . ARG A 1 154 ? 1.878 -17.653 5.815 1.00 91.94 154 ARG A O 1
ATOM 1173 N N . ILE A 1 155 ? 2.216 -18.836 3.930 1.00 95.06 155 ILE A N 1
ATOM 1174 C CA . ILE A 1 155 ? 1.243 -19.886 4.254 1.00 95.06 155 ILE A CA 1
ATOM 1175 C C . ILE A 1 155 ? 1.701 -20.661 5.489 1.00 95.06 155 ILE A C 1
ATOM 1177 O O . ILE A 1 155 ? 0.950 -20.771 6.452 1.00 95.06 155 ILE A O 1
ATOM 1181 N N . VAL A 1 156 ? 2.938 -21.169 5.495 1.00 94.06 156 VAL A N 1
ATOM 1182 C CA . VAL A 1 156 ? 3.378 -22.122 6.527 1.00 94.06 156 VAL A CA 1
ATOM 1183 C C . VAL A 1 156 ? 3.370 -21.503 7.931 1.00 94.06 156 VAL A C 1
ATOM 1185 O O . VAL A 1 156 ? 2.717 -22.077 8.806 1.00 94.06 156 VAL A O 1
ATOM 1188 N N . PRO A 1 157 ? 4.006 -20.341 8.192 1.00 92.50 157 PRO A N 1
ATOM 1189 C CA . PRO A 1 157 ? 4.039 -19.784 9.542 1.00 92.50 157 PRO A CA 1
ATOM 1190 C C . PRO A 1 157 ? 2.653 -19.381 10.043 1.00 92.50 157 PRO A C 1
ATOM 1192 O O . PRO A 1 157 ? 2.328 -19.644 11.198 1.00 92.50 157 PRO A O 1
ATOM 1195 N N . LEU A 1 158 ? 1.816 -18.793 9.182 1.00 93.44 158 LEU A N 1
ATOM 1196 C CA . LEU A 1 158 ? 0.476 -18.344 9.560 1.00 93.44 158 LEU A CA 1
ATOM 1197 C C . LEU A 1 158 ? -0.466 -19.521 9.841 1.00 93.44 158 LEU A C 1
ATOM 1199 O O . LEU A 1 158 ? -1.192 -19.508 10.835 1.00 93.44 158 LEU A O 1
ATOM 1203 N N . THR A 1 159 ? -0.428 -20.564 9.009 1.00 94.19 159 THR A N 1
ATOM 1204 C CA . THR A 1 159 ? -1.224 -21.774 9.235 1.00 94.19 159 THR A CA 1
ATOM 1205 C C . THR A 1 159 ? -0.814 -22.467 10.531 1.00 94.19 159 THR A C 1
ATOM 1207 O O . THR A 1 159 ? -1.685 -22.825 11.319 1.00 94.19 159 THR A O 1
ATOM 1210 N N . LEU A 1 160 ? 0.489 -22.606 10.804 1.00 92.00 160 LEU A N 1
ATOM 1211 C CA . LEU A 1 160 ? 0.968 -23.187 12.063 1.00 92.00 160 LEU A CA 1
ATOM 1212 C C . LEU A 1 160 ? 0.583 -22.332 13.275 1.00 92.00 160 LEU A C 1
ATOM 1214 O O . LEU A 1 160 ? 0.156 -22.883 14.287 1.00 92.00 160 LEU A O 1
ATOM 1218 N N . LEU A 1 161 ? 0.682 -21.004 13.166 1.00 91.06 161 LEU A N 1
ATOM 1219 C CA . LEU A 1 161 ? 0.287 -20.075 14.223 1.00 91.06 161 LEU A CA 1
ATOM 1220 C C . LEU A 1 161 ? -1.187 -20.270 14.609 1.00 91.06 161 LEU A C 1
ATOM 1222 O O . LEU A 1 161 ? -1.494 -20.493 15.779 1.00 91.06 161 LEU A O 1
ATOM 1226 N N . LEU A 1 162 ? -2.099 -20.222 13.635 1.00 91.56 162 LEU A N 1
ATOM 1227 C CA . LEU A 1 162 ? -3.534 -20.352 13.896 1.00 91.56 162 LEU A CA 1
ATOM 1228 C C . LEU A 1 162 ? -3.915 -21.763 14.348 1.00 91.56 162 LEU A C 1
ATOM 1230 O O . LEU A 1 162 ? -4.707 -21.912 15.277 1.00 91.56 162 LEU A O 1
ATOM 1234 N N . TRP A 1 163 ? -3.336 -22.795 13.734 1.00 91.88 163 TRP A N 1
ATOM 1235 C CA . TRP A 1 163 ? -3.651 -24.184 14.060 1.00 91.88 163 TRP A CA 1
ATOM 1236 C C . TRP A 1 163 ? -3.178 -24.587 15.463 1.00 91.88 163 TRP A C 1
ATOM 1238 O O . TRP A 1 163 ? -3.942 -25.200 16.206 1.00 91.88 163 TRP A O 1
ATOM 1248 N N . LEU A 1 164 ? -1.947 -24.225 15.842 1.00 87.94 164 LEU A N 1
ATOM 1249 C CA . LEU A 1 164 ? -1.358 -24.618 17.127 1.00 87.94 164 LEU A CA 1
ATOM 1250 C C . LEU A 1 164 ? -1.762 -23.686 18.272 1.00 87.94 164 LEU A C 1
ATOM 1252 O O . LEU A 1 164 ? -2.022 -24.151 19.378 1.00 87.94 164 LEU A O 1
ATOM 1256 N N . PHE A 1 165 ? -1.813 -22.375 18.018 1.00 86.12 165 PHE A N 1
ATOM 1257 C CA . PHE A 1 165 ? -1.953 -21.361 19.068 1.00 86.12 165 PHE A CA 1
ATOM 1258 C C . PHE A 1 165 ? -3.245 -20.552 18.978 1.00 86.12 165 PHE A C 1
ATOM 1260 O O . PHE A 1 165 ? -3.596 -19.867 19.936 1.00 86.12 165 PHE A O 1
ATOM 1267 N N . GLY A 1 166 ? -4.004 -20.646 17.884 1.00 83.56 166 GLY A N 1
ATOM 1268 C CA . GLY A 1 166 ? -5.244 -19.881 17.740 1.00 83.56 166 GLY A CA 1
ATOM 1269 C C . GLY A 1 166 ? -6.309 -20.252 18.780 1.00 83.56 166 GLY A C 1
ATOM 1270 O O . GLY A 1 166 ? -7.117 -19.407 19.148 1.00 83.56 166 GLY A O 1
ATOM 1271 N N . GLY A 1 167 ? -6.286 -21.480 19.313 1.00 82.50 167 GLY A N 1
ATOM 1272 C CA . GLY A 1 167 ? -7.149 -21.887 20.430 1.00 82.50 167 GLY A CA 1
ATOM 1273 C C . GLY A 1 167 ? -6.850 -21.140 21.737 1.00 82.50 167 GLY A C 1
ATOM 1274 O O . GLY A 1 167 ? -7.782 -20.748 22.435 1.00 82.50 167 GLY A O 1
ATOM 1275 N N . ALA A 1 168 ? -5.570 -20.864 22.014 1.00 79.94 168 ALA A N 1
ATOM 1276 C CA . ALA A 1 168 ? -5.138 -20.147 23.217 1.00 79.94 168 ALA A CA 1
ATOM 1277 C C . ALA A 1 168 ? -5.635 -18.693 23.244 1.00 79.94 168 ALA A C 1
ATOM 1279 O O . ALA A 1 168 ? -5.764 -18.103 24.314 1.00 79.94 168 ALA A O 1
ATOM 1280 N N . ALA A 1 169 ? -5.966 -18.117 22.083 1.00 73.69 169 ALA A N 1
ATOM 1281 C CA . ALA A 1 169 ? -6.589 -16.800 22.020 1.00 73.69 169 ALA A CA 1
ATOM 1282 C C . ALA A 1 169 ? -7.944 -16.779 22.749 1.00 73.69 169 ALA A C 1
ATOM 1284 O O . ALA A 1 169 ? -8.235 -15.814 23.445 1.00 73.69 169 ALA A O 1
ATOM 1285 N N . GLY A 1 170 ? -8.737 -17.853 22.664 1.00 69.81 170 GLY A N 1
ATOM 1286 C CA . GLY A 1 170 ? -10.002 -17.960 23.395 1.00 69.81 170 GLY A CA 1
ATOM 1287 C C . GLY A 1 170 ? -9.818 -17.974 24.911 1.00 69.81 170 GLY A C 1
ATOM 1288 O O . GLY A 1 170 ? -10.561 -17.303 25.628 1.00 69.81 170 GLY A O 1
ATOM 1289 N N . ASP A 1 171 ? -8.793 -18.679 25.393 1.00 73.50 171 ASP A N 1
ATOM 1290 C CA . ASP A 1 171 ? -8.472 -18.747 26.821 1.00 73.50 171 ASP A CA 1
ATOM 1291 C C . ASP A 1 171 ? -8.023 -17.382 27.344 1.00 73.50 171 ASP A C 1
ATOM 1293 O O . ASP A 1 171 ? -8.531 -16.925 28.368 1.00 73.50 171 ASP A O 1
ATOM 1297 N N . ILE A 1 172 ? -7.157 -16.692 26.589 1.00 71.69 172 ILE A N 1
ATOM 1298 C CA . ILE A 1 172 ? -6.733 -15.320 26.891 1.00 71.69 172 ILE A CA 1
ATOM 1299 C C . ILE A 1 172 ? -7.959 -14.416 27.005 1.00 71.69 172 ILE A C 1
ATOM 1301 O O . ILE A 1 172 ? -8.108 -13.748 28.020 1.00 71.69 172 ILE A O 1
ATOM 1305 N N . VAL A 1 173 ? -8.860 -14.437 26.017 1.00 71.81 173 VAL A N 1
ATOM 1306 C CA . VAL A 1 173 ? -10.058 -13.582 25.987 1.00 71.81 173 VAL A CA 1
ATOM 1307 C C . VAL A 1 173 ? -10.993 -13.857 27.162 1.00 71.81 173 VAL A C 1
ATOM 1309 O O . VAL A 1 173 ? -11.450 -12.920 27.811 1.00 71.81 173 VAL A O 1
ATOM 1312 N N . SER A 1 174 ? -11.245 -15.128 27.477 1.00 73.06 174 SER A N 1
ATOM 1313 C CA . SER A 1 174 ? -12.150 -15.511 28.568 1.00 73.06 174 SER A CA 1
ATOM 1314 C C . SER A 1 174 ? -11.622 -15.180 29.971 1.00 73.06 174 SER A C 1
ATOM 1316 O O . SER A 1 174 ? -12.410 -15.067 30.907 1.00 73.06 174 SER A O 1
ATOM 1318 N N . GLN A 1 175 ? -10.303 -15.012 30.122 1.00 79.81 175 GLN A N 1
ATOM 1319 C CA . GLN A 1 175 ? -9.636 -14.747 31.401 1.00 79.81 175 GLN A CA 1
ATOM 1320 C C . GLN A 1 175 ? -9.124 -13.305 31.530 1.00 79.81 175 GLN A C 1
ATOM 1322 O O . GLN A 1 175 ? -8.418 -12.997 32.492 1.00 79.81 175 GLN A O 1
ATOM 1327 N N . LEU A 1 176 ? -9.458 -12.408 30.591 1.00 77.38 176 LEU A N 1
ATOM 1328 C CA . LEU A 1 176 ? -9.018 -11.013 30.637 1.00 77.38 176 LEU A CA 1
ATOM 1329 C C . LEU A 1 176 ? -9.556 -10.309 31.900 1.00 77.38 176 LEU A C 1
ATOM 1331 O O . LEU A 1 176 ? -10.772 -10.169 32.057 1.00 77.38 176 LEU A O 1
ATOM 1335 N N . PRO A 1 177 ? -8.683 -9.796 32.789 1.00 81.06 177 PRO A N 1
ATOM 1336 C CA . PRO A 1 177 ? -9.114 -8.959 33.902 1.00 81.06 177 PRO A CA 1
ATOM 1337 C C . PRO A 1 177 ? -9.816 -7.694 33.396 1.00 81.06 177 PRO A C 1
ATOM 1339 O O . PRO A 1 177 ? -9.396 -7.107 32.397 1.00 81.06 177 PRO A O 1
ATOM 1342 N N . ALA A 1 178 ? -10.823 -7.211 34.130 1.00 80.38 178 ALA A N 1
ATOM 1343 C CA . ALA A 1 178 ? -11.611 -6.042 33.724 1.00 80.38 178 ALA A CA 1
ATOM 1344 C C . ALA A 1 178 ? -10.753 -4.790 33.457 1.00 80.38 178 ALA A C 1
ATOM 1346 O O . ALA A 1 178 ? -10.995 -4.083 32.484 1.00 80.38 178 ALA A O 1
ATOM 1347 N N . TRP A 1 179 ? -9.711 -4.544 34.263 1.00 80.56 179 TRP A N 1
ATOM 1348 C CA . TRP A 1 179 ? -8.790 -3.416 34.056 1.00 80.56 179 TRP A CA 1
ATOM 1349 C C . TRP A 1 179 ? -8.028 -3.517 32.724 1.00 80.56 179 TRP A C 1
ATOM 1351 O O . TRP A 1 179 ? -7.805 -2.511 32.057 1.00 80.56 179 TRP A O 1
ATOM 1361 N N . LEU A 1 180 ? -7.656 -4.731 32.304 1.00 80.06 180 LEU A N 1
ATOM 1362 C CA . LEU A 1 180 ? -6.928 -4.958 31.058 1.00 80.06 180 LEU A CA 1
ATOM 1363 C C . LEU A 1 180 ? -7.872 -4.854 29.859 1.00 80.06 180 LEU A C 1
ATOM 1365 O O . LEU A 1 180 ? -7.527 -4.215 28.872 1.00 80.06 180 LEU A O 1
ATOM 1369 N N . SER A 1 181 ? -9.079 -5.418 29.961 1.00 78.25 181 SER A N 1
ATOM 1370 C CA . SER A 1 181 ? -10.114 -5.283 28.927 1.00 78.25 181 SER A CA 1
ATOM 1371 C C . SER A 1 181 ? -10.521 -3.821 28.716 1.00 78.25 181 SER A C 1
ATOM 1373 O O . SER A 1 181 ? -10.630 -3.374 27.576 1.00 78.25 181 SER A O 1
ATOM 1375 N N . ASN A 1 182 ? -10.700 -3.060 29.799 1.00 80.88 182 ASN A N 1
ATOM 1376 C CA . ASN A 1 182 ? -10.992 -1.629 29.731 1.00 80.88 182 ASN A CA 1
ATOM 1377 C C . ASN A 1 182 ? -9.822 -0.863 29.099 1.00 80.88 182 ASN A C 1
ATOM 1379 O O . ASN A 1 182 ? -10.039 -0.090 28.170 1.00 80.88 182 ASN A O 1
ATOM 1383 N N . GLY A 1 183 ? -8.584 -1.135 29.525 1.00 82.00 183 GLY A N 1
ATOM 1384 C CA . GLY A 1 183 ? -7.389 -0.528 28.938 1.00 82.00 183 GLY A CA 1
ATOM 1385 C C . GLY A 1 183 ? -7.246 -0.812 27.441 1.00 82.00 183 GLY A C 1
ATOM 1386 O O . GLY A 1 183 ? -6.993 0.108 26.670 1.00 82.00 183 GLY A O 1
ATOM 1387 N N . LEU A 1 184 ? -7.468 -2.054 27.000 1.00 81.19 184 LEU A N 1
ATOM 1388 C CA . LEU A 1 184 ? -7.440 -2.428 25.579 1.00 81.19 184 LEU A CA 1
ATOM 1389 C C . LEU A 1 184 ? -8.546 -1.734 24.774 1.00 81.19 184 LEU A C 1
ATOM 1391 O O . LEU A 1 184 ? -8.288 -1.302 23.653 1.00 81.19 184 LEU A O 1
ATOM 1395 N N . SER A 1 185 ? -9.739 -1.575 25.353 1.00 81.25 185 SER A N 1
ATOM 1396 C CA . SER A 1 185 ? -10.847 -0.843 24.731 1.00 81.25 185 SER A CA 1
ATOM 1397 C C . SER A 1 185 ? -10.528 0.651 24.578 1.00 81.25 185 SER A C 1
ATOM 1399 O O . SER A 1 185 ? -10.661 1.230 23.502 1.00 81.25 185 SER A O 1
ATOM 1401 N N . VAL A 1 186 ? -9.983 1.285 25.616 1.00 83.69 186 VAL A N 1
ATOM 1402 C CA . VAL A 1 186 ? -9.511 2.674 25.532 1.00 83.69 186 VAL A CA 1
ATOM 1403 C C . VAL A 1 186 ? -8.451 2.823 24.442 1.00 83.69 186 VAL A C 1
ATOM 1405 O O . VAL A 1 186 ? -8.553 3.701 23.586 1.00 83.69 186 VAL A O 1
ATOM 1408 N N . ILE A 1 187 ? -7.454 1.936 24.435 1.00 84.31 187 ILE A N 1
ATOM 1409 C CA . ILE A 1 187 ? -6.380 1.937 23.439 1.00 84.31 187 ILE A CA 1
ATOM 1410 C C . ILE A 1 187 ? -6.968 1.797 22.038 1.00 84.31 187 ILE A C 1
ATOM 1412 O O . ILE A 1 187 ? -6.698 2.642 21.189 1.00 84.31 187 ILE A O 1
ATOM 1416 N N . GLY A 1 188 ? -7.805 0.789 21.790 1.00 79.44 188 GLY A N 1
ATOM 1417 C CA . GLY A 1 188 ? -8.404 0.568 20.476 1.00 79.44 188 GLY A CA 1
ATOM 1418 C C . GLY A 1 188 ? -9.238 1.752 19.980 1.00 79.44 188 GLY A C 1
ATOM 1419 O O . GLY A 1 188 ? -9.233 2.016 18.781 1.00 79.44 188 GLY A O 1
ATOM 1420 N N . GLY A 1 189 ? -9.871 2.517 20.877 1.00 83.31 189 GLY A N 1
ATOM 1421 C CA . GLY A 1 189 ? -10.581 3.754 20.532 1.00 83.31 189 GLY A CA 1
ATOM 1422 C C . GLY A 1 189 ? -9.656 4.926 20.176 1.00 83.31 189 GLY A C 1
ATOM 1423 O O . GLY A 1 189 ? -10.034 5.808 19.407 1.00 83.31 189 GLY A O 1
ATOM 1424 N N . MET A 1 190 ? -8.426 4.937 20.693 1.00 87.62 190 MET A N 1
ATOM 1425 C CA . MET A 1 190 ? -7.418 5.968 20.416 1.00 87.62 190 MET A CA 1
ATOM 1426 C C . MET A 1 190 ? -6.558 5.655 19.181 1.00 87.62 190 MET A C 1
ATOM 1428 O O . MET A 1 190 ? -6.069 6.571 18.515 1.00 87.62 190 MET A O 1
ATOM 1432 N N . LEU A 1 191 ? -6.347 4.371 18.874 1.00 84.62 191 LEU A N 1
ATOM 1433 C CA . LEU A 1 191 ? -5.407 3.898 17.850 1.00 84.62 191 LEU A CA 1
ATOM 1434 C C . LEU A 1 191 ? -5.686 4.387 16.419 1.00 84.62 191 LEU A C 1
ATOM 1436 O O . LEU A 1 191 ? -4.714 4.762 15.754 1.00 84.62 191 LEU A O 1
ATOM 1440 N N . PRO A 1 192 ? -6.943 4.466 15.934 1.00 86.19 192 PRO A N 1
ATOM 1441 C CA . PRO A 1 192 ? -7.243 5.094 14.646 1.00 86.19 192 PRO A CA 1
ATOM 1442 C C . PRO A 1 192 ? -6.652 6.504 14.531 1.00 86.19 192 PRO A C 1
ATOM 1444 O O . PRO A 1 192 ? -6.132 6.883 13.483 1.00 86.19 192 PRO A O 1
ATOM 1447 N N . GLY A 1 193 ? -6.638 7.256 15.635 1.00 87.75 193 GLY A N 1
ATOM 1448 C CA . GLY A 1 193 ? -6.112 8.616 15.688 1.00 87.75 193 GLY A CA 1
ATOM 1449 C C . GLY A 1 193 ? -4.626 8.702 15.358 1.00 87.75 193 GLY A C 1
ATOM 1450 O O . GLY A 1 193 ? -4.211 9.633 14.675 1.00 87.75 193 GLY A O 1
ATOM 1451 N N . LEU A 1 194 ? -3.822 7.713 15.762 1.00 87.50 194 LEU A N 1
ATOM 1452 C CA . LEU A 1 194 ? -2.401 7.671 15.405 1.00 87.50 194 LEU A CA 1
ATOM 1453 C C . LEU A 1 194 ? -2.188 7.504 13.899 1.00 87.50 194 LEU A C 1
ATOM 1455 O O . LEU A 1 194 ? -1.331 8.180 13.332 1.00 87.50 194 LEU A O 1
ATOM 1459 N N . GLY A 1 195 ? -2.965 6.626 13.259 1.00 84.69 195 GLY A N 1
ATOM 1460 C CA . GLY A 1 195 ? -2.906 6.414 11.813 1.00 84.69 195 GLY A CA 1
ATOM 1461 C C . GLY A 1 195 ? -3.303 7.672 11.038 1.00 84.69 195 GLY A C 1
AT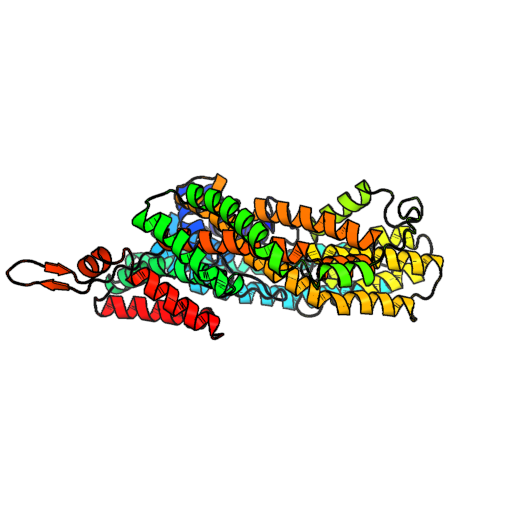OM 1462 O O . GLY A 1 195 ? -2.587 8.090 10.129 1.00 84.69 195 GLY A O 1
ATOM 1463 N N . LEU A 1 196 ? -4.396 8.320 11.449 1.00 88.62 196 LEU A N 1
ATOM 1464 C CA . LEU A 1 196 ? -4.903 9.549 10.829 1.00 88.62 196 LEU A CA 1
ATOM 1465 C C . LEU A 1 196 ? -3.950 10.736 11.025 1.00 88.62 196 LEU A C 1
ATOM 1467 O O . LEU A 1 196 ? -3.704 11.499 10.094 1.00 88.62 196 LEU A O 1
ATOM 1471 N N . VAL A 1 197 ? -3.358 10.885 12.212 1.00 89.06 197 VAL A N 1
ATOM 1472 C CA . VAL A 1 197 ? -2.366 11.938 12.476 1.00 89.06 197 VAL A CA 1
ATOM 1473 C C . VAL A 1 197 ? -1.078 11.699 11.694 1.00 89.06 197 VAL A C 1
ATOM 1475 O O . VAL A 1 197 ? -0.459 12.662 11.243 1.00 89.06 197 VAL A O 1
ATOM 1478 N N . LEU A 1 198 ? -0.677 10.441 11.491 1.00 86.12 198 LEU A N 1
ATOM 1479 C CA . LEU A 1 198 ? 0.454 10.124 10.623 1.00 86.12 198 LEU A CA 1
ATOM 1480 C C . LEU A 1 198 ? 0.182 10.567 9.176 1.00 86.12 198 LEU A C 1
ATOM 1482 O O . LEU A 1 198 ? 1.070 11.165 8.571 1.00 86.12 198 LEU A O 1
ATOM 1486 N N . CYS A 1 199 ? -1.046 10.391 8.665 1.00 84.44 199 CYS A N 1
ATOM 1487 C CA . CYS A 1 199 ? -1.443 10.963 7.372 1.00 84.44 199 CYS A CA 1
ATOM 1488 C C . CYS A 1 199 ? -1.299 12.481 7.369 1.00 84.44 199 CYS A C 1
ATOM 1490 O O . CYS A 1 199 ? -0.682 13.033 6.466 1.00 84.44 199 CYS A O 1
ATOM 1492 N N . VAL A 1 200 ? -1.824 13.165 8.390 1.00 88.31 200 VAL A N 1
ATOM 1493 C CA . VAL A 1 200 ? -1.711 14.628 8.492 1.00 88.31 200 VAL A CA 1
ATOM 1494 C C . VAL A 1 200 ? -0.249 15.066 8.548 1.00 88.31 200 VAL A C 1
ATOM 1496 O O . VAL A 1 200 ? 0.092 16.085 7.969 1.00 88.31 200 VAL A O 1
ATOM 1499 N N . ASN A 1 201 ? 0.637 14.302 9.184 1.00 86.06 201 ASN A N 1
ATOM 1500 C CA . ASN A 1 201 ? 2.063 14.616 9.223 1.00 86.06 201 ASN A CA 1
ATOM 1501 C C . ASN A 1 201 ? 2.750 14.462 7.854 1.00 86.06 201 ASN A C 1
ATOM 1503 O O . ASN A 1 201 ? 3.686 15.201 7.568 1.00 86.06 201 ASN A O 1
ATOM 1507 N N . PHE A 1 202 ? 2.300 13.529 7.010 1.00 77.81 202 PHE A N 1
ATOM 1508 C CA . PHE A 1 202 ? 2.848 13.357 5.660 1.00 77.81 202 PHE A CA 1
ATOM 1509 C C . PHE A 1 202 ? 2.234 14.311 4.628 1.00 77.81 202 PHE A C 1
ATOM 1511 O O . PHE A 1 202 ? 2.950 14.838 3.784 1.00 77.81 202 PHE A O 1
ATOM 1518 N N . MET A 1 203 ? 0.922 14.553 4.697 1.00 76.69 203 MET A N 1
ATOM 1519 C CA . MET A 1 203 ? 0.210 15.463 3.790 1.00 76.69 203 MET A CA 1
ATOM 1520 C C . MET A 1 203 ? 0.397 16.939 4.183 1.00 76.69 203 MET A C 1
ATOM 1522 O O . MET A 1 203 ? 0.341 17.840 3.346 1.00 76.69 203 MET A O 1
ATOM 1526 N N . GLY A 1 204 ? 0.534 17.202 5.483 1.00 64.50 204 GLY A N 1
ATOM 1527 C CA . GLY A 1 204 ? 0.346 18.508 6.099 1.00 64.50 204 GLY A CA 1
ATOM 1528 C C . GLY A 1 204 ? 1.561 19.406 6.034 1.00 64.50 204 GLY A C 1
ATOM 1529 O O . GLY A 1 204 ? 2.436 19.371 6.897 1.00 64.50 204 GLY A O 1
ATOM 1530 N N . LYS A 1 205 ? 1.519 20.360 5.104 1.00 74.69 205 LYS A N 1
ATOM 1531 C CA . LYS A 1 205 ? 2.150 21.661 5.344 1.00 74.69 205 LYS A CA 1
ATOM 1532 C C . LYS A 1 205 ? 1.427 22.326 6.516 1.00 74.69 205 LYS A C 1
ATOM 1534 O O . LYS A 1 205 ? 0.206 22.225 6.632 1.00 74.69 205 LYS A O 1
ATOM 1539 N N . LYS A 1 206 ? 2.164 23.027 7.385 1.00 79.12 206 LYS A N 1
ATOM 1540 C CA . LYS A 1 206 ? 1.592 23.694 8.577 1.00 79.12 206 LYS A CA 1
ATOM 1541 C C . LYS A 1 206 ? 0.425 24.625 8.227 1.00 79.12 206 LYS A C 1
ATOM 1543 O O . LYS A 1 206 ? -0.501 24.772 9.015 1.00 79.12 206 LYS A O 1
ATOM 1548 N N . GLU A 1 207 ? 0.467 25.194 7.029 1.00 83.56 207 GLU A N 1
ATOM 1549 C CA . GLU A 1 207 ? -0.540 26.089 6.457 1.00 83.56 207 GLU A CA 1
ATOM 1550 C C . GLU A 1 207 ? -1.881 25.401 6.168 1.00 83.56 207 GLU A C 1
ATOM 1552 O O . GLU A 1 207 ? -2.914 26.060 6.168 1.00 83.56 207 GLU A O 1
ATOM 1557 N N . LEU A 1 208 ? -1.887 24.079 5.967 1.00 87.75 208 LEU A N 1
ATOM 1558 C CA . LEU A 1 208 ? -3.091 23.309 5.652 1.00 87.75 208 LEU A CA 1
ATOM 1559 C C . LEU A 1 208 ? -3.790 22.746 6.901 1.00 87.75 208 LEU A C 1
ATOM 1561 O O . LEU A 1 208 ? -4.923 22.278 6.816 1.00 87.75 208 LEU A O 1
ATOM 1565 N N . LEU A 1 209 ? -3.162 22.825 8.080 1.00 90.69 209 LEU A N 1
ATOM 1566 C CA . LEU A 1 209 ? -3.746 22.359 9.344 1.00 90.69 209 LEU A CA 1
ATOM 1567 C C . LEU A 1 209 ? -5.106 22.992 9.701 1.00 90.69 209 LEU A C 1
ATOM 1569 O O . LEU A 1 209 ? -5.918 22.292 10.305 1.00 90.69 209 LEU A O 1
ATOM 1573 N N . PRO A 1 210 ? -5.435 24.247 9.335 1.00 92.69 210 PRO A N 1
ATOM 1574 C CA . PRO A 1 210 ? -6.782 24.775 9.544 1.00 92.69 210 PRO A CA 1
ATOM 1575 C C . PRO A 1 210 ? -7.879 23.928 8.883 1.00 92.69 210 PRO A C 1
ATOM 1577 O O . PRO A 1 210 ? -8.944 23.757 9.474 1.00 92.69 210 PRO A O 1
ATOM 1580 N N . TYR A 1 211 ? -7.615 23.311 7.723 1.00 93.44 211 TYR A N 1
ATOM 1581 C CA . TYR A 1 211 ? -8.572 22.406 7.076 1.00 93.44 211 TYR A CA 1
ATOM 1582 C C . TYR A 1 211 ? -8.862 21.165 7.925 1.00 93.44 211 TYR A C 1
ATOM 1584 O O . TYR A 1 211 ? -9.992 20.683 7.932 1.00 93.44 211 TYR A O 1
ATOM 1592 N N . PHE A 1 212 ? -7.895 20.685 8.713 1.00 93.75 212 PHE A N 1
ATOM 1593 C CA . PHE A 1 212 ? -8.129 19.592 9.659 1.00 93.75 212 PHE A CA 1
ATOM 1594 C C . PHE A 1 212 ? -9.206 19.976 10.677 1.00 93.75 212 PHE A C 1
ATOM 1596 O O . PHE A 1 212 ? -10.137 19.210 10.916 1.00 93.75 212 PHE A O 1
ATOM 1603 N N . LEU A 1 213 ? -9.109 21.183 11.246 1.00 93.56 213 LEU A N 1
ATOM 1604 C CA . LEU A 1 213 ? -10.080 21.683 12.222 1.00 93.56 213 LEU A CA 1
ATOM 1605 C C . LEU A 1 213 ? -11.458 21.884 11.592 1.00 93.56 213 LEU A C 1
ATOM 1607 O O . LEU A 1 213 ? -12.458 21.533 12.213 1.00 93.56 213 LEU A O 1
ATOM 1611 N N . VAL A 1 214 ? -11.516 22.388 10.355 1.00 93.94 214 VAL A N 1
ATOM 1612 C CA . VAL A 1 214 ? -12.776 22.517 9.605 1.00 93.94 214 VAL A CA 1
ATOM 1613 C C . VAL A 1 214 ? -13.452 21.154 9.459 1.00 93.94 214 VAL A C 1
ATOM 1615 O O . VAL A 1 214 ? -14.620 21.015 9.814 1.00 93.94 214 VAL A O 1
ATOM 1618 N N . GLY A 1 215 ? -12.719 20.132 9.010 1.00 93.44 215 GLY A N 1
ATOM 1619 C CA . GLY A 1 215 ? -13.256 18.776 8.880 1.00 93.44 215 GLY A CA 1
ATOM 1620 C C . GLY A 1 215 ? -13.670 18.161 10.219 1.00 93.44 215 GLY A C 1
ATOM 1621 O O . GLY A 1 215 ? -14.734 17.553 10.318 1.00 93.44 215 GLY A O 1
ATOM 1622 N N . PHE A 1 216 ? -12.866 18.364 11.266 1.00 93.94 216 PHE A N 1
ATOM 1623 C CA . PHE A 1 216 ? -13.136 17.860 12.614 1.00 93.94 216 PHE A CA 1
ATOM 1624 C C . PHE A 1 216 ? -14.428 18.450 13.193 1.00 93.94 216 PHE A C 1
ATOM 1626 O O . PHE A 1 216 ? -15.319 17.713 13.619 1.00 93.94 216 PHE A O 1
ATOM 1633 N N . TYR A 1 217 ? -14.571 19.777 13.159 1.00 93.44 217 TYR A N 1
ATOM 1634 C CA . TYR A 1 217 ? -15.743 20.455 13.710 1.00 93.44 217 TYR A CA 1
ATOM 1635 C C . TYR A 1 217 ? -16.987 20.342 12.831 1.00 93.44 217 TYR A C 1
ATOM 1637 O O . TYR A 1 217 ? -18.098 20.365 13.360 1.00 93.44 217 TYR A O 1
ATOM 1645 N N . ALA A 1 218 ? -16.842 20.140 11.519 1.00 92.81 218 ALA A N 1
ATOM 1646 C CA . ALA A 1 218 ? -17.979 19.798 10.670 1.00 92.81 218 ALA A CA 1
ATOM 1647 C C . ALA A 1 218 ? -18.694 18.538 11.194 1.00 92.81 218 ALA A C 1
ATOM 1649 O O . ALA A 1 218 ? -19.920 18.510 11.283 1.00 92.81 218 ALA A O 1
ATOM 1650 N N . ILE A 1 219 ? -17.941 17.528 11.634 1.00 91.31 219 ILE A N 1
ATOM 1651 C CA . ILE A 1 219 ? -18.514 16.318 12.228 1.00 91.31 219 ILE A CA 1
ATOM 1652 C C . ILE A 1 219 ? -19.021 16.567 13.655 1.00 91.31 219 ILE A C 1
ATOM 1654 O O . ILE A 1 219 ? -20.173 16.251 13.947 1.00 91.31 219 ILE A O 1
ATOM 1658 N N . THR A 1 220 ? -18.201 17.124 14.553 1.00 87.44 220 THR A N 1
ATOM 1659 C CA . THR A 1 220 ? -18.569 17.202 15.982 1.00 87.44 220 THR A CA 1
ATOM 1660 C C . THR A 1 220 ? -19.666 18.229 16.272 1.00 87.44 220 THR A C 1
ATOM 1662 O O . THR A 1 220 ? -20.600 17.930 17.016 1.00 87.44 220 THR A O 1
ATOM 1665 N N . LEU A 1 221 ? -19.578 19.424 15.678 1.00 87.44 221 LEU A N 1
ATOM 1666 C CA . LEU A 1 221 ? -20.555 20.507 15.844 1.00 87.44 221 LEU A CA 1
ATOM 1667 C C . LEU A 1 221 ? -21.648 20.442 14.779 1.00 87.44 221 LEU A C 1
ATOM 1669 O O . LEU A 1 221 ? -22.832 20.530 15.099 1.00 87.44 221 LEU A O 1
ATOM 1673 N N . GLY A 1 222 ? -21.249 20.282 13.516 1.00 84.81 222 GLY A N 1
ATOM 1674 C CA . GLY A 1 222 ? -22.177 20.289 12.385 1.00 84.81 222 GLY A CA 1
ATOM 1675 C C . GLY A 1 222 ? -22.996 19.006 12.244 1.00 84.81 222 GLY A C 1
ATOM 1676 O O . GLY A 1 222 ? -24.027 19.030 11.575 1.00 84.81 222 GLY A O 1
ATOM 1677 N N . LYS A 1 223 ? -22.561 17.895 12.863 1.00 86.31 223 LYS A N 1
ATOM 1678 C CA . LYS A 1 223 ? -23.180 16.559 12.748 1.00 86.31 223 LYS A CA 1
ATOM 1679 C C . LYS A 1 223 ? -23.435 16.138 11.296 1.00 86.31 223 LYS A C 1
ATOM 1681 O O . LYS A 1 223 ? -24.372 15.390 11.013 1.00 86.31 223 LYS A O 1
ATOM 1686 N N . VAL A 1 224 ? -22.620 16.634 10.364 1.00 89.00 224 VAL A N 1
ATOM 1687 C CA . VAL A 1 224 ? -22.737 16.280 8.948 1.00 89.00 224 VAL A CA 1
ATOM 1688 C C . VAL A 1 224 ? -22.113 14.913 8.684 1.00 89.00 224 VAL A C 1
ATOM 1690 O O . VAL A 1 224 ? -21.287 14.425 9.451 1.00 89.00 224 VAL A O 1
ATOM 1693 N N . SER A 1 225 ? -22.506 14.273 7.585 1.00 87.56 225 SER A N 1
ATOM 1694 C CA . SER A 1 225 ? -21.905 12.999 7.185 1.00 87.56 225 SER A CA 1
ATOM 1695 C C . SER A 1 225 ? -20.482 13.190 6.648 1.00 87.56 225 SER A C 1
ATOM 1697 O O . SER A 1 225 ? -20.168 14.211 6.036 1.00 87.56 225 SER A O 1
ATOM 1699 N N . ILE A 1 226 ? -19.632 12.169 6.793 1.00 85.19 226 ILE A N 1
ATOM 1700 C CA . ILE A 1 226 ? -18.266 12.162 6.234 1.00 85.19 226 ILE A CA 1
ATOM 1701 C C . ILE A 1 226 ? -18.288 12.384 4.711 1.00 85.19 226 ILE A C 1
ATOM 1703 O O . ILE A 1 226 ? -17.446 13.102 4.179 1.00 85.19 226 ILE A O 1
ATOM 1707 N N . VAL A 1 227 ? -19.283 11.824 4.013 1.00 82.75 227 VAL A N 1
ATOM 1708 C CA . VAL A 1 227 ? -19.467 12.006 2.562 1.00 82.75 227 VAL A CA 1
ATOM 1709 C C . VAL A 1 227 ? -19.713 13.475 2.218 1.00 82.75 227 VAL A C 1
ATOM 1711 O O . VAL A 1 227 ? -19.138 13.994 1.265 1.00 82.75 227 VAL A O 1
ATOM 1714 N N . PHE A 1 228 ? -20.528 14.170 3.012 1.00 85.94 228 PHE A N 1
ATOM 1715 C CA . PHE A 1 228 ? -20.779 15.595 2.818 1.00 85.94 228 PHE A CA 1
ATOM 1716 C C . PHE A 1 228 ? -19.509 16.430 3.023 1.00 85.94 228 PHE A C 1
ATOM 1718 O O . PHE A 1 228 ? -19.217 17.317 2.223 1.00 85.94 228 PHE A O 1
ATOM 1725 N N . VAL A 1 229 ? -18.710 16.098 4.044 1.00 90.25 229 VAL A N 1
ATOM 1726 C CA . VAL A 1 229 ? -17.410 16.745 4.272 1.00 90.25 229 VAL A CA 1
ATOM 1727 C C . VAL A 1 229 ? -16.465 16.505 3.091 1.00 90.25 229 VAL A C 1
ATOM 1729 O O . VAL A 1 229 ? -15.826 17.446 2.635 1.00 90.25 229 VAL A O 1
ATOM 1732 N N . ALA A 1 230 ? -16.423 15.296 2.525 1.00 86.06 230 ALA A N 1
ATOM 1733 C CA . ALA A 1 230 ? -15.609 15.007 1.342 1.00 86.06 230 ALA A CA 1
ATOM 1734 C C . ALA A 1 230 ? -16.007 15.869 0.127 1.00 86.06 230 ALA A C 1
ATOM 1736 O O . ALA A 1 230 ? -15.134 16.441 -0.523 1.00 86.06 230 ALA A O 1
ATOM 1737 N N . LEU A 1 231 ? -17.310 16.030 -0.142 1.00 87.25 231 LEU A N 1
ATOM 1738 C CA . LEU A 1 231 ? -17.804 16.879 -1.237 1.00 87.25 231 LEU A CA 1
ATOM 1739 C C . LEU A 1 231 ? -17.417 18.352 -1.047 1.00 87.25 231 LEU A C 1
ATOM 1741 O O . LEU A 1 231 ? -16.920 18.981 -1.979 1.00 87.25 231 LEU A O 1
ATOM 1745 N N . ILE A 1 232 ? -17.573 18.887 0.169 1.00 91.50 232 ILE A N 1
ATOM 1746 C CA . ILE A 1 232 ? -17.097 20.238 0.503 1.00 91.50 232 ILE A CA 1
ATOM 1747 C C . ILE A 1 232 ? -15.582 20.340 0.312 1.00 91.50 232 ILE A C 1
ATOM 1749 O O . ILE A 1 232 ? -15.084 21.364 -0.147 1.00 91.50 232 ILE A O 1
ATOM 1753 N N . GLY A 1 233 ? -14.849 19.276 0.631 1.00 90.38 233 GLY A N 1
ATOM 1754 C CA . GLY A 1 233 ? -13.394 19.234 0.535 1.00 90.38 233 GLY A CA 1
ATOM 1755 C C . GLY A 1 233 ? -12.897 19.376 -0.878 1.00 90.38 233 GLY A C 1
ATOM 1756 O O . GLY A 1 233 ? -11.932 20.094 -1.100 1.00 90.38 233 GLY A O 1
ATOM 1757 N N . VAL A 1 234 ? -13.585 18.750 -1.830 1.00 89.50 234 VAL A N 1
ATOM 1758 C CA . VAL A 1 234 ? -13.279 18.892 -3.253 1.00 89.50 234 VAL A CA 1
ATOM 1759 C C . VAL A 1 234 ? -13.482 20.342 -3.690 1.00 89.50 234 VAL A C 1
ATOM 1761 O O . VAL A 1 234 ? -12.602 20.915 -4.329 1.00 89.50 234 VAL A O 1
ATOM 1764 N N . CYS A 1 235 ? -14.590 20.970 -3.288 1.00 90.50 235 CYS A N 1
ATOM 1765 C CA . CYS A 1 235 ? -14.854 22.375 -3.602 1.00 90.50 235 CYS A CA 1
ATOM 1766 C C . CYS A 1 235 ? -13.809 23.312 -2.976 1.00 90.50 235 CYS A C 1
ATOM 1768 O O . CYS A 1 235 ? -13.284 24.191 -3.654 1.00 90.50 235 CYS A O 1
ATOM 1770 N N . LEU A 1 236 ? -13.477 23.121 -1.695 1.00 92.19 236 LEU A N 1
ATOM 1771 C CA . LEU A 1 236 ? -12.479 23.937 -1.000 1.00 92.19 236 LEU A CA 1
ATOM 1772 C C . LEU A 1 236 ? -11.065 23.705 -1.528 1.00 92.19 236 LEU A C 1
ATOM 1774 O O . LEU A 1 236 ? -10.299 24.657 -1.599 1.00 92.19 236 LEU A O 1
ATOM 1778 N N . ALA A 1 237 ? -10.724 22.479 -1.920 1.00 90.06 237 ALA A N 1
ATOM 1779 C CA . ALA A 1 237 ? -9.464 22.167 -2.579 1.00 90.06 237 ALA A CA 1
ATOM 1780 C C . ALA A 1 237 ? -9.355 22.889 -3.924 1.00 90.06 237 ALA A C 1
ATOM 1782 O O . ALA A 1 237 ? -8.346 23.537 -4.184 1.00 90.06 237 ALA A O 1
ATOM 1783 N N . PHE A 1 238 ? -10.407 22.832 -4.745 1.00 88.25 238 PHE A N 1
ATOM 1784 C CA . PHE A 1 238 ? -10.456 23.532 -6.026 1.00 88.25 238 PHE A CA 1
ATOM 1785 C C . PHE A 1 238 ? -10.306 25.050 -5.849 1.00 88.25 238 PHE A C 1
ATOM 1787 O O . PHE A 1 238 ? -9.445 25.661 -6.477 1.00 88.25 238 PHE A O 1
ATOM 1794 N N . LEU A 1 239 ? -11.072 25.647 -4.928 1.00 89.56 239 LEU A N 1
ATOM 1795 C CA . LEU A 1 239 ? -10.967 27.073 -4.613 1.00 89.56 239 LEU A CA 1
ATOM 1796 C C . LEU A 1 239 ? -9.590 27.438 -4.051 1.00 89.56 239 LEU A C 1
ATOM 1798 O O . LEU A 1 239 ? -9.022 28.448 -4.449 1.00 89.56 239 LEU A O 1
ATOM 1802 N N . HIS A 1 240 ? -9.029 26.625 -3.152 1.00 87.81 240 HIS A N 1
ATOM 1803 C CA . HIS A 1 240 ? -7.701 26.869 -2.592 1.00 87.81 240 HIS A CA 1
ATOM 1804 C C . HIS A 1 240 ? -6.634 26.865 -3.683 1.00 87.81 240 HIS A C 1
ATOM 1806 O O . HIS A 1 240 ? -5.782 27.747 -3.687 1.00 87.81 240 HIS A O 1
ATOM 1812 N N . VAL A 1 241 ? -6.690 25.918 -4.622 1.00 85.62 241 VAL A N 1
ATOM 1813 C CA . VAL A 1 241 ? -5.764 25.883 -5.759 1.00 85.62 241 VAL A CA 1
ATOM 1814 C C . VAL A 1 241 ? -5.946 27.119 -6.632 1.00 85.62 241 VAL A C 1
ATOM 1816 O O . VAL A 1 241 ? -4.957 27.753 -6.969 1.00 85.62 241 VAL A O 1
ATOM 1819 N N . GLN A 1 242 ? -7.184 27.512 -6.936 1.00 83.00 242 GLN A N 1
ATOM 1820 C CA . GLN A 1 242 ? -7.457 28.665 -7.792 1.00 83.00 242 GLN A CA 1
ATOM 1821 C C . GLN A 1 242 ? -7.036 30.001 -7.157 1.00 83.00 242 GLN A C 1
ATOM 1823 O O . GLN A 1 242 ? -6.516 30.866 -7.850 1.00 83.00 242 GLN A O 1
ATOM 1828 N N . PHE A 1 243 ? -7.210 30.169 -5.844 1.00 82.12 243 PHE A N 1
ATOM 1829 C CA . PHE A 1 243 ? -6.786 31.382 -5.135 1.00 82.12 243 PHE A CA 1
ATOM 1830 C C . PHE A 1 243 ? -5.305 31.386 -4.747 1.00 82.12 243 PHE A C 1
ATOM 1832 O O . PHE A 1 243 ? -4.733 32.454 -4.572 1.00 82.12 243 PHE A O 1
ATOM 1839 N N . SER A 1 244 ? -4.679 30.216 -4.603 1.00 74.12 244 SER A N 1
ATOM 1840 C CA . SER A 1 244 ? -3.235 30.114 -4.347 1.00 74.12 244 SER A CA 1
ATOM 1841 C C . SER A 1 244 ? -2.414 30.096 -5.638 1.00 74.12 244 SER A C 1
ATOM 1843 O O . SER A 1 244 ? -1.203 30.288 -5.572 1.00 74.12 244 SER A O 1
ATOM 1845 N N . ALA A 1 245 ? -3.051 29.882 -6.799 1.00 58.31 245 ALA A N 1
ATOM 1846 C CA . ALA A 1 245 ? -2.421 29.915 -8.120 1.00 58.31 245 ALA A CA 1
ATOM 1847 C C . ALA A 1 245 ? -1.716 31.250 -8.394 1.00 58.31 245 ALA A C 1
ATOM 1849 O O . ALA A 1 245 ? -0.615 31.237 -8.929 1.00 58.31 245 ALA A O 1
ATOM 1850 N N . SER A 1 246 ? -2.245 32.366 -7.876 1.00 53.28 246 SER A N 1
ATOM 1851 C CA . SER A 1 246 ? -1.624 33.693 -7.994 1.00 53.28 246 SER A CA 1
ATOM 1852 C C . SER A 1 246 ? -0.269 33.830 -7.282 1.00 53.28 246 SER A C 1
ATOM 1854 O O . SER A 1 246 ? 0.351 34.882 -7.351 1.00 53.28 246 SER A O 1
ATOM 1856 N N . ARG A 1 247 ? 0.175 32.813 -6.529 1.00 55.09 247 ARG A N 1
ATOM 1857 C CA . ARG A 1 247 ? 1.493 32.768 -5.873 1.00 55.09 247 ARG A CA 1
ATOM 1858 C C . ARG A 1 247 ? 2.530 31.960 -6.667 1.00 55.09 247 ARG A C 1
ATOM 1860 O O . ARG A 1 247 ? 3.686 31.953 -6.266 1.00 55.09 247 ARG A O 1
ATOM 1867 N N . PHE A 1 248 ? 2.105 31.269 -7.728 1.00 53.91 248 PHE A N 1
ATOM 1868 C CA . PHE A 1 248 ? 2.940 30.438 -8.607 1.00 53.91 248 PHE A CA 1
ATOM 1869 C C . PHE A 1 248 ? 3.103 31.031 -10.021 1.00 53.91 248 PHE A C 1
ATOM 1871 O O . PHE A 1 248 ? 3.840 30.467 -10.815 1.00 53.91 248 PHE A O 1
ATOM 1878 N N . GLU A 1 249 ? 2.390 32.113 -10.350 1.00 53.16 249 GLU A N 1
ATOM 1879 C CA . GLU A 1 249 ? 2.126 32.540 -11.738 1.00 53.16 249 GLU A CA 1
ATOM 1880 C C . GLU A 1 249 ? 2.909 33.775 -12.224 1.00 53.16 249 GLU A C 1
ATOM 1882 O O . GLU A 1 249 ? 2.577 34.283 -13.285 1.00 53.16 249 GLU A O 1
ATOM 1887 N N . GLU A 1 250 ? 3.938 34.273 -11.526 1.00 51.84 250 GLU A N 1
ATOM 1888 C CA . GLU A 1 250 ? 4.690 35.442 -12.049 1.00 51.84 250 GLU A CA 1
ATOM 1889 C C . GLU A 1 250 ? 6.204 35.241 -12.231 1.00 51.84 250 GLU A C 1
ATOM 1891 O O . GLU A 1 250 ? 6.741 35.854 -13.141 1.00 51.84 250 GLU A O 1
ATOM 1896 N N . ASP A 1 251 ? 6.879 34.350 -11.489 1.00 49.59 251 ASP A N 1
ATOM 1897 C CA . ASP A 1 251 ? 8.322 34.082 -11.699 1.00 49.59 251 ASP A CA 1
ATOM 1898 C C . ASP A 1 251 ? 8.607 32.657 -12.242 1.00 49.59 251 ASP A C 1
ATOM 1900 O O . ASP A 1 251 ? 9.517 32.471 -13.040 1.00 49.59 251 ASP A O 1
ATOM 1904 N N . ASP A 1 252 ? 7.821 31.636 -11.858 1.00 55.34 252 ASP A N 1
ATOM 1905 C CA . ASP A 1 252 ? 8.113 30.226 -12.199 1.00 55.34 252 ASP A CA 1
ATOM 1906 C C . ASP A 1 252 ? 7.595 29.794 -13.591 1.00 55.34 252 ASP A C 1
ATOM 1908 O O . ASP A 1 252 ? 8.099 28.819 -14.141 1.00 55.34 252 ASP A O 1
ATOM 1912 N N . GLU A 1 253 ? 6.563 30.444 -14.152 1.00 57.66 253 GLU A N 1
ATOM 1913 C CA . GLU A 1 253 ? 5.988 30.061 -15.460 1.00 57.66 253 GLU A CA 1
ATOM 1914 C C . GLU A 1 253 ? 6.783 30.642 -16.647 1.00 57.66 253 GLU A C 1
ATOM 1916 O O . GLU A 1 253 ? 7.000 29.912 -17.613 1.00 57.66 253 GLU A O 1
ATOM 1921 N N . GLU A 1 254 ? 7.287 31.883 -16.560 1.00 54.91 254 GLU A N 1
ATOM 1922 C CA . GLU A 1 254 ? 8.137 32.484 -17.609 1.00 54.91 254 GLU A CA 1
ATOM 1923 C C . GLU A 1 254 ? 9.494 31.760 -17.725 1.00 54.91 254 GLU A C 1
ATOM 1925 O O . GLU A 1 254 ? 9.853 31.316 -18.817 1.00 54.91 254 GLU A O 1
ATOM 1930 N N . ASP A 1 255 ? 10.195 31.522 -16.606 1.00 58.84 255 ASP A N 1
ATOM 1931 C CA . ASP A 1 255 ? 11.466 30.769 -16.588 1.00 58.84 255 ASP A CA 1
ATOM 1932 C C . ASP A 1 255 ? 11.285 29.312 -17.067 1.00 58.84 255 ASP A C 1
ATOM 1934 O O . ASP A 1 255 ? 12.164 28.728 -17.707 1.00 58.84 255 ASP A O 1
ATOM 1938 N N . TYR A 1 256 ? 10.132 28.699 -16.779 1.00 62.16 256 TYR A N 1
ATOM 1939 C CA . TYR A 1 256 ? 9.819 27.336 -17.206 1.00 62.16 256 TYR A CA 1
ATOM 1940 C C . TYR A 1 256 ? 9.505 27.244 -18.705 1.00 62.16 256 TYR A C 1
ATOM 1942 O O . TYR A 1 256 ? 9.898 26.273 -19.357 1.00 62.16 256 TYR A O 1
ATOM 1950 N N . GLU A 1 257 ? 8.789 28.214 -19.275 1.00 62.28 257 GLU A N 1
ATOM 1951 C CA . GLU A 1 257 ? 8.550 28.241 -20.720 1.00 62.28 257 GLU A CA 1
ATOM 1952 C C . GLU A 1 257 ? 9.845 28.506 -21.506 1.00 62.28 257 GLU A C 1
ATOM 1954 O O . GLU A 1 257 ? 10.056 27.842 -22.523 1.00 62.28 257 GLU A O 1
ATOM 1959 N N . GLU A 1 258 ? 10.752 29.354 -20.998 1.00 60.59 258 GLU A N 1
ATOM 1960 C CA . GLU A 1 258 ? 12.079 29.581 -21.597 1.00 60.59 258 GLU A CA 1
ATOM 1961 C C . GLU A 1 258 ? 13.021 28.363 -21.469 1.00 60.59 258 GLU A C 1
ATOM 1963 O O . GLU A 1 258 ? 13.722 28.014 -22.422 1.00 60.59 258 GLU A O 1
ATOM 1968 N N . GLU A 1 259 ? 13.049 27.667 -20.321 1.00 62.69 259 GLU A N 1
ATOM 1969 C CA . GLU A 1 259 ? 13.941 26.510 -20.104 1.00 62.69 259 GLU A CA 1
ATOM 1970 C C . GLU A 1 259 ? 13.481 25.243 -20.866 1.00 62.69 259 GLU A C 1
ATOM 1972 O O . GLU A 1 259 ? 14.305 24.395 -21.233 1.00 62.69 259 GLU A O 1
ATOM 1977 N N . TYR A 1 260 ? 12.175 25.101 -21.134 1.00 63.88 260 TYR A N 1
ATOM 1978 C CA . TYR A 1 260 ? 11.570 23.908 -21.750 1.00 63.88 260 TYR A CA 1
ATOM 1979 C C . TYR A 1 260 ? 10.825 24.183 -23.074 1.00 63.88 260 TYR A C 1
ATOM 1981 O O . TYR A 1 260 ? 9.778 23.557 -23.324 1.00 63.88 260 TYR A O 1
ATOM 1989 N N . GLU A 1 261 ? 11.374 25.059 -23.927 1.00 55.03 261 GLU A N 1
ATOM 1990 C CA . GLU A 1 261 ? 10.909 25.280 -25.307 1.00 55.03 261 GLU A CA 1
ATOM 1991 C C . GLU A 1 261 ? 10.786 23.956 -26.097 1.00 55.03 261 GLU A C 1
ATOM 1993 O O . GLU A 1 261 ? 11.606 23.034 -25.985 1.00 55.03 261 GLU A O 1
ATOM 1998 N N . GLU A 1 262 ? 9.715 23.837 -26.889 1.00 50.56 262 GLU A N 1
ATOM 1999 C CA . GLU A 1 262 ? 9.391 22.629 -27.653 1.00 50.56 262 GLU A CA 1
ATOM 2000 C C . GLU A 1 262 ? 10.307 22.454 -28.871 1.00 50.56 262 GLU A C 1
ATOM 2002 O O . GLU A 1 262 ? 10.171 23.131 -29.886 1.00 50.56 262 GLU A O 1
ATOM 2007 N N . ASP A 1 263 ? 11.197 21.464 -28.804 1.00 42.53 263 ASP A N 1
ATOM 2008 C CA . ASP A 1 263 ? 11.909 20.956 -29.976 1.00 42.53 263 ASP A CA 1
ATOM 2009 C C . ASP A 1 263 ? 10.999 19.928 -30.679 1.00 42.53 263 ASP A C 1
ATOM 2011 O O . ASP A 1 263 ? 11.006 18.732 -30.365 1.00 42.53 263 ASP A O 1
ATOM 2015 N N . ASP A 1 264 ? 10.125 20.412 -31.566 1.00 35.91 264 ASP A N 1
ATOM 2016 C CA . ASP A 1 264 ? 9.107 19.623 -32.271 1.00 35.91 264 ASP A CA 1
ATOM 2017 C C . ASP A 1 264 ? 9.747 18.715 -33.341 1.00 35.91 264 ASP A C 1
ATOM 2019 O O . ASP A 1 264 ? 9.714 18.961 -34.546 1.00 35.91 264 ASP A O 1
ATOM 2023 N N . THR A 1 265 ? 10.388 17.635 -32.893 1.00 38.88 265 THR A N 1
ATOM 2024 C CA . THR A 1 265 ? 10.896 16.562 -33.760 1.00 38.88 265 THR A CA 1
ATOM 2025 C C . THR A 1 265 ? 10.151 15.261 -33.483 1.00 38.88 265 THR A C 1
ATOM 2027 O O . THR A 1 265 ? 10.716 14.241 -33.095 1.00 38.88 265 THR A O 1
ATOM 2030 N N . SER A 1 266 ? 8.837 15.274 -33.721 1.00 38.62 266 SER A N 1
ATOM 2031 C CA . SER A 1 266 ? 7.997 14.072 -33.697 1.00 38.62 266 SER A CA 1
ATOM 2032 C C . SER A 1 266 ? 8.257 13.166 -34.916 1.00 38.62 266 SER A C 1
ATOM 2034 O O . SER A 1 266 ? 7.431 13.000 -35.813 1.00 38.62 266 SER A O 1
ATOM 2036 N N . GLN A 1 267 ? 9.425 12.517 -34.960 1.00 48.81 267 GLN A N 1
ATOM 2037 C CA . GLN A 1 267 ? 9.591 11.322 -35.790 1.00 48.81 267 GLN A CA 1
ATOM 2038 C C . GLN A 1 267 ? 8.678 10.202 -35.269 1.00 48.81 267 GLN A C 1
ATOM 2040 O O . GLN A 1 267 ? 8.452 10.059 -34.068 1.00 48.81 267 GLN A O 1
ATOM 2045 N N . SER A 1 268 ? 8.139 9.389 -36.182 1.00 50.12 268 SER A N 1
ATOM 2046 C CA . SER A 1 268 ? 7.293 8.241 -35.838 1.00 50.12 268 SER A CA 1
ATOM 2047 C C . SER A 1 268 ? 8.063 7.217 -34.992 1.00 50.12 268 SER A C 1
ATOM 2049 O O . SER A 1 268 ? 8.745 6.346 -35.520 1.00 50.12 268 SER A O 1
ATOM 2051 N N . ILE A 1 269 ? 7.909 7.313 -33.674 1.00 71.31 269 ILE A N 1
ATOM 2052 C CA . ILE A 1 269 ? 8.459 6.427 -32.629 1.00 71.31 269 ILE A CA 1
ATOM 2053 C C . ILE A 1 269 ? 7.724 5.082 -32.496 1.00 71.31 269 ILE A C 1
ATOM 2055 O O . ILE A 1 269 ? 8.106 4.242 -31.692 1.00 71.31 269 ILE A O 1
ATOM 2059 N N . TYR A 1 270 ? 6.669 4.847 -33.281 1.00 82.94 270 TYR A N 1
ATOM 2060 C CA . TYR A 1 270 ? 5.953 3.570 -33.317 1.00 82.94 270 TYR A CA 1
ATOM 2061 C C . TYR A 1 270 ? 6.048 2.953 -34.709 1.00 82.94 270 TYR A C 1
ATOM 2063 O O . TYR A 1 270 ? 5.899 3.654 -35.711 1.00 82.94 270 TYR A O 1
ATOM 2071 N N . GLY A 1 271 ? 6.235 1.637 -34.781 1.00 79.81 271 GLY A N 1
ATOM 2072 C CA . GLY A 1 271 ? 6.283 0.937 -36.061 1.00 79.81 271 GLY A CA 1
ATOM 2073 C C . GLY A 1 271 ? 7.009 -0.399 -36.010 1.00 79.81 271 GLY A C 1
ATOM 2074 O O . GLY A 1 271 ? 7.372 -0.900 -34.942 1.00 79.81 271 GLY A O 1
ATOM 2075 N N . ASP A 1 272 ? 7.207 -0.987 -37.187 1.00 72.06 272 ASP A N 1
ATOM 2076 C CA . ASP A 1 272 ? 7.997 -2.205 -37.337 1.00 72.06 272 ASP A CA 1
ATOM 2077 C C . ASP A 1 272 ? 9.489 -1.877 -37.168 1.00 72.06 272 ASP A C 1
ATOM 2079 O O . ASP A 1 272 ? 10.040 -1.034 -37.871 1.00 72.06 272 ASP A O 1
ATOM 2083 N N . GLY A 1 273 ? 10.132 -2.522 -36.189 1.00 72.19 273 GLY A N 1
ATOM 2084 C CA . GLY A 1 273 ? 11.514 -2.239 -35.777 1.00 72.19 273 GLY A CA 1
ATOM 2085 C C . GLY A 1 273 ? 11.647 -1.383 -34.511 1.00 72.19 273 GLY A C 1
ATOM 2086 O O . GLY A 1 273 ? 12.737 -1.311 -33.953 1.00 72.19 273 GLY A O 1
ATOM 2087 N N . CYS A 1 274 ? 10.551 -0.805 -34.014 1.00 84.31 274 CYS A N 1
ATOM 2088 C CA . CYS A 1 274 ? 10.478 -0.195 -32.684 1.00 84.31 274 CYS A CA 1
ATOM 2089 C C . CYS A 1 274 ? 10.079 -1.239 -31.626 1.00 84.31 274 CYS A C 1
ATOM 2091 O O . CYS A 1 274 ? 9.503 -2.293 -31.929 1.00 84.31 274 CYS A O 1
ATOM 2093 N N . ALA A 1 275 ? 10.320 -0.932 -30.354 1.00 86.44 275 ALA A N 1
ATOM 2094 C CA . ALA A 1 275 ? 9.849 -1.734 -29.233 1.00 86.44 275 ALA A CA 1
ATOM 2095 C C . ALA A 1 275 ? 8.318 -1.857 -29.237 1.00 86.44 275 ALA A C 1
ATOM 2097 O O . ALA A 1 275 ? 7.766 -2.938 -28.971 1.00 86.44 275 ALA A O 1
ATOM 2098 N N . PHE A 1 276 ? 7.618 -0.772 -29.599 1.00 91.19 276 PHE A N 1
ATOM 2099 C CA . PHE A 1 276 ? 6.161 -0.731 -29.650 1.00 91.19 276 PHE A CA 1
ATOM 2100 C C . PHE A 1 276 ? 5.611 -0.459 -31.058 1.00 91.19 276 PHE A C 1
ATOM 2102 O O . PHE A 1 276 ? 6.011 0.467 -31.753 1.00 91.19 276 PHE A O 1
ATOM 2109 N N . LYS A 1 277 ? 4.619 -1.267 -31.463 1.00 87.94 277 LYS A N 1
ATOM 2110 C CA . LYS A 1 277 ? 3.963 -1.165 -32.782 1.00 87.94 277 LYS A CA 1
ATOM 2111 C C . LYS A 1 277 ? 2.974 -0.006 -32.883 1.00 87.94 277 LYS A C 1
ATOM 2113 O O . LYS A 1 277 ? 2.693 0.484 -33.967 1.00 87.94 277 LYS A O 1
ATOM 2118 N N . SER A 1 278 ? 2.368 0.365 -31.761 1.00 89.12 278 SER A N 1
ATOM 2119 C CA . SER A 1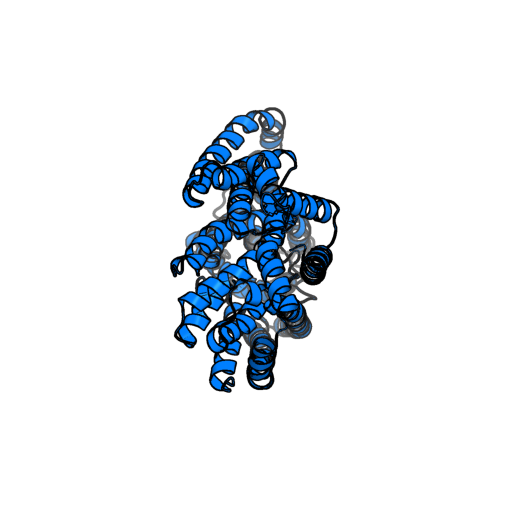 278 ? 1.350 1.407 -31.678 1.00 89.12 278 SER A CA 1
ATOM 2120 C C . SER A 1 278 ? 1.217 1.889 -30.238 1.00 89.12 278 SER A C 1
ATOM 2122 O O . SER A 1 278 ? 1.630 1.195 -29.303 1.00 89.12 278 SER A O 1
ATOM 2124 N N . LYS A 1 279 ? 0.541 3.026 -30.051 1.00 88.06 279 LYS A N 1
ATOM 2125 C CA . LYS A 1 279 ? 0.160 3.537 -28.725 1.00 88.06 279 LYS A CA 1
ATOM 2126 C C . LYS A 1 279 ? -0.631 2.506 -27.911 1.00 88.06 279 LYS A C 1
ATOM 2128 O O . LYS A 1 279 ? -0.376 2.322 -26.729 1.00 88.06 279 LYS A O 1
ATOM 2133 N N . GLY A 1 280 ? -1.534 1.759 -28.553 1.00 88.88 280 GLY A N 1
ATOM 2134 C CA . GLY A 1 280 ? -2.284 0.685 -27.891 1.00 88.88 280 GLY A CA 1
ATOM 2135 C C . GLY A 1 280 ? -1.392 -0.460 -27.395 1.00 88.88 280 GLY A C 1
ATOM 2136 O O . GLY A 1 280 ? -1.634 -1.005 -26.323 1.00 88.88 280 GLY A O 1
ATOM 2137 N N . HIS A 1 281 ? -0.331 -0.797 -28.135 1.00 91.12 281 HIS A N 1
ATOM 2138 C CA . HIS A 1 281 ? 0.642 -1.801 -27.703 1.00 91.12 281 HIS A CA 1
ATOM 2139 C C . HIS A 1 281 ? 1.482 -1.317 -26.511 1.00 91.12 281 HIS A C 1
ATOM 2141 O O . HIS A 1 281 ? 1.735 -2.108 -25.603 1.00 91.12 281 HIS A O 1
ATOM 2147 N N . LEU A 1 282 ? 1.865 -0.034 -26.487 1.00 91.44 282 LEU A N 1
ATOM 2148 C CA . LEU A 1 282 ? 2.511 0.584 -25.325 1.00 91.44 282 LEU A CA 1
ATOM 2149 C C . LEU A 1 282 ? 1.598 0.524 -24.096 1.00 91.44 282 LEU A C 1
ATOM 2151 O O . LEU A 1 282 ? 2.019 0.019 -23.064 1.00 91.44 282 LEU A O 1
ATOM 2155 N N . TYR A 1 283 ? 0.333 0.937 -24.217 1.00 91.31 283 TYR A N 1
ATOM 2156 C CA . TYR A 1 283 ? -0.606 0.894 -23.092 1.00 91.31 283 TYR A CA 1
ATOM 2157 C C . TYR A 1 283 ? -0.889 -0.522 -22.594 1.00 91.31 283 TYR A C 1
ATOM 2159 O O . TYR A 1 283 ? -0.980 -0.750 -21.391 1.00 91.31 283 TYR A O 1
ATOM 2167 N N . TRP A 1 284 ? -0.991 -1.499 -23.496 1.00 91.56 284 TRP A N 1
ATOM 2168 C CA . TRP A 1 284 ? -1.120 -2.898 -23.097 1.00 91.56 284 TRP A CA 1
ATOM 2169 C C . TRP A 1 284 ? 0.108 -3.386 -22.319 1.00 91.56 284 TRP A C 1
ATOM 2171 O O . TRP A 1 284 ? -0.027 -4.056 -21.293 1.00 91.56 284 TRP A O 1
ATOM 2181 N N . TRP A 1 285 ? 1.310 -3.032 -22.780 1.00 91.88 285 TRP A N 1
ATOM 2182 C CA . TRP A 1 285 ? 2.543 -3.364 -22.074 1.00 91.88 285 TRP A CA 1
ATOM 2183 C C . TRP A 1 285 ? 2.649 -2.634 -20.729 1.00 91.88 285 TRP A C 1
ATOM 2185 O O . TRP A 1 285 ? 3.021 -3.268 -19.747 1.00 91.88 285 TRP A O 1
ATOM 2195 N N . GLY A 1 286 ? 2.253 -1.363 -20.653 1.00 90.00 286 GLY A N 1
ATOM 2196 C CA . GLY A 1 286 ? 2.222 -0.578 -19.418 1.00 90.00 286 GLY A CA 1
ATOM 2197 C C . GLY A 1 286 ? 1.245 -1.142 -18.386 1.00 90.00 286 GLY A C 1
ATOM 2198 O O . GLY A 1 286 ? 1.585 -1.331 -17.219 1.00 90.00 286 GLY A O 1
ATOM 2199 N N . PHE A 1 287 ? 0.055 -1.563 -18.824 1.00 90.19 287 PHE A N 1
ATOM 2200 C CA . PHE A 1 287 ? -0.887 -2.290 -17.971 1.00 90.19 287 PHE A CA 1
ATOM 2201 C C . PHE A 1 287 ? -0.293 -3.612 -17.464 1.00 90.19 287 PHE A C 1
ATOM 2203 O O . PHE A 1 287 ? -0.379 -3.928 -16.276 1.00 90.19 287 PHE A O 1
ATOM 2210 N N . LYS A 1 288 ? 0.365 -4.377 -18.347 1.00 89.19 288 LYS A N 1
ATOM 2211 C CA . LYS A 1 288 ? 1.098 -5.591 -17.962 1.00 89.19 288 LYS A CA 1
ATOM 2212 C C . LYS A 1 288 ? 2.194 -5.248 -16.947 1.00 89.19 288 LYS A C 1
ATOM 2214 O O . LYS A 1 288 ? 2.308 -5.937 -15.944 1.00 89.19 288 LYS A O 1
ATOM 2219 N N . PHE A 1 289 ? 2.948 -4.169 -17.137 1.00 87.94 289 PHE A N 1
ATOM 2220 C CA . PHE A 1 289 ? 3.949 -3.703 -16.178 1.00 87.94 289 PHE A CA 1
ATOM 2221 C C . PHE A 1 289 ? 3.329 -3.392 -14.809 1.00 87.94 289 PHE A C 1
ATOM 2223 O O . PHE A 1 289 ? 3.817 -3.902 -13.804 1.00 87.94 289 PHE A O 1
ATOM 2230 N N . CYS A 1 290 ? 2.186 -2.705 -14.753 1.00 86.56 290 CYS A N 1
ATOM 2231 C CA . CYS A 1 290 ? 1.437 -2.486 -13.507 1.00 86.56 290 CYS A CA 1
ATOM 2232 C C . CYS A 1 290 ? 0.984 -3.795 -12.843 1.00 86.56 290 CYS A C 1
ATOM 2234 O O . CYS A 1 290 ? 0.919 -3.890 -11.620 1.00 86.56 290 CYS A O 1
ATOM 2236 N N . CYS A 1 291 ? 0.722 -4.840 -13.629 1.00 86.38 291 CYS A N 1
ATOM 2237 C CA . CYS A 1 291 ? 0.383 -6.151 -13.084 1.00 86.38 291 CYS A CA 1
ATOM 2238 C C . CYS A 1 291 ? 1.579 -6.895 -12.475 1.00 86.38 291 CYS A C 1
ATOM 2240 O O . CYS A 1 291 ? 1.402 -7.849 -11.722 1.00 86.38 291 CYS A O 1
ATOM 2242 N N . PHE A 1 292 ? 2.798 -6.476 -12.801 1.00 84.38 292 PHE A N 1
ATOM 2243 C CA . PHE A 1 292 ? 4.014 -7.256 -12.597 1.00 84.38 292 PHE A CA 1
ATOM 2244 C C . PHE A 1 292 ? 5.172 -6.447 -11.986 1.00 84.38 292 PHE A C 1
ATOM 2246 O O . PHE A 1 292 ? 6.270 -6.969 -11.806 1.00 84.38 292 PHE A O 1
ATOM 2253 N N . PHE A 1 293 ? 4.953 -5.188 -11.605 1.00 78.50 293 PHE A N 1
ATOM 2254 C CA . PHE A 1 293 ? 6.023 -4.307 -11.123 1.00 78.50 293 PHE A CA 1
ATOM 2255 C C . PHE A 1 293 ? 6.703 -4.806 -9.838 1.00 78.50 293 PHE A C 1
ATOM 2257 O O . PHE A 1 293 ? 7.836 -4.429 -9.553 1.00 78.50 293 PHE A O 1
ATOM 2264 N N . ARG A 1 294 ? 6.018 -5.643 -9.044 1.00 77.00 294 ARG A N 1
ATOM 2265 C CA . ARG A 1 294 ? 6.523 -6.161 -7.759 1.00 77.00 294 ARG A CA 1
ATOM 2266 C C . ARG A 1 294 ? 7.295 -7.458 -7.865 1.00 77.00 294 ARG A C 1
ATOM 2268 O O . ARG A 1 294 ? 7.821 -7.896 -6.842 1.00 77.00 294 ARG A O 1
ATOM 2275 N N . ILE A 1 295 ? 7.352 -8.052 -9.057 1.00 82.88 295 ILE A N 1
ATOM 2276 C CA . ILE A 1 295 ? 7.947 -9.368 -9.230 1.00 82.88 295 ILE A CA 1
ATOM 2277 C C . ILE A 1 295 ? 9.376 -9.383 -8.673 1.00 82.88 295 ILE A C 1
ATOM 2279 O O . ILE A 1 295 ? 10.206 -8.536 -9.011 1.00 82.88 295 ILE A O 1
ATOM 2283 N N . SER A 1 296 ? 9.683 -10.425 -7.900 1.00 82.81 296 SER A N 1
ATOM 2284 C CA . SER A 1 296 ? 11.039 -10.748 -7.451 1.00 82.81 296 SER A CA 1
ATOM 2285 C C . SER A 1 296 ? 11.658 -9.662 -6.570 1.00 82.81 296 SER A C 1
ATOM 2287 O O . SER A 1 296 ? 12.885 -9.543 -6.504 1.00 82.81 296 SER A O 1
ATOM 2289 N N . GLN A 1 297 ? 10.833 -8.896 -5.851 1.00 87.06 297 GLN A N 1
ATOM 2290 C CA . GLN A 1 297 ? 11.340 -7.884 -4.933 1.00 87.06 297 GLN A CA 1
ATOM 2291 C C . GLN A 1 297 ? 12.304 -8.511 -3.909 1.00 87.06 297 GLN A C 1
ATOM 2293 O O . GLN A 1 297 ? 11.929 -9.436 -3.177 1.00 87.06 297 GLN A O 1
ATOM 2298 N N . CYS A 1 298 ? 13.526 -7.984 -3.834 1.00 88.31 298 CYS A N 1
ATOM 2299 C CA . CYS A 1 298 ? 14.555 -8.401 -2.878 1.00 88.31 298 CYS A CA 1
ATOM 2300 C C . CYS A 1 298 ? 15.236 -7.195 -2.205 1.00 88.31 298 CYS A C 1
ATOM 2302 O O . CYS A 1 298 ? 14.883 -6.045 -2.473 1.00 88.31 298 CYS A O 1
ATOM 2304 N N . LEU A 1 299 ? 16.159 -7.450 -1.272 1.00 86.88 299 LEU A N 1
ATOM 2305 C CA . LEU A 1 299 ? 16.902 -6.386 -0.577 1.00 86.88 299 LEU A CA 1
ATOM 2306 C C . LEU A 1 299 ? 18.052 -5.812 -1.417 1.00 86.88 299 LEU A C 1
ATOM 2308 O O . LEU A 1 299 ? 18.301 -4.616 -1.353 1.00 86.88 299 LEU A O 1
ATOM 2312 N N . GLU A 1 300 ? 18.733 -6.653 -2.199 1.00 86.12 300 GLU A N 1
ATOM 2313 C CA . GLU A 1 300 ? 19.964 -6.288 -2.923 1.00 86.12 300 GLU A CA 1
ATOM 2314 C C . GLU A 1 300 ? 19.686 -5.600 -4.271 1.00 86.12 300 GLU A C 1
ATOM 2316 O O . GLU A 1 300 ? 20.344 -4.627 -4.625 1.00 86.12 300 GLU A O 1
ATOM 2321 N N . TYR A 1 301 ? 18.692 -6.090 -5.018 1.00 86.62 301 TYR A N 1
ATOM 2322 C CA . TYR A 1 301 ? 18.396 -5.650 -6.391 1.00 86.62 301 TYR A CA 1
ATOM 2323 C C . TYR A 1 301 ? 17.026 -4.982 -6.538 1.00 86.62 301 TYR A C 1
ATOM 2325 O O . TYR A 1 301 ? 16.660 -4.563 -7.637 1.00 86.62 301 TYR A O 1
ATOM 2333 N N . PHE A 1 302 ? 16.264 -4.868 -5.445 1.00 89.25 302 PHE A N 1
ATOM 2334 C CA . PHE A 1 302 ? 14.922 -4.287 -5.428 1.00 89.25 302 PHE A CA 1
ATOM 2335 C C . PHE A 1 302 ? 14.021 -4.886 -6.522 1.00 89.25 302 PHE A C 1
ATOM 2337 O O . PHE A 1 302 ? 13.697 -6.067 -6.423 1.00 89.25 302 PHE A O 1
ATOM 2344 N N . TYR A 1 303 ? 13.633 -4.115 -7.548 1.00 88.19 303 TYR A N 1
ATOM 2345 C CA . TYR A 1 303 ? 12.780 -4.561 -8.660 1.00 88.19 303 TYR A CA 1
ATOM 2346 C C . TYR A 1 303 ? 13.557 -4.989 -9.920 1.00 88.19 303 TYR A C 1
ATOM 2348 O O . TYR A 1 303 ? 12.942 -5.312 -10.937 1.00 88.19 303 TYR A O 1
ATOM 2356 N N . GLY A 1 304 ? 14.894 -5.014 -9.878 1.00 89.00 304 GLY A N 1
ATOM 2357 C CA . GLY A 1 304 ? 15.754 -5.231 -11.051 1.00 89.00 304 GLY A CA 1
ATOM 2358 C C . GLY A 1 304 ? 15.437 -6.511 -11.833 1.00 89.00 304 GLY A C 1
ATOM 2359 O O . GLY A 1 304 ? 15.274 -6.469 -13.050 1.00 89.00 304 GLY A O 1
ATOM 2360 N N . THR A 1 305 ? 15.244 -7.647 -11.150 1.00 90.06 305 THR A N 1
ATOM 2361 C CA . THR A 1 305 ? 14.893 -8.921 -11.814 1.00 90.06 305 THR A CA 1
ATOM 2362 C C . THR A 1 305 ? 13.545 -8.849 -12.534 1.00 90.06 305 THR A C 1
ATOM 2364 O O . THR A 1 305 ? 13.415 -9.327 -13.661 1.00 90.06 305 THR A O 1
ATOM 2367 N N . GLY A 1 306 ? 12.539 -8.245 -11.892 1.00 89.56 306 GLY A N 1
ATOM 2368 C CA . GLY A 1 306 ? 11.204 -8.081 -12.466 1.00 89.56 306 GLY A CA 1
ATOM 2369 C C . GLY A 1 306 ? 11.227 -7.189 -13.706 1.00 89.56 306 GLY A C 1
ATOM 2370 O O . GLY A 1 306 ? 10.638 -7.535 -14.730 1.00 89.56 306 GLY A O 1
ATOM 2371 N N . ILE A 1 307 ? 11.984 -6.090 -13.653 1.00 90.38 307 ILE A N 1
ATOM 2372 C CA . ILE A 1 307 ? 12.162 -5.174 -14.786 1.00 90.38 307 ILE A CA 1
ATOM 2373 C C . ILE A 1 307 ? 12.901 -5.857 -15.933 1.00 90.38 307 ILE A C 1
ATOM 2375 O O . ILE A 1 307 ? 12.407 -5.837 -17.058 1.00 90.38 307 ILE A O 1
ATOM 2379 N N . GLY A 1 308 ? 14.021 -6.532 -15.661 1.00 91.69 308 GLY A N 1
ATOM 2380 C CA . GLY A 1 308 ? 14.750 -7.284 -16.684 1.00 91.69 308 GLY A CA 1
ATOM 2381 C C . GLY A 1 308 ? 13.867 -8.315 -17.394 1.00 91.69 308 GLY A C 1
ATOM 2382 O O . GLY A 1 308 ? 13.899 -8.416 -18.620 1.00 91.69 308 GLY A O 1
ATOM 2383 N N . TYR A 1 309 ? 13.003 -9.019 -16.653 1.00 92.56 309 TYR A N 1
ATOM 2384 C CA . TYR A 1 309 ? 12.020 -9.938 -17.234 1.00 92.56 309 TYR A CA 1
ATOM 2385 C C . TYR A 1 309 ? 10.970 -9.222 -18.103 1.00 92.56 309 TYR A C 1
ATOM 2387 O O . TYR A 1 309 ? 10.683 -9.662 -19.219 1.00 92.56 309 TYR A O 1
ATOM 2395 N N . MET A 1 310 ? 10.417 -8.101 -17.633 1.00 91.62 310 MET A N 1
ATOM 2396 C CA . MET A 1 310 ? 9.417 -7.318 -18.374 1.00 91.62 310 MET A CA 1
ATOM 2397 C C . MET A 1 310 ? 9.967 -6.690 -19.662 1.00 91.62 310 MET A C 1
ATOM 2399 O O . MET A 1 310 ? 9.209 -6.448 -20.607 1.00 91.62 310 MET A O 1
ATOM 2403 N N . MET A 1 311 ? 11.281 -6.470 -19.724 1.00 92.25 311 MET A N 1
ATOM 2404 C CA . MET A 1 311 ? 11.974 -5.890 -20.876 1.00 92.25 311 MET A CA 1
ATOM 2405 C C . MET A 1 311 ? 12.384 -6.923 -21.932 1.00 92.25 311 MET A C 1
ATOM 2407 O O . MET A 1 311 ? 12.740 -6.532 -23.041 1.00 92.25 311 MET A O 1
ATOM 2411 N N . LEU A 1 312 ? 12.251 -8.229 -21.660 1.00 93.31 312 LEU A N 1
ATOM 2412 C CA . LEU A 1 312 ? 12.589 -9.284 -22.623 1.00 93.31 312 LEU A CA 1
ATOM 2413 C C . LEU A 1 312 ? 11.868 -9.125 -23.964 1.00 93.31 312 LEU A C 1
ATOM 2415 O O . LEU A 1 312 ? 12.495 -9.268 -25.011 1.00 93.31 312 LEU A O 1
ATOM 2419 N N . GLU A 1 313 ? 10.560 -8.866 -23.937 1.00 92.38 313 GLU A N 1
ATOM 2420 C CA . GLU A 1 313 ? 9.738 -8.765 -25.146 1.00 92.38 313 GLU A CA 1
ATOM 2421 C C . GLU A 1 313 ? 10.006 -7.470 -25.939 1.00 92.38 313 GLU A C 1
ATOM 2423 O O . GLU A 1 313 ? 10.297 -7.591 -27.133 1.00 92.38 313 GLU A O 1
ATOM 2428 N N . PRO A 1 314 ? 9.987 -6.264 -25.326 1.00 92.56 314 PRO A N 1
ATOM 2429 C CA . PRO A 1 314 ? 10.378 -5.027 -26.003 1.00 92.56 314 PRO A CA 1
ATOM 2430 C C . PRO A 1 314 ? 11.780 -5.105 -26.614 1.00 92.56 314 PRO A C 1
ATOM 2432 O O . PRO A 1 314 ? 11.939 -4.897 -27.814 1.00 92.56 314 PRO A O 1
ATOM 2435 N N . LEU A 1 315 ? 12.790 -5.500 -25.832 1.00 92.75 315 LEU A N 1
ATOM 2436 C CA . LEU A 1 315 ? 14.182 -5.507 -26.291 1.00 92.75 315 LEU A CA 1
ATOM 2437 C C . LEU A 1 315 ? 14.437 -6.550 -27.381 1.00 92.75 315 LEU A C 1
ATOM 2439 O O . LEU A 1 315 ? 15.282 -6.339 -28.245 1.00 92.75 315 LEU A O 1
ATOM 2443 N N . LYS A 1 316 ? 13.678 -7.654 -27.401 1.00 93.00 316 LYS A N 1
ATOM 2444 C CA . LYS A 1 316 ? 13.790 -8.651 -28.472 1.00 93.00 316 LYS A CA 1
ATOM 2445 C C . LYS A 1 316 ? 13.355 -8.072 -29.818 1.00 93.00 316 LYS A C 1
ATOM 2447 O O . LYS A 1 316 ? 13.902 -8.450 -30.848 1.00 93.00 316 LYS A O 1
ATOM 2452 N N . ARG A 1 317 ? 12.373 -7.165 -29.823 1.00 90.56 317 ARG A N 1
ATOM 2453 C CA . ARG A 1 317 ? 11.941 -6.467 -31.045 1.00 90.56 317 ARG A CA 1
ATOM 2454 C C . ARG A 1 317 ? 12.943 -5.414 -31.493 1.00 90.56 317 ARG A C 1
ATOM 2456 O O . ARG A 1 317 ? 13.144 -5.271 -32.692 1.00 90.56 317 ARG A O 1
ATOM 2463 N N . VAL A 1 318 ? 13.559 -4.727 -30.535 1.00 89.69 318 VAL A N 1
ATOM 2464 C CA . VAL A 1 318 ? 14.568 -3.695 -30.791 1.00 89.69 318 VAL A CA 1
ATOM 2465 C C . VAL A 1 318 ? 15.836 -4.299 -31.394 1.00 89.69 318 VAL A C 1
ATOM 2467 O O . VAL A 1 318 ? 16.278 -3.878 -32.456 1.00 89.69 318 VAL A O 1
ATOM 2470 N N . TYR A 1 319 ? 16.395 -5.327 -30.754 1.00 90.06 319 TYR A N 1
ATOM 2471 C CA . TYR A 1 319 ? 17.673 -5.909 -31.169 1.00 90.06 319 TYR A CA 1
ATOM 2472 C C . TYR A 1 319 ? 17.545 -6.991 -32.252 1.00 90.06 319 TYR A C 1
ATOM 2474 O O . TYR A 1 319 ? 18.530 -7.282 -32.925 1.00 90.06 319 TYR A O 1
ATOM 2482 N N . GLN A 1 320 ? 16.354 -7.564 -32.463 1.00 88.56 320 GLN A N 1
ATOM 2483 C CA . GLN A 1 320 ? 16.075 -8.566 -33.503 1.00 88.56 320 GLN A CA 1
ATOM 2484 C C . GLN A 1 320 ? 17.097 -9.724 -33.497 1.00 88.56 320 GLN A C 1
ATOM 2486 O O . GLN A 1 320 ? 17.116 -10.520 -32.559 1.00 88.56 320 GLN A O 1
ATOM 2491 N N . GLU A 1 321 ? 17.947 -9.818 -34.525 1.00 86.50 321 GLU A N 1
ATOM 2492 C CA . GLU A 1 321 ? 18.983 -10.851 -34.675 1.00 86.50 321 GLU A CA 1
ATOM 2493 C C . GLU A 1 321 ? 20.292 -10.527 -33.919 1.00 86.50 321 GLU A C 1
ATOM 2495 O O . GLU A 1 321 ? 21.163 -11.389 -33.789 1.00 86.50 321 GLU A O 1
ATOM 2500 N N . ASN A 1 322 ? 20.455 -9.308 -33.386 1.00 89.00 322 ASN A N 1
ATOM 2501 C CA . ASN A 1 322 ? 21.640 -8.888 -32.632 1.00 89.00 322 ASN A CA 1
ATOM 2502 C C . ASN A 1 322 ? 21.643 -9.477 -31.209 1.00 89.00 322 ASN A C 1
ATOM 2504 O O . ASN A 1 322 ? 21.201 -8.851 -30.241 1.00 89.00 322 ASN A O 1
ATOM 2508 N N . ARG A 1 323 ? 22.176 -10.697 -31.085 1.00 89.56 323 ARG A N 1
ATOM 2509 C CA . ARG A 1 323 ? 22.228 -11.446 -29.818 1.00 89.56 323 ARG A CA 1
ATOM 2510 C C . ARG A 1 323 ? 23.081 -10.776 -28.742 1.00 89.56 323 ARG A C 1
ATOM 2512 O O . ARG A 1 323 ? 22.639 -10.686 -27.599 1.00 89.56 323 ARG A O 1
ATOM 2519 N N . GLU A 1 324 ? 24.263 -10.279 -29.100 1.00 89.88 324 GLU A N 1
ATOM 2520 C CA . GLU A 1 324 ? 25.184 -9.639 -28.147 1.00 89.88 324 GLU A CA 1
ATOM 2521 C C . GLU A 1 324 ? 24.609 -8.327 -27.595 1.00 89.88 324 GLU A C 1
ATOM 2523 O O . GLU A 1 324 ? 24.646 -8.081 -26.385 1.00 89.88 324 GLU A O 1
ATOM 2528 N N . GLY A 1 325 ? 23.991 -7.514 -28.460 1.00 90.00 325 GLY A N 1
ATOM 2529 C CA . GLY A 1 325 ? 23.276 -6.305 -28.048 1.00 90.00 325 GLY A CA 1
ATOM 2530 C C . GLY A 1 325 ? 22.102 -6.619 -27.118 1.00 90.00 325 GLY A C 1
ATOM 2531 O O . GLY A 1 325 ? 21.992 -6.034 -26.041 1.00 90.00 325 GLY A O 1
ATOM 2532 N N . TYR A 1 326 ? 21.289 -7.620 -27.469 1.00 92.62 326 TYR A N 1
ATOM 2533 C CA . TYR A 1 326 ? 20.159 -8.060 -26.648 1.00 92.62 326 TYR A CA 1
ATOM 2534 C C . TYR A 1 326 ? 20.589 -8.561 -25.261 1.00 92.62 326 TYR A C 1
ATOM 2536 O O . TYR A 1 326 ? 20.000 -8.183 -24.246 1.00 92.62 326 TYR A O 1
ATOM 2544 N N . LYS A 1 327 ? 21.645 -9.381 -25.196 1.00 94.25 327 LYS A N 1
ATOM 2545 C CA . LYS A 1 327 ? 22.236 -9.859 -23.939 1.00 94.25 327 LYS A CA 1
ATOM 2546 C C . LYS A 1 327 ? 22.716 -8.697 -23.069 1.00 94.25 327 LYS A C 1
ATOM 2548 O O . LYS A 1 327 ? 22.370 -8.642 -21.889 1.00 94.25 327 LYS A O 1
ATOM 2553 N N . THR A 1 328 ? 23.467 -7.766 -23.652 1.00 93.19 328 THR A N 1
ATOM 2554 C CA . THR A 1 328 ? 24.029 -6.610 -22.937 1.00 93.19 328 THR A CA 1
ATOM 2555 C C . THR A 1 328 ? 22.930 -5.701 -22.388 1.00 93.19 328 THR A C 1
ATOM 2557 O O . THR A 1 328 ? 22.978 -5.312 -21.220 1.00 93.19 328 THR A O 1
ATOM 2560 N N . ALA A 1 329 ? 21.893 -5.436 -23.187 1.00 93.25 329 ALA A N 1
ATOM 2561 C CA . ALA A 1 329 ? 20.732 -4.660 -22.766 1.00 93.25 329 ALA A CA 1
ATOM 2562 C C . ALA A 1 329 ? 20.032 -5.304 -21.557 1.00 93.25 329 ALA A C 1
ATOM 2564 O O . ALA A 1 329 ? 19.826 -4.659 -20.529 1.00 93.25 329 ALA A O 1
ATOM 2565 N N . ILE A 1 330 ? 19.739 -6.608 -21.600 1.00 94.44 330 ILE A N 1
ATOM 2566 C CA . ILE A 1 330 ? 19.070 -7.276 -20.471 1.00 94.44 330 ILE A CA 1
ATOM 2567 C C . ILE A 1 330 ? 19.928 -7.234 -19.200 1.00 94.44 330 ILE A C 1
ATOM 2569 O O . ILE A 1 330 ? 19.390 -6.970 -18.125 1.00 94.44 330 ILE A O 1
ATOM 2573 N N . LEU A 1 331 ? 21.246 -7.441 -19.296 1.00 94.12 331 LEU A N 1
ATOM 2574 C CA . LEU A 1 331 ? 22.147 -7.343 -18.138 1.00 94.12 331 LEU A CA 1
ATOM 2575 C C . LEU A 1 331 ? 22.141 -5.940 -17.512 1.00 94.12 331 LEU A C 1
ATOM 2577 O O . LEU A 1 331 ? 22.142 -5.818 -16.285 1.00 94.12 331 LEU A O 1
ATOM 2581 N N . ARG A 1 332 ? 22.060 -4.886 -18.333 1.00 93.38 332 ARG A N 1
ATOM 2582 C CA . ARG A 1 332 ? 21.890 -3.499 -17.870 1.00 93.38 332 ARG A CA 1
ATOM 2583 C C . ARG A 1 332 ? 20.562 -3.309 -17.137 1.00 93.38 332 ARG A C 1
ATOM 2585 O O . ARG A 1 332 ? 20.482 -2.612 -16.129 1.00 93.38 332 ARG A O 1
ATOM 2592 N N . HIS A 1 333 ? 19.510 -3.964 -17.614 1.00 93.12 333 HIS A N 1
ATOM 2593 C CA . HIS A 1 333 ? 18.166 -3.867 -17.053 1.00 93.12 333 HIS A CA 1
ATOM 2594 C C . HIS A 1 333 ? 17.901 -4.774 -15.841 1.00 93.12 333 HIS A C 1
ATOM 2596 O O . HIS A 1 333 ? 16.907 -4.558 -15.151 1.00 93.12 333 HIS A O 1
ATOM 2602 N N . LEU A 1 334 ? 18.801 -5.717 -15.539 1.00 92.56 334 LEU A N 1
ATOM 2603 C CA . LEU A 1 334 ? 18.800 -6.522 -14.309 1.00 92.56 334 LEU A CA 1
ATOM 2604 C C . LEU A 1 334 ? 19.454 -5.824 -13.105 1.00 92.56 334 LEU A C 1
ATOM 26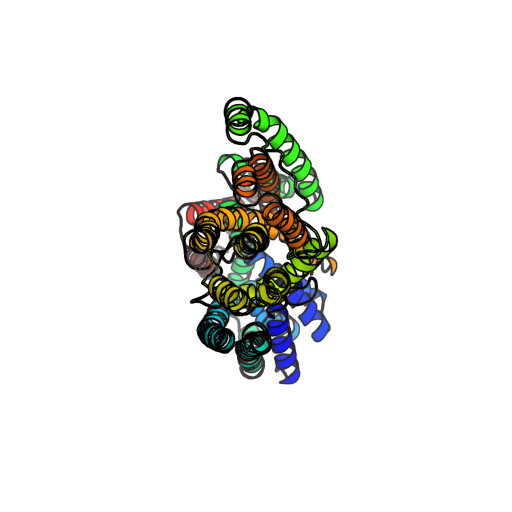06 O O . LEU A 1 334 ? 19.360 -6.336 -11.984 1.00 92.56 334 LEU A O 1
ATOM 2610 N N . GLN A 1 335 ? 20.108 -4.679 -13.326 1.00 91.12 335 GLN A N 1
ATOM 2611 C CA . GLN A 1 335 ? 20.744 -3.891 -12.270 1.00 91.12 335 GLN A CA 1
ATOM 2612 C C . GLN A 1 335 ? 19.731 -3.410 -11.216 1.00 91.12 335 GLN A C 1
ATOM 2614 O O . GLN A 1 335 ? 18.535 -3.299 -11.515 1.00 91.12 335 GLN A O 1
ATOM 2619 N N . PRO A 1 336 ? 20.187 -3.100 -9.986 1.00 90.38 336 PRO A N 1
ATOM 2620 C CA . PRO A 1 336 ? 19.319 -2.580 -8.938 1.00 90.38 336 PRO A CA 1
ATOM 2621 C C . PRO A 1 336 ? 18.514 -1.365 -9.411 1.00 90.38 336 PRO A C 1
ATOM 2623 O O . PRO A 1 336 ? 19.068 -0.385 -9.910 1.00 90.38 336 PRO A O 1
ATOM 2626 N N . PHE A 1 337 ? 17.194 -1.437 -9.246 1.00 89.56 337 PHE A N 1
ATOM 2627 C CA . PHE A 1 337 ? 16.273 -0.372 -9.630 1.00 89.56 337 PHE A CA 1
ATOM 2628 C C . PHE A 1 337 ? 15.158 -0.251 -8.599 1.00 89.56 337 PHE A C 1
ATOM 2630 O O . PHE A 1 337 ? 14.443 -1.222 -8.327 1.00 89.56 337 PHE A O 1
ATOM 2637 N N . ILE A 1 338 ? 15.006 0.948 -8.039 1.00 87.81 338 ILE A N 1
ATOM 2638 C CA . ILE A 1 338 ? 13.961 1.254 -7.071 1.00 87.81 338 ILE A CA 1
ATOM 2639 C C . ILE A 1 338 ? 13.407 2.657 -7.280 1.00 87.81 338 ILE A C 1
ATOM 2641 O O . ILE A 1 338 ? 14.114 3.654 -7.197 1.00 87.81 338 ILE A O 1
ATOM 2645 N N . THR A 1 339 ? 12.108 2.716 -7.536 1.00 88.88 339 THR A N 1
ATOM 2646 C CA . THR A 1 339 ? 11.332 3.951 -7.551 1.00 88.88 339 THR A CA 1
ATOM 2647 C C . THR A 1 339 ? 9.853 3.610 -7.384 1.00 88.88 339 THR A C 1
ATOM 2649 O O . THR A 1 339 ? 9.490 2.427 -7.313 1.00 88.88 339 THR A O 1
ATOM 2652 N N . ASN A 1 340 ? 9.003 4.631 -7.304 1.00 88.31 340 ASN A N 1
ATOM 2653 C CA . ASN A 1 340 ? 7.566 4.432 -7.276 1.00 88.31 340 ASN A CA 1
ATOM 2654 C C . ASN A 1 340 ? 7.111 3.748 -8.590 1.00 88.31 340 ASN A C 1
ATOM 2656 O O . ASN A 1 340 ? 7.546 4.156 -9.665 1.00 88.31 340 ASN A O 1
ATOM 2660 N N . PRO A 1 341 ? 6.250 2.722 -8.538 1.00 85.56 341 PRO A N 1
ATOM 2661 C CA . PRO A 1 341 ? 5.854 1.943 -9.712 1.00 85.56 341 PRO A CA 1
ATOM 2662 C C . PRO A 1 341 ? 5.175 2.741 -10.829 1.00 85.56 341 PRO A C 1
ATOM 2664 O O . PRO A 1 341 ? 5.434 2.479 -12.000 1.00 85.56 341 PRO A O 1
ATOM 2667 N N . SER A 1 342 ? 4.313 3.693 -10.478 1.00 89.06 342 SER A N 1
ATOM 2668 C CA . SER A 1 342 ? 3.514 4.460 -11.436 1.00 89.06 342 SER A CA 1
ATOM 2669 C C . SER A 1 342 ? 4.366 5.534 -12.099 1.00 89.06 342 SER A C 1
ATOM 2671 O O . SER A 1 342 ? 4.425 5.637 -13.318 1.00 89.06 342 SER A O 1
ATOM 2673 N N . TRP A 1 343 ? 5.098 6.296 -11.288 1.00 89.88 343 TRP A N 1
ATOM 2674 C CA . TRP A 1 343 ? 5.971 7.374 -11.758 1.00 89.88 343 TRP A CA 1
ATOM 2675 C C . TRP A 1 343 ? 7.226 6.836 -12.449 1.00 89.88 343 TRP A C 1
ATOM 2677 O O . TRP A 1 343 ? 7.660 7.340 -13.482 1.00 89.88 343 TRP A O 1
ATOM 2687 N N . GLY A 1 344 ? 7.784 5.751 -11.918 1.00 89.31 344 GLY A N 1
ATOM 2688 C CA . GLY A 1 344 ? 8.954 5.069 -12.457 1.00 89.31 344 GLY A CA 1
ATOM 2689 C C . GLY A 1 344 ? 8.739 4.369 -13.790 1.00 89.31 344 GLY A C 1
ATOM 2690 O O . GLY A 1 344 ? 9.724 4.055 -14.460 1.00 89.31 344 GLY A O 1
ATOM 2691 N N . ALA A 1 345 ? 7.486 4.148 -14.192 1.00 91.19 345 ALA A N 1
ATOM 2692 C CA . ALA A 1 345 ? 7.129 3.579 -15.487 1.00 91.19 345 ALA A CA 1
ATOM 2693 C C . ALA A 1 345 ? 7.760 4.389 -16.644 1.00 91.19 345 ALA A C 1
ATOM 2695 O O . ALA A 1 345 ? 8.334 3.816 -17.575 1.00 91.19 345 ALA A O 1
ATOM 2696 N N . ALA A 1 346 ? 7.836 5.720 -16.489 1.00 91.31 346 ALA A N 1
ATOM 2697 C CA . ALA A 1 346 ? 8.519 6.623 -17.416 1.00 91.31 346 ALA A CA 1
ATOM 2698 C C . ALA A 1 346 ? 10.021 6.327 -17.581 1.00 91.31 346 ALA A C 1
ATOM 2700 O O . ALA A 1 346 ? 10.571 6.454 -18.674 1.00 91.31 346 ALA A O 1
ATOM 2701 N N . LEU A 1 347 ? 10.712 5.897 -16.518 1.00 91.38 347 LEU A N 1
ATOM 2702 C CA . LEU A 1 347 ? 12.127 5.522 -16.617 1.00 91.38 347 LEU A CA 1
ATOM 2703 C C . LEU A 1 347 ? 12.305 4.203 -17.353 1.00 91.38 347 LEU A C 1
ATOM 2705 O O . LEU A 1 347 ? 13.286 4.035 -18.078 1.00 91.38 347 LEU A O 1
ATOM 2709 N N . VAL A 1 348 ? 11.385 3.256 -17.166 1.00 92.44 348 VAL A N 1
ATOM 2710 C CA . VAL A 1 348 ? 11.463 1.960 -17.841 1.00 92.44 348 VAL A CA 1
ATOM 2711 C C . VAL A 1 348 ? 11.247 2.149 -19.338 1.00 92.44 348 VAL A C 1
ATOM 2713 O O . VAL A 1 348 ? 12.095 1.732 -20.122 1.00 92.44 348 VAL A O 1
ATOM 2716 N N . THR A 1 349 ? 10.177 2.836 -19.732 1.00 92.44 349 THR A N 1
ATOM 2717 C CA . THR A 1 349 ? 9.860 3.120 -21.140 1.00 92.44 349 THR A CA 1
ATOM 2718 C C . THR A 1 349 ? 10.843 4.073 -21.805 1.00 92.44 349 THR A C 1
ATOM 2720 O O . THR A 1 349 ? 11.266 3.803 -22.926 1.00 92.44 349 THR A O 1
ATOM 2723 N N . GLY A 1 350 ? 11.297 5.117 -21.110 1.00 90.69 350 GLY A N 1
ATOM 2724 C CA . GLY A 1 350 ? 12.344 6.001 -21.622 1.00 90.69 350 GLY A CA 1
ATOM 2725 C C . GLY A 1 350 ? 13.661 5.267 -21.851 1.00 90.69 350 GLY A C 1
ATOM 2726 O O . GLY A 1 350 ? 14.324 5.482 -22.861 1.00 90.69 350 GLY A O 1
ATOM 2727 N N . SER A 1 351 ? 14.003 4.306 -20.987 1.00 92.19 351 SER A N 1
ATOM 2728 C CA . SER A 1 351 ? 15.178 3.467 -21.232 1.00 92.19 351 SER A CA 1
ATOM 2729 C C . SER A 1 351 ? 14.992 2.547 -22.444 1.00 92.19 351 SER A C 1
ATOM 2731 O O . SER A 1 351 ? 15.960 2.299 -23.147 1.00 92.19 351 SER A O 1
ATOM 2733 N N . ILE A 1 352 ? 13.773 2.061 -22.723 1.00 92.12 352 ILE A N 1
ATOM 2734 C CA . ILE A 1 352 ? 13.486 1.285 -23.946 1.00 92.12 352 ILE A CA 1
ATOM 2735 C C . ILE A 1 352 ? 13.713 2.148 -25.192 1.00 92.12 352 ILE A C 1
ATOM 2737 O O . ILE A 1 352 ? 14.327 1.674 -26.142 1.00 92.12 352 ILE A O 1
ATOM 2741 N N . ALA A 1 353 ? 13.275 3.409 -25.179 1.00 88.75 353 ALA A N 1
ATOM 2742 C CA . ALA A 1 353 ? 13.523 4.337 -26.283 1.00 88.75 353 ALA A CA 1
ATOM 2743 C C . ALA A 1 353 ? 15.029 4.599 -26.487 1.00 88.75 353 ALA A C 1
ATOM 2745 O O . ALA A 1 353 ? 15.516 4.602 -27.615 1.00 88.75 353 ALA A O 1
ATOM 2746 N N . MET A 1 354 ? 15.801 4.734 -25.404 1.00 88.94 354 MET A N 1
ATOM 2747 C CA . MET A 1 354 ? 17.264 4.855 -25.488 1.00 88.94 354 MET A CA 1
ATOM 2748 C C . MET A 1 354 ? 17.936 3.580 -26.035 1.00 88.94 354 MET A C 1
ATOM 2750 O O . MET A 1 354 ? 18.928 3.666 -26.753 1.00 88.94 354 MET A O 1
ATOM 2754 N N . GLU A 1 355 ? 17.397 2.393 -25.746 1.00 90.62 355 GLU A N 1
ATOM 2755 C CA . GLU A 1 355 ? 17.890 1.129 -26.318 1.00 90.62 355 GLU A CA 1
ATOM 2756 C C . GLU A 1 355 ? 17.625 1.026 -27.826 1.00 90.62 355 GLU A C 1
ATOM 2758 O O . GLU A 1 355 ? 18.420 0.426 -28.547 1.00 90.62 355 GLU A O 1
ATOM 2763 N N . GLU A 1 356 ? 16.542 1.627 -28.328 1.00 88.19 356 GLU A N 1
ATOM 2764 C CA . GLU A 1 356 ? 16.291 1.723 -29.772 1.00 88.19 356 GLU A CA 1
ATOM 2765 C C . GLU A 1 356 ? 17.351 2.562 -30.487 1.00 88.19 356 GLU A C 1
ATOM 2767 O O . GLU A 1 356 ? 17.783 2.199 -31.584 1.00 88.19 356 GLU A O 1
ATOM 2772 N N . ASP A 1 357 ? 17.798 3.654 -29.862 1.00 85.38 357 ASP A N 1
ATOM 2773 C CA . ASP A 1 357 ? 18.894 4.478 -30.375 1.00 85.38 357 ASP A CA 1
ATOM 2774 C C . ASP A 1 357 ? 20.215 3.690 -30.410 1.00 85.38 357 ASP A C 1
ATOM 2776 O O . ASP A 1 357 ? 20.904 3.675 -31.432 1.00 85.38 357 ASP A O 1
ATOM 2780 N N . ILE A 1 358 ? 20.530 2.943 -29.346 1.00 87.19 358 ILE A N 1
ATOM 2781 C CA . ILE A 1 358 ? 21.714 2.067 -29.300 1.00 87.19 358 ILE A CA 1
ATOM 2782 C C . ILE A 1 358 ? 21.639 0.971 -30.368 1.00 87.19 358 ILE A C 1
ATOM 2784 O O . ILE A 1 358 ? 22.632 0.683 -31.034 1.00 87.19 358 ILE A O 1
ATOM 2788 N N . ALA A 1 359 ? 20.473 0.360 -30.580 1.00 86.31 359 ALA A N 1
ATOM 2789 C CA . ALA A 1 359 ? 20.320 -0.686 -31.586 1.00 86.31 359 ALA A CA 1
ATOM 2790 C C . ALA A 1 359 ? 20.534 -0.172 -33.022 1.00 86.31 359 ALA A C 1
ATOM 2792 O O . ALA A 1 359 ? 21.037 -0.918 -33.862 1.00 86.31 359 ALA A O 1
ATOM 2793 N N . LYS A 1 360 ? 20.194 1.096 -33.300 1.00 84.00 360 LYS A N 1
ATOM 2794 C CA . LYS A 1 360 ? 20.384 1.736 -34.614 1.00 84.00 360 LYS A CA 1
ATOM 2795 C C . LYS A 1 360 ? 21.790 2.302 -34.811 1.00 84.00 360 LYS A C 1
ATOM 2797 O O . LYS A 1 360 ? 22.326 2.230 -35.914 1.00 84.00 360 LYS A O 1
ATOM 2802 N N . HIS A 1 361 ? 22.376 2.876 -33.763 1.00 82.50 361 HIS A N 1
ATOM 2803 C CA . HIS A 1 361 ? 23.587 3.695 -33.858 1.00 82.50 361 HIS A CA 1
ATOM 2804 C C . HIS A 1 361 ? 24.811 3.100 -33.143 1.00 82.50 361 HIS A C 1
ATOM 2806 O O . HIS A 1 361 ? 25.899 3.664 -33.236 1.00 82.50 361 HIS A O 1
ATOM 2812 N N . GLY A 1 362 ? 24.665 1.957 -32.471 1.00 82.56 362 GLY A N 1
ATOM 2813 C CA . GLY A 1 362 ? 25.734 1.283 -31.737 1.00 82.56 362 GLY A CA 1
ATOM 2814 C C . GLY A 1 362 ? 26.008 1.887 -30.357 1.00 82.56 362 GLY A C 1
ATOM 2815 O O . GLY A 1 362 ? 25.227 2.679 -29.842 1.00 82.56 362 GLY A O 1
ATOM 2816 N N . ASP A 1 363 ? 27.139 1.491 -29.772 1.00 84.75 363 ASP A N 1
ATOM 2817 C CA . ASP A 1 363 ? 27.639 1.903 -28.448 1.00 84.75 363 ASP A CA 1
ATOM 2818 C C . ASP A 1 363 ? 26.906 1.355 -27.191 1.00 84.75 363 ASP A C 1
ATOM 2820 O O . ASP A 1 363 ? 26.588 2.092 -26.256 1.00 84.75 363 ASP A O 1
ATOM 2824 N N . PRO A 1 364 ? 26.650 0.033 -27.094 1.00 81.50 364 PRO A N 1
ATOM 2825 C CA . PRO A 1 364 ? 25.988 -0.545 -25.922 1.00 81.50 364 PRO A CA 1
ATOM 2826 C C . PRO A 1 364 ? 26.850 -0.528 -24.645 1.00 81.50 364 PRO A C 1
ATOM 2828 O O . PRO A 1 364 ? 26.302 -0.598 -23.547 1.00 81.50 364 PRO A O 1
ATOM 2831 N N . SER A 1 365 ? 28.176 -0.458 -24.752 1.00 80.00 365 SER A N 1
ATOM 2832 C CA . SER A 1 365 ? 29.080 -0.543 -23.592 1.00 80.00 365 SER A CA 1
ATOM 2833 C C . SER A 1 365 ? 29.891 0.729 -23.342 1.00 80.00 365 SER A C 1
ATOM 2835 O O . SER A 1 365 ? 30.705 0.726 -22.425 1.00 80.00 365 SER A O 1
ATOM 2837 N N . GLY A 1 366 ? 29.705 1.779 -24.146 1.00 84.69 366 GLY A N 1
ATOM 2838 C CA . GLY A 1 366 ? 30.309 3.091 -23.927 1.00 84.69 366 GLY A CA 1
ATOM 2839 C C . GLY A 1 366 ? 29.292 4.113 -23.426 1.00 84.69 366 GLY A C 1
ATOM 2840 O O . GLY A 1 366 ? 28.417 3.797 -22.614 1.00 84.69 366 GLY A O 1
ATOM 2841 N N . GLU A 1 367 ? 29.407 5.346 -23.912 1.00 83.44 367 GLU A N 1
ATOM 2842 C CA . GLU A 1 367 ? 28.687 6.514 -23.399 1.00 83.44 367 GLU A CA 1
ATOM 2843 C C . GLU A 1 367 ? 27.165 6.341 -23.453 1.00 83.44 367 GLU A C 1
ATOM 2845 O O . GLU A 1 367 ? 26.470 6.712 -22.504 1.00 83.44 367 GLU A O 1
ATOM 2850 N N . LYS A 1 368 ? 26.617 5.729 -24.513 1.00 82.38 368 LYS A N 1
ATOM 2851 C CA . LYS A 1 368 ? 25.158 5.539 -24.627 1.00 82.38 368 LYS A CA 1
ATOM 2852 C C . LYS A 1 368 ? 24.611 4.520 -23.627 1.00 82.38 368 LYS A C 1
ATOM 2854 O O . LYS A 1 368 ? 23.545 4.730 -23.041 1.00 82.38 368 LYS A O 1
ATOM 2859 N N . GLY A 1 369 ? 25.341 3.430 -23.393 1.00 84.75 369 GLY A N 1
ATOM 2860 C CA . GLY A 1 369 ? 24.991 2.439 -22.373 1.00 84.75 369 GLY A CA 1
ATOM 2861 C C . GLY A 1 369 ? 25.038 3.024 -20.958 1.00 84.75 369 GLY A C 1
ATOM 2862 O O . GLY A 1 369 ? 24.110 2.825 -20.166 1.00 84.75 369 GLY A O 1
ATOM 2863 N N . GLU A 1 370 ? 26.080 3.801 -20.655 1.00 88.00 370 GLU A N 1
ATOM 2864 C CA . GLU A 1 370 ? 26.219 4.526 -19.385 1.00 88.00 370 GLU A CA 1
ATOM 2865 C C . GLU A 1 370 ? 25.158 5.624 -19.219 1.00 88.00 370 GLU A C 1
ATOM 2867 O O . GLU A 1 370 ? 24.656 5.848 -18.110 1.00 88.00 370 GLU A O 1
ATOM 2872 N N . ALA A 1 371 ? 24.733 6.264 -20.312 1.00 86.94 371 ALA A N 1
ATOM 2873 C CA . ALA A 1 371 ? 23.673 7.264 -20.297 1.00 86.94 371 ALA A CA 1
ATOM 2874 C C . ALA A 1 371 ? 22.323 6.687 -19.843 1.00 86.94 371 ALA A C 1
ATOM 2876 O O . ALA A 1 371 ? 21.594 7.379 -19.126 1.00 86.94 371 ALA A O 1
ATOM 2877 N N . ILE A 1 372 ? 21.996 5.432 -20.189 1.00 88.81 372 ILE A N 1
ATOM 2878 C CA . ILE A 1 372 ? 20.787 4.742 -19.693 1.00 88.81 372 ILE A CA 1
ATOM 2879 C C . ILE A 1 372 ? 20.869 4.535 -18.183 1.00 88.81 372 ILE A C 1
ATOM 2881 O O . ILE A 1 372 ? 19.909 4.814 -17.460 1.00 88.81 372 ILE A O 1
ATOM 2885 N N . GLN A 1 373 ? 22.014 4.059 -17.688 1.00 88.31 373 GLN A N 1
ATOM 2886 C CA . GLN A 1 373 ? 22.187 3.845 -16.254 1.00 88.31 373 GLN A CA 1
ATOM 2887 C C . GLN A 1 373 ? 22.102 5.173 -15.498 1.00 88.31 373 GLN A C 1
ATOM 2889 O O . GLN A 1 373 ? 21.392 5.252 -14.501 1.00 88.31 373 GLN A O 1
ATOM 2894 N N . THR A 1 374 ? 22.739 6.224 -16.018 1.00 87.50 374 THR A N 1
ATOM 2895 C CA . THR A 1 374 ? 22.679 7.585 -15.468 1.00 87.50 374 THR A CA 1
ATOM 2896 C C . THR A 1 374 ? 21.253 8.128 -15.476 1.00 87.50 374 THR A C 1
ATOM 2898 O O . THR A 1 374 ? 20.797 8.642 -14.464 1.00 87.50 374 THR A O 1
ATOM 2901 N N . PHE A 1 375 ? 20.523 7.982 -16.587 1.00 88.38 375 PHE A N 1
ATOM 2902 C CA . PHE A 1 375 ? 19.123 8.405 -16.711 1.00 88.38 375 PHE A CA 1
ATOM 2903 C C . PHE A 1 375 ? 18.245 7.777 -15.628 1.00 88.38 375 PHE A C 1
ATOM 2905 O O . PHE A 1 375 ? 17.447 8.454 -14.982 1.00 88.38 375 PHE A O 1
ATOM 2912 N N . LYS A 1 376 ? 18.436 6.479 -15.397 1.00 89.88 376 LYS A N 1
ATOM 2913 C CA . LYS A 1 376 ? 17.744 5.739 -14.354 1.00 89.88 376 LYS A CA 1
ATOM 2914 C C . LYS A 1 376 ? 18.150 6.201 -12.957 1.00 89.88 376 LYS A C 1
ATOM 2916 O O . LYS A 1 376 ? 17.282 6.550 -12.164 1.00 89.88 376 LYS A O 1
ATOM 2921 N N . THR A 1 377 ? 19.440 6.200 -12.629 1.00 88.50 377 THR A N 1
ATOM 2922 C CA . THR A 1 377 ? 19.911 6.489 -11.266 1.00 88.50 377 THR A CA 1
ATOM 2923 C C . THR A 1 377 ? 19.689 7.943 -10.861 1.00 88.50 377 THR A C 1
ATOM 2925 O O . THR A 1 377 ? 19.356 8.188 -9.703 1.00 88.50 377 THR A O 1
ATOM 2928 N N . SER A 1 378 ? 19.792 8.900 -11.791 1.00 85.81 378 SER A N 1
ATOM 2929 C CA . SER A 1 378 ? 19.592 10.324 -11.497 1.00 85.81 378 SER A CA 1
ATOM 2930 C C . SER A 1 378 ? 18.129 10.683 -11.235 1.00 85.81 378 SER A C 1
ATOM 2932 O O . SER A 1 378 ? 17.855 11.617 -10.488 1.00 85.81 378 SER A O 1
ATOM 2934 N N . LEU A 1 379 ? 17.183 9.954 -11.839 1.00 87.19 379 LEU A N 1
ATOM 2935 C CA . LEU A 1 379 ? 15.748 10.239 -11.734 1.00 87.19 379 LEU A CA 1
ATOM 2936 C C . LEU A 1 379 ? 14.983 9.271 -10.823 1.00 87.19 379 LEU A C 1
ATOM 2938 O O . LEU A 1 379 ? 13.866 9.589 -10.414 1.00 87.19 379 LEU A O 1
ATOM 2942 N N . MET A 1 380 ? 15.573 8.126 -10.450 1.00 89.12 380 MET A N 1
ATOM 2943 C CA . MET A 1 380 ? 14.973 7.169 -9.509 1.00 89.12 380 MET A CA 1
ATOM 2944 C C . MET A 1 380 ? 14.553 7.845 -8.199 1.00 89.12 380 MET A C 1
ATOM 2946 O O . MET A 1 380 ? 13.425 7.641 -7.753 1.00 89.12 380 MET A O 1
ATOM 2950 N N . GLY A 1 381 ? 15.441 8.660 -7.616 1.00 86.56 381 GLY A N 1
ATOM 2951 C CA . GLY A 1 381 ? 15.213 9.371 -6.354 1.00 86.56 381 GLY A CA 1
ATOM 2952 C C . GLY A 1 381 ? 14.088 10.411 -6.432 1.00 86.56 381 GLY A C 1
ATOM 2953 O O . GLY A 1 381 ? 13.124 10.284 -5.677 1.00 86.56 381 GLY A O 1
ATOM 2954 N N . PRO A 1 382 ? 14.158 11.402 -7.345 1.00 86.25 382 PRO A N 1
ATOM 2955 C CA . PRO A 1 382 ? 13.099 12.398 -7.522 1.00 86.25 382 PRO A CA 1
ATOM 2956 C C . PRO A 1 382 ? 11.714 11.790 -7.786 1.00 86.25 382 PRO A C 1
ATOM 2958 O O . PRO A 1 382 ? 10.753 12.140 -7.101 1.00 86.25 382 PRO A O 1
ATOM 2961 N N . LEU A 1 383 ? 11.605 10.824 -8.709 1.00 88.31 383 LEU A N 1
ATOM 2962 C CA . LEU A 1 383 ? 10.324 10.175 -9.022 1.00 88.31 383 LEU A CA 1
ATOM 2963 C C . LEU A 1 383 ? 9.807 9.302 -7.872 1.00 88.31 383 LEU A C 1
ATOM 2965 O O . LEU A 1 383 ? 8.598 9.241 -7.654 1.00 88.31 383 LEU A O 1
ATOM 2969 N N . ALA A 1 384 ? 10.700 8.665 -7.106 1.00 87.31 384 ALA A N 1
ATOM 2970 C CA . ALA A 1 384 ? 10.312 7.955 -5.889 1.00 87.31 384 ALA A CA 1
ATOM 2971 C C . ALA A 1 384 ? 9.761 8.932 -4.848 1.00 87.31 384 ALA A C 1
ATOM 2973 O O . ALA A 1 384 ? 8.699 8.688 -4.290 1.00 87.31 384 ALA A O 1
ATOM 2974 N N . GLY A 1 385 ? 10.440 10.062 -4.631 1.00 82.94 385 GLY A N 1
ATOM 2975 C CA . GLY A 1 385 ? 10.014 11.090 -3.685 1.00 82.94 385 GLY A CA 1
ATOM 2976 C C . GLY A 1 385 ? 8.630 11.649 -4.011 1.00 82.94 385 GLY A C 1
ATOM 2977 O O . GLY A 1 385 ? 7.779 11.716 -3.124 1.00 82.94 385 GLY A O 1
ATOM 2978 N N . ILE A 1 386 ? 8.380 11.991 -5.279 1.00 83.25 386 ILE A N 1
ATOM 2979 C CA . ILE A 1 386 ? 7.070 12.481 -5.733 1.00 83.25 386 ILE A CA 1
ATOM 2980 C C . ILE A 1 386 ? 6.012 11.383 -5.614 1.00 83.25 386 ILE A C 1
ATOM 2982 O O . ILE A 1 386 ? 4.972 11.609 -4.999 1.00 83.25 386 ILE A O 1
ATOM 2986 N N . GLY A 1 387 ? 6.273 10.188 -6.149 1.00 86.06 387 GLY A N 1
ATOM 2987 C CA . GLY A 1 387 ? 5.302 9.095 -6.141 1.00 86.06 387 GLY A CA 1
ATOM 2988 C C . GLY A 1 387 ? 4.948 8.601 -4.734 1.00 86.06 387 GLY A C 1
ATOM 2989 O O . GLY A 1 387 ? 3.770 8.432 -4.419 1.00 86.06 387 GLY A O 1
ATOM 2990 N N . ASP A 1 388 ? 5.932 8.426 -3.849 1.00 84.44 388 ASP A N 1
ATOM 2991 C CA . ASP A 1 388 ? 5.706 7.982 -2.466 1.00 84.44 388 ASP A CA 1
ATOM 2992 C C . ASP A 1 388 ? 4.981 9.058 -1.637 1.00 84.44 388 ASP A C 1
ATOM 2994 O O . ASP A 1 388 ? 4.112 8.743 -0.815 1.00 84.44 388 ASP A O 1
ATOM 2998 N N . SER A 1 389 ? 5.274 10.340 -1.877 1.00 79.50 389 SER A N 1
ATOM 2999 C CA . SER A 1 389 ? 4.589 11.447 -1.198 1.00 79.50 389 SER A CA 1
ATOM 3000 C C . SER A 1 389 ? 3.162 11.620 -1.714 1.00 79.50 389 SER A C 1
ATOM 3002 O O . SER A 1 389 ? 2.223 11.718 -0.930 1.00 79.50 389 SER A O 1
ATOM 3004 N N . PHE A 1 390 ? 2.962 11.617 -3.028 1.00 83.12 390 PHE A N 1
ATOM 3005 C CA . PHE A 1 390 ? 1.653 11.884 -3.608 1.00 83.12 390 PHE A CA 1
ATOM 3006 C C . PHE A 1 390 ? 0.745 10.669 -3.589 1.00 83.12 390 PHE A C 1
ATOM 3008 O O . PHE A 1 390 ? -0.323 10.689 -2.977 1.00 83.12 390 PHE A O 1
ATOM 3015 N N . GLU A 1 391 ? 1.159 9.595 -4.253 1.00 84.06 391 GLU A N 1
ATOM 3016 C CA . GLU A 1 391 ? 0.331 8.410 -4.319 1.00 84.06 391 GLU A CA 1
ATOM 3017 C C . GLU A 1 391 ? 0.301 7.769 -2.928 1.00 84.06 391 GLU A C 1
ATOM 3019 O O . GLU A 1 391 ? -0.764 7.590 -2.337 1.00 84.06 391 GLU A O 1
ATOM 3024 N N . GLY A 1 392 ? 1.477 7.464 -2.374 1.00 80.69 392 GLY A N 1
ATOM 3025 C CA . GLY A 1 392 ? 1.581 6.742 -1.108 1.00 80.69 392 GLY A CA 1
ATOM 3026 C C . GLY A 1 392 ? 0.982 7.510 0.069 1.00 80.69 392 GLY A C 1
ATOM 3027 O O . GLY A 1 392 ? 0.229 6.928 0.851 1.00 80.69 392 GLY A O 1
ATOM 3028 N N . SER A 1 393 ? 1.291 8.805 0.197 1.00 77.19 393 SER A N 1
ATOM 3029 C CA . SER A 1 393 ? 0.915 9.579 1.389 1.00 77.19 393 SER A CA 1
ATOM 3030 C C . SER A 1 393 ? -0.374 10.370 1.265 1.00 77.19 393 SER A C 1
ATOM 3032 O O . SER A 1 393 ? -1.010 10.606 2.290 1.00 77.19 393 SER A O 1
ATOM 3034 N N . ILE A 1 394 ? -0.780 10.766 0.055 1.00 83.31 394 ILE A N 1
ATOM 3035 C CA . ILE A 1 394 ? -1.993 11.567 -0.145 1.00 83.31 394 ILE A CA 1
ATOM 3036 C C . ILE A 1 394 ? -3.135 10.699 -0.692 1.00 83.31 394 ILE A C 1
ATOM 3038 O O . ILE A 1 394 ? -4.181 10.579 -0.051 1.00 83.31 394 ILE A O 1
ATOM 3042 N N . MET A 1 395 ? -2.944 10.054 -1.846 1.00 86.62 395 MET A N 1
ATOM 3043 C CA . MET A 1 395 ? -4.018 9.327 -2.542 1.00 86.62 395 MET A CA 1
ATOM 3044 C C . MET A 1 395 ? -4.434 8.032 -1.838 1.00 86.62 395 MET A C 1
ATOM 3046 O O . MET A 1 395 ? -5.629 7.774 -1.692 1.00 86.62 395 MET A O 1
ATOM 3050 N N . MET A 1 396 ? -3.491 7.216 -1.359 1.00 87.00 396 MET A N 1
ATOM 3051 C CA . MET A 1 396 ? -3.838 5.944 -0.715 1.00 87.00 396 MET A CA 1
ATOM 3052 C C . MET A 1 396 ? -4.688 6.138 0.556 1.00 87.00 396 MET A C 1
ATOM 3054 O O . MET A 1 396 ? -5.750 5.510 0.649 1.00 87.00 396 MET A O 1
ATOM 3058 N N . PRO A 1 397 ? -4.323 7.016 1.513 1.00 87.44 397 PRO A N 1
ATOM 3059 C CA . PRO A 1 397 ? -5.184 7.281 2.659 1.00 87.44 397 PRO A CA 1
ATOM 3060 C C . PRO A 1 397 ? -6.521 7.920 2.283 1.00 87.44 397 PRO A C 1
ATOM 3062 O O . PRO A 1 397 ? -7.506 7.690 2.978 1.00 87.44 397 PRO A O 1
ATOM 3065 N N . LEU A 1 398 ? -6.577 8.686 1.188 1.00 87.06 398 LEU A N 1
ATOM 3066 C CA . LEU A 1 398 ? -7.816 9.270 0.674 1.00 87.06 398 LEU A CA 1
ATOM 3067 C C . LEU A 1 398 ? -8.788 8.196 0.150 1.00 87.06 398 LEU A C 1
ATOM 3069 O O . LEU A 1 398 ? -9.978 8.235 0.445 1.00 87.06 398 LEU A O 1
ATOM 3073 N N . PHE A 1 399 ? -8.313 7.184 -0.578 1.00 89.19 399 PHE A N 1
ATOM 3074 C CA . PHE A 1 399 ? -9.189 6.078 -0.988 1.00 89.19 399 PHE A CA 1
ATOM 3075 C C . PHE A 1 399 ? -9.661 5.248 0.210 1.00 89.19 399 PHE A C 1
ATOM 3077 O O . PHE A 1 399 ? -10.835 4.873 0.293 1.00 89.19 399 PHE A O 1
ATOM 3084 N N . LYS A 1 400 ? -8.770 5.008 1.179 1.00 90.38 400 LYS A N 1
ATOM 3085 C CA . LYS A 1 400 ? -9.114 4.329 2.435 1.00 90.38 400 LYS A CA 1
ATOM 3086 C C . LYS A 1 400 ? -10.127 5.121 3.260 1.00 90.38 400 LYS A C 1
ATOM 3088 O O . LYS A 1 400 ? -11.055 4.524 3.800 1.00 90.38 400 LYS A O 1
ATOM 3093 N N . SER A 1 401 ? -10.006 6.448 3.313 1.00 84.50 401 SER A N 1
ATOM 3094 C CA . SER A 1 401 ? -10.908 7.310 4.083 1.00 84.50 401 SER A CA 1
ATOM 3095 C C . SER A 1 401 ? -12.338 7.323 3.547 1.00 84.50 401 SER A C 1
ATOM 3097 O O . SER A 1 401 ? -13.272 7.524 4.320 1.00 84.50 401 SER A O 1
ATOM 3099 N N . ILE A 1 402 ? -12.522 7.055 2.253 1.00 85.25 402 ILE A N 1
ATOM 3100 C CA . ILE A 1 402 ? -13.839 6.874 1.632 1.00 85.25 402 ILE A CA 1
ATOM 3101 C C . ILE A 1 402 ? -14.395 5.470 1.924 1.00 85.25 402 ILE A C 1
ATOM 3103 O O . ILE A 1 402 ? -15.582 5.319 2.216 1.00 85.25 402 ILE A O 1
ATOM 3107 N N . CYS A 1 403 ? -13.551 4.434 1.867 1.00 90.81 403 CYS A N 1
ATOM 3108 C CA . CYS A 1 403 ? -13.992 3.038 1.954 1.00 90.81 403 CYS A CA 1
ATOM 3109 C C . CYS A 1 403 ? -14.228 2.547 3.390 1.00 90.81 403 CYS A C 1
ATOM 3111 O O . CYS A 1 403 ? -15.220 1.865 3.650 1.00 90.81 403 CYS A O 1
ATOM 3113 N N . TYR A 1 404 ? -13.354 2.889 4.339 1.00 90.69 404 TYR A N 1
ATOM 3114 C CA . TYR A 1 404 ? -13.450 2.385 5.713 1.00 90.69 404 TYR A CA 1
ATOM 3115 C C . TYR A 1 404 ? -14.760 2.751 6.418 1.00 90.69 404 TYR A C 1
ATOM 3117 O O . TYR A 1 404 ? -15.345 1.855 7.026 1.00 90.69 404 TYR A O 1
ATOM 3125 N N . PRO A 1 405 ? -15.301 3.983 6.305 1.00 87.06 405 PRO A N 1
ATOM 3126 C CA . PRO A 1 405 ? -16.612 4.298 6.868 1.00 87.06 405 PRO A CA 1
ATOM 3127 C C . PRO A 1 405 ? -17.733 3.386 6.361 1.00 87.06 405 PRO A C 1
ATOM 3129 O O . PRO A 1 405 ? -18.598 2.975 7.135 1.00 87.06 405 PRO A O 1
ATOM 3132 N N . LEU A 1 406 ? -17.702 3.024 5.074 1.00 90.19 406 LEU A N 1
ATOM 3133 C CA . LEU A 1 406 ? -18.675 2.109 4.478 1.00 90.19 406 LEU A CA 1
ATOM 3134 C C . LEU A 1 406 ? -18.521 0.694 5.049 1.00 90.19 406 LEU A C 1
ATOM 3136 O O . LEU A 1 406 ? -19.516 0.068 5.409 1.00 90.19 406 LEU A O 1
ATOM 3140 N N . ALA A 1 407 ? -17.287 0.209 5.189 1.00 92.88 407 ALA A N 1
ATOM 3141 C CA . ALA A 1 407 ? -17.018 -1.108 5.758 1.00 92.88 407 ALA A CA 1
ATOM 3142 C C . ALA A 1 407 ? -17.396 -1.201 7.245 1.00 92.88 407 ALA A C 1
ATOM 3144 O O . ALA A 1 407 ? -17.977 -2.199 7.665 1.00 92.88 407 ALA A O 1
ATOM 3145 N N . LEU A 1 408 ? -17.158 -0.143 8.027 1.00 89.69 408 LEU A N 1
ATOM 3146 C CA . LEU A 1 408 ? -17.588 -0.051 9.429 1.00 89.69 408 LEU A CA 1
ATOM 3147 C C . LEU A 1 408 ? -19.116 -0.050 9.570 1.00 89.69 408 LEU A C 1
ATOM 3149 O O . LEU A 1 408 ? -19.645 -0.563 10.552 1.00 89.69 408 LEU A O 1
ATOM 3153 N N . ALA A 1 409 ? -19.839 0.463 8.571 1.00 89.44 409 ALA A N 1
ATOM 3154 C CA . ALA A 1 409 ? -21.293 0.332 8.482 1.00 89.44 409 ALA A CA 1
ATOM 3155 C C . ALA A 1 409 ? -21.755 -1.072 8.027 1.00 89.44 409 ALA A C 1
ATOM 3157 O O . ALA A 1 409 ? -22.956 -1.332 7.948 1.00 89.44 409 ALA A O 1
ATOM 3158 N N . GLY A 1 410 ? -20.826 -1.988 7.729 1.00 87.56 410 GLY A N 1
ATOM 3159 C CA . GLY A 1 410 ? -21.097 -3.334 7.222 1.00 87.56 410 GLY A CA 1
ATOM 3160 C C . GLY A 1 410 ? -21.354 -3.400 5.714 1.00 87.56 410 GLY A C 1
ATOM 3161 O O . GLY A 1 410 ? -21.812 -4.429 5.223 1.00 87.56 410 GLY A O 1
ATOM 3162 N N . ASN A 1 411 ? -21.083 -2.326 4.964 1.00 91.62 411 ASN A N 1
ATOM 3163 C CA . ASN A 1 411 ? -21.261 -2.300 3.516 1.00 91.62 411 ASN A CA 1
ATOM 3164 C C . ASN A 1 411 ? -20.036 -2.893 2.802 1.00 91.62 411 ASN A C 1
ATOM 3166 O O . ASN A 1 411 ? -18.917 -2.394 2.927 1.00 91.62 411 ASN A O 1
ATOM 3170 N N . VAL A 1 412 ? -20.277 -3.922 1.989 1.00 92.94 412 VAL A N 1
ATOM 3171 C CA . VAL A 1 412 ? -19.260 -4.645 1.209 1.00 92.94 412 VAL A CA 1
ATOM 3172 C C . VAL A 1 412 ? -18.509 -3.744 0.225 1.00 92.94 412 VAL A C 1
ATOM 3174 O O . VAL A 1 412 ? -17.346 -4.003 -0.059 1.00 92.94 412 VAL A O 1
ATOM 3177 N N . LEU A 1 413 ? -19.109 -2.651 -0.259 1.00 89.38 413 LEU A N 1
ATOM 3178 C CA . LEU A 1 413 ? -18.406 -1.700 -1.131 1.00 89.38 413 LEU A CA 1
ATOM 3179 C C . LEU A 1 413 ? -17.181 -1.075 -0.447 1.00 89.38 413 LEU A C 1
ATOM 3181 O O . LEU A 1 413 ? -16.209 -0.738 -1.118 1.00 89.38 413 LEU A O 1
ATOM 3185 N N . GLY A 1 414 ? -17.195 -0.975 0.886 1.00 89.81 414 GLY A N 1
ATOM 3186 C CA . GLY A 1 414 ? -16.053 -0.504 1.666 1.00 89.81 414 GLY A CA 1
ATOM 3187 C C . GLY A 1 414 ? -14.879 -1.485 1.724 1.00 89.81 414 GLY A C 1
ATOM 3188 O O . GLY A 1 414 ? -13.810 -1.113 2.197 1.00 89.81 414 GLY A O 1
ATOM 3189 N N . ALA A 1 415 ? -15.046 -2.720 1.240 1.00 91.62 415 ALA A N 1
ATOM 3190 C CA . ALA A 1 415 ? -14.023 -3.760 1.293 1.00 91.62 415 ALA A CA 1
ATOM 3191 C C . ALA A 1 415 ? -12.888 -3.574 0.279 1.00 91.62 415 ALA A C 1
ATOM 3193 O O . ALA A 1 415 ? -11.941 -4.346 0.309 1.00 91.62 415 ALA A O 1
ATOM 3194 N N . PHE A 1 416 ? -12.977 -2.612 -0.646 1.00 90.50 416 PHE A N 1
ATOM 3195 C CA . PHE A 1 416 ? -12.102 -2.569 -1.825 1.00 90.50 416 PHE A CA 1
ATOM 3196 C C . PHE A 1 416 ? -11.331 -1.248 -2.028 1.00 90.50 416 PHE A C 1
ATOM 3198 O O . PHE A 1 416 ? -11.245 -0.770 -3.163 1.00 90.50 416 PHE A O 1
ATOM 3205 N N . PRO A 1 417 ? -10.699 -0.654 -0.994 1.00 90.12 417 PRO A N 1
ATOM 3206 C CA . PRO A 1 417 ? -9.919 0.575 -1.172 1.00 90.12 417 PRO A CA 1
ATOM 3207 C C . PRO A 1 417 ? -8.759 0.401 -2.161 1.00 90.12 417 PRO A C 1
ATOM 3209 O O . PRO A 1 417 ? -8.465 1.306 -2.941 1.00 90.12 417 PRO A O 1
ATOM 3212 N N . TYR A 1 418 ? -8.130 -0.779 -2.189 1.00 87.19 418 TYR A N 1
ATOM 3213 C CA . TYR A 1 418 ? -6.999 -1.032 -3.083 1.00 87.19 418 TYR A CA 1
ATOM 3214 C C . TYR A 1 418 ? -7.398 -1.257 -4.547 1.00 87.19 418 TYR A C 1
ATOM 3216 O O . TYR A 1 418 ? -6.544 -1.154 -5.424 1.00 87.19 418 TYR A O 1
ATOM 3224 N N . VAL A 1 419 ? -8.680 -1.499 -4.842 1.00 85.94 419 VAL A N 1
ATOM 3225 C CA . VAL A 1 419 ? -9.178 -1.512 -6.228 1.00 85.94 419 VAL A CA 1
ATOM 3226 C C . VAL A 1 419 ? -9.146 -0.096 -6.801 1.00 85.94 419 VAL A C 1
ATOM 3228 O O . VAL A 1 419 ? -8.654 0.102 -7.912 1.00 85.94 419 VAL A O 1
ATOM 3231 N N . LEU A 1 420 ? -9.611 0.894 -6.027 1.00 87.25 420 LEU A N 1
ATOM 3232 C CA . LEU A 1 420 ? -9.554 2.310 -6.414 1.00 87.25 420 LEU A CA 1
ATOM 3233 C C . LEU A 1 420 ? -8.104 2.770 -6.577 1.00 87.25 420 LEU A C 1
ATOM 3235 O O . LEU A 1 420 ? -7.751 3.378 -7.585 1.00 87.25 420 LEU A O 1
ATOM 3239 N N . TRP A 1 421 ? -7.256 2.397 -5.618 1.00 86.31 421 TRP A N 1
ATOM 3240 C CA . TRP A 1 421 ? -5.820 2.639 -5.671 1.00 86.31 421 TRP A CA 1
ATOM 3241 C C . TRP A 1 421 ? -5.158 2.043 -6.918 1.00 86.31 421 TRP A C 1
ATOM 3243 O O . TRP A 1 421 ? -4.410 2.733 -7.600 1.00 86.31 421 TRP A O 1
ATOM 3253 N N . PHE A 1 422 ? -5.437 0.777 -7.241 1.00 85.69 422 PHE A N 1
ATOM 3254 C CA . PHE A 1 422 ? -4.858 0.124 -8.413 1.00 85.69 422 PHE A CA 1
ATOM 3255 C C . PHE A 1 422 ? -5.322 0.784 -9.716 1.00 85.69 422 PHE A C 1
ATOM 3257 O O . PHE A 1 422 ? -4.522 0.971 -10.634 1.00 85.69 422 PHE A O 1
ATOM 3264 N N . GLY A 1 423 ? -6.600 1.171 -9.793 1.00 87.62 423 GLY A N 1
ATOM 3265 C CA . GLY A 1 423 ? -7.130 1.934 -10.922 1.00 87.62 423 GLY A CA 1
ATOM 3266 C C . GLY A 1 423 ? -6.396 3.263 -11.104 1.00 87.62 423 GLY A C 1
ATOM 3267 O O . GLY A 1 423 ? -5.936 3.560 -12.204 1.00 87.62 423 GLY A O 1
ATOM 3268 N N . TRP A 1 424 ? -6.215 4.016 -10.016 1.00 88.06 424 TRP A N 1
ATOM 3269 C CA . TRP A 1 424 ? -5.445 5.261 -10.010 1.00 88.06 424 TRP A CA 1
ATOM 3270 C C . TRP A 1 424 ? -3.994 5.050 -10.455 1.00 88.06 424 TRP A C 1
ATOM 3272 O O . TRP A 1 424 ? -3.544 5.688 -11.405 1.00 88.06 424 TRP A O 1
ATOM 3282 N N . MET A 1 425 ? -3.296 4.102 -9.825 1.00 87.19 425 MET A N 1
ATOM 3283 C CA . MET A 1 425 ? -1.917 3.736 -10.149 1.00 87.19 425 MET A CA 1
ATOM 3284 C C . MET A 1 425 ? -1.767 3.406 -11.638 1.00 87.19 425 MET A C 1
ATOM 3286 O O . MET A 1 425 ? -0.857 3.897 -12.297 1.00 87.19 425 MET A O 1
ATOM 3290 N N . THR A 1 426 ? -2.691 2.616 -12.188 1.00 88.31 426 THR A N 1
ATOM 3291 C CA . THR A 1 426 ? -2.673 2.237 -13.605 1.00 88.31 426 THR A CA 1
ATOM 3292 C C . THR A 1 426 ? -2.825 3.459 -14.510 1.00 88.31 426 THR A C 1
ATOM 3294 O O . THR A 1 426 ? -2.099 3.583 -15.489 1.00 88.31 426 THR A O 1
ATOM 3297 N N . ILE A 1 427 ? -3.736 4.385 -14.195 1.00 90.50 427 ILE A N 1
ATOM 3298 C CA . ILE A 1 427 ? -3.937 5.605 -14.993 1.00 90.50 427 ILE A CA 1
ATOM 3299 C C . ILE A 1 427 ? -2.663 6.457 -15.008 1.00 90.50 427 ILE A C 1
ATOM 3301 O O . ILE A 1 427 ? -2.221 6.873 -16.081 1.00 90.50 427 ILE A O 1
ATOM 3305 N N . VAL A 1 428 ? -2.055 6.679 -13.838 1.00 90.50 428 VAL A N 1
ATOM 3306 C CA . VAL A 1 428 ? -0.805 7.443 -13.722 1.00 90.50 428 VAL A CA 1
ATOM 3307 C C . VAL A 1 428 ? 0.323 6.736 -14.469 1.00 90.50 428 VAL A C 1
ATOM 3309 O O . VAL A 1 428 ? 1.005 7.367 -15.271 1.00 90.50 428 VAL A O 1
ATOM 3312 N N . ALA A 1 429 ? 0.481 5.425 -14.284 1.00 90.94 429 ALA A N 1
ATOM 3313 C CA . ALA A 1 429 ? 1.512 4.640 -14.952 1.00 90.94 429 ALA A CA 1
ATOM 3314 C C . ALA A 1 429 ? 1.400 4.698 -16.480 1.00 90.94 429 ALA A C 1
ATOM 3316 O O . ALA A 1 429 ? 2.397 4.930 -17.147 1.00 90.94 429 ALA A O 1
ATOM 3317 N N . LEU A 1 430 ? 0.193 4.575 -17.045 1.00 90.94 430 LEU A N 1
ATOM 3318 C CA . LEU A 1 430 ? -0.011 4.654 -18.497 1.00 90.94 430 LEU A CA 1
ATOM 3319 C C . LEU A 1 430 ? 0.320 6.043 -19.063 1.00 90.94 430 LEU A C 1
ATOM 3321 O O . LEU A 1 430 ? 0.817 6.153 -20.186 1.00 90.94 430 LEU A O 1
ATOM 3325 N N . PHE A 1 431 ? 0.051 7.105 -18.300 1.00 90.88 431 PHE A N 1
ATOM 3326 C CA . PHE A 1 431 ? 0.473 8.457 -18.660 1.00 90.88 431 PHE A CA 1
ATOM 3327 C C . PHE A 1 431 ? 2.003 8.589 -18.620 1.00 90.88 431 PHE A C 1
ATOM 3329 O O . PHE A 1 431 ? 2.603 9.092 -19.570 1.00 90.88 431 PHE A O 1
ATOM 3336 N N . MET A 1 432 ? 2.632 8.074 -17.563 1.00 91.38 432 MET A N 1
ATOM 3337 C CA . MET A 1 432 ? 4.083 8.095 -17.367 1.00 91.38 432 MET A CA 1
ATOM 3338 C C . MET A 1 432 ? 4.823 7.246 -18.401 1.00 91.38 432 MET A C 1
ATOM 3340 O O . MET A 1 432 ? 5.847 7.676 -18.915 1.00 91.38 432 MET A O 1
ATOM 3344 N N . ASP A 1 433 ? 4.286 6.087 -18.774 1.00 90.62 433 ASP A N 1
ATOM 3345 C CA . ASP A 1 433 ? 4.819 5.224 -19.829 1.00 90.62 433 ASP A CA 1
ATOM 3346 C C . ASP A 1 433 ? 4.862 5.940 -21.177 1.00 90.62 433 ASP A C 1
ATOM 3348 O O . ASP A 1 433 ? 5.857 5.878 -21.899 1.00 90.62 433 ASP A O 1
ATOM 3352 N N . LYS A 1 434 ? 3.783 6.656 -21.512 1.00 89.88 434 LYS A N 1
ATOM 3353 C CA . LYS A 1 434 ? 3.743 7.481 -22.718 1.00 89.88 434 LYS A CA 1
ATOM 3354 C C . LYS A 1 434 ? 4.769 8.608 -22.634 1.00 89.88 434 LYS A C 1
ATOM 3356 O O . LYS A 1 434 ? 5.534 8.791 -23.571 1.00 89.88 434 LYS A O 1
ATOM 3361 N N . LEU A 1 435 ? 4.808 9.343 -21.524 1.00 89.31 435 LEU A N 1
ATOM 3362 C CA . LEU A 1 435 ? 5.756 10.441 -21.342 1.00 89.31 435 LEU A CA 1
ATOM 3363 C C . LEU A 1 435 ? 7.210 9.963 -21.477 1.00 89.31 435 LEU A C 1
ATOM 3365 O O . LEU A 1 435 ? 7.998 10.567 -22.200 1.00 89.31 435 LEU A O 1
ATOM 3369 N N . GLY A 1 436 ? 7.543 8.851 -20.821 1.00 88.56 436 GLY A N 1
ATOM 3370 C CA . GLY A 1 436 ? 8.866 8.245 -20.863 1.00 88.56 436 GLY A CA 1
ATOM 3371 C C . GLY A 1 436 ? 9.262 7.799 -22.263 1.00 88.56 436 GLY A C 1
ATOM 3372 O O . GLY A 1 436 ? 10.352 8.140 -22.714 1.00 88.56 436 GLY A O 1
ATOM 3373 N N . TYR A 1 437 ? 8.380 7.083 -22.968 1.00 89.06 437 TYR A N 1
ATOM 3374 C CA . TYR A 1 437 ? 8.672 6.596 -24.317 1.00 89.06 437 TYR A CA 1
ATOM 3375 C C . TYR A 1 437 ? 8.744 7.717 -25.361 1.00 89.06 437 TYR A C 1
ATOM 3377 O O . TYR A 1 437 ? 9.634 7.701 -26.204 1.00 89.06 437 TYR A O 1
ATOM 3385 N N . GLU A 1 438 ? 7.811 8.677 -25.324 1.00 85.25 438 GLU A N 1
ATOM 3386 C CA . GLU A 1 438 ? 7.692 9.700 -26.370 1.00 85.25 438 GLU A CA 1
ATOM 3387 C C . GLU A 1 438 ? 8.629 10.897 -26.153 1.00 85.25 438 GLU A C 1
ATOM 3389 O O . GLU A 1 438 ? 9.105 11.469 -27.127 1.00 85.25 438 GLU A O 1
ATOM 3394 N N . GLN A 1 439 ? 8.901 11.286 -24.902 1.00 81.31 439 GLN A N 1
ATOM 3395 C CA . GLN A 1 439 ? 9.627 12.527 -24.587 1.00 81.31 439 GLN A CA 1
ATOM 3396 C C . GLN A 1 439 ? 10.932 12.307 -23.801 1.00 81.31 439 GLN A C 1
ATOM 3398 O O . GLN A 1 439 ? 11.722 13.242 -23.625 1.00 81.31 439 GLN A O 1
ATOM 3403 N N . GLY A 1 440 ? 11.183 11.087 -23.316 1.00 79.94 440 GLY A N 1
ATOM 3404 C CA . GLY A 1 440 ? 12.424 10.717 -22.639 1.00 79.94 440 GLY A CA 1
ATOM 3405 C C . GLY A 1 440 ? 12.770 11.615 -21.445 1.00 79.94 440 GLY A C 1
ATOM 3406 O O . GLY A 1 440 ? 11.911 12.028 -20.666 1.00 79.94 440 GLY A O 1
ATOM 3407 N N . ARG A 1 441 ? 14.063 11.927 -21.282 1.00 72.88 441 ARG A N 1
ATOM 3408 C CA . ARG A 1 441 ? 14.572 12.694 -20.132 1.00 72.88 441 ARG A CA 1
ATOM 3409 C C . ARG A 1 441 ? 14.005 14.111 -20.045 1.00 72.88 441 ARG A C 1
ATOM 3411 O O . ARG A 1 441 ? 13.652 14.530 -18.945 1.00 72.88 441 ARG A O 1
ATOM 3418 N N . LYS A 1 442 ? 13.915 14.826 -21.173 1.00 74.00 442 LYS A N 1
ATOM 3419 C CA . LYS A 1 442 ? 13.428 16.214 -21.208 1.00 74.00 442 LYS A CA 1
ATOM 3420 C C . LYS A 1 442 ? 11.965 16.296 -20.761 1.00 74.00 442 LYS A C 1
ATOM 3422 O O . LYS A 1 442 ? 11.657 17.092 -19.883 1.00 74.00 442 LYS A O 1
ATOM 3427 N N . GLY A 1 443 ? 11.095 15.419 -21.273 1.00 76.31 443 GLY A N 1
ATOM 3428 C CA . GLY A 1 443 ? 9.679 15.397 -20.878 1.00 76.31 443 GLY A CA 1
ATOM 3429 C C . GLY A 1 443 ? 9.457 15.061 -19.404 1.00 76.31 443 GLY A C 1
ATOM 3430 O O . GLY A 1 443 ? 8.615 15.668 -18.746 1.00 76.31 443 GLY A O 1
ATOM 3431 N N . ILE A 1 444 ? 10.250 14.137 -18.849 1.00 80.50 444 ILE A N 1
ATOM 3432 C CA . ILE A 1 444 ? 10.173 13.795 -17.421 1.00 80.50 444 ILE A CA 1
ATOM 3433 C C . ILE A 1 444 ? 10.623 14.974 -16.548 1.00 80.50 444 ILE A C 1
ATOM 3435 O O . ILE A 1 444 ? 9.951 15.286 -15.568 1.00 80.50 444 ILE A O 1
ATOM 3439 N N . ALA A 1 445 ? 11.729 15.642 -16.897 1.00 77.88 445 ALA A N 1
ATOM 3440 C CA . ALA A 1 445 ? 12.203 16.822 -16.169 1.00 77.88 445 ALA A CA 1
ATOM 3441 C C . ALA A 1 445 ? 11.183 17.972 -16.231 1.00 77.88 445 ALA A C 1
ATOM 3443 O O . ALA A 1 445 ? 10.830 18.527 -15.191 1.00 77.88 445 ALA A O 1
ATOM 3444 N N . LYS A 1 446 ? 10.625 18.231 -17.424 1.00 82.31 446 LYS A N 1
ATOM 3445 C CA . LYS A 1 446 ? 9.540 19.196 -17.643 1.00 82.31 446 LYS A CA 1
ATOM 3446 C C . LYS A 1 446 ? 8.364 18.906 -16.710 1.00 82.31 446 LYS A C 1
ATOM 3448 O O . LYS A 1 446 ? 7.918 19.793 -15.990 1.00 82.31 446 LYS A O 1
ATOM 3453 N N . LEU A 1 447 ? 7.889 17.661 -16.634 1.00 82.69 447 LEU A N 1
ATOM 3454 C CA . LEU A 1 447 ? 6.788 17.313 -15.732 1.00 82.69 447 LEU A CA 1
ATOM 3455 C C . LEU A 1 447 ? 7.134 17.552 -14.253 1.00 82.69 447 LEU A C 1
ATOM 3457 O O . LEU A 1 447 ? 6.314 18.109 -13.529 1.00 82.69 447 LEU A O 1
ATOM 3461 N N . ILE A 1 448 ? 8.318 17.124 -13.803 1.00 78.06 448 ILE A N 1
ATOM 3462 C CA . ILE A 1 448 ? 8.750 17.256 -12.400 1.00 78.06 448 ILE A CA 1
ATOM 3463 C C . ILE A 1 448 ? 8.741 18.721 -11.954 1.00 78.06 448 ILE A C 1
ATOM 3465 O O . ILE A 1 448 ? 8.307 19.013 -10.841 1.00 78.06 448 ILE A O 1
ATOM 3469 N N . ASN A 1 449 ? 9.180 19.622 -12.831 1.00 77.62 449 ASN A N 1
ATOM 3470 C CA . ASN A 1 449 ? 9.265 21.052 -12.549 1.00 77.62 449 ASN A CA 1
ATOM 3471 C C . ASN A 1 449 ? 7.966 21.808 -12.876 1.00 77.62 449 ASN A C 1
ATOM 3473 O O . ASN A 1 449 ? 7.898 23.016 -12.693 1.00 77.62 449 ASN A O 1
ATOM 3477 N N . SER A 1 450 ? 6.920 21.117 -13.345 1.00 79.62 450 SER A N 1
ATOM 3478 C CA . SER A 1 450 ? 5.680 21.766 -13.767 1.00 79.62 450 SER A CA 1
ATOM 3479 C C . SER A 1 450 ? 4.907 22.364 -12.579 1.00 79.62 450 SER A C 1
ATOM 3481 O O . SER A 1 450 ? 4.569 21.635 -11.633 1.00 79.62 450 SER A O 1
ATOM 3483 N N . PRO A 1 451 ? 4.481 23.640 -12.663 1.00 76.56 451 PRO A N 1
ATOM 3484 C CA . PRO A 1 451 ? 3.604 24.267 -11.669 1.00 76.56 451 PRO A CA 1
ATOM 3485 C C . PRO A 1 451 ? 2.287 23.504 -11.454 1.00 76.56 451 PRO A C 1
ATOM 3487 O O . PRO A 1 451 ? 1.731 23.484 -10.352 1.00 76.56 451 PRO A O 1
ATOM 3490 N N . ILE A 1 452 ? 1.798 22.807 -12.486 1.00 76.31 452 ILE A N 1
ATOM 3491 C CA . ILE A 1 452 ? 0.555 22.026 -12.442 1.00 76.31 452 ILE A CA 1
ATOM 3492 C C . ILE A 1 452 ? 0.662 20.864 -11.448 1.00 76.31 452 ILE A C 1
ATOM 3494 O O . ILE A 1 452 ? -0.292 20.599 -10.713 1.00 76.31 452 ILE A O 1
ATOM 3498 N N . VAL A 1 453 ? 1.816 20.190 -11.374 1.00 75.38 453 VAL A N 1
ATOM 3499 C CA . VAL A 1 453 ? 2.025 19.092 -10.415 1.00 75.38 453 VAL A CA 1
ATOM 3500 C C . VAL A 1 453 ? 1.904 19.628 -8.992 1.00 75.38 453 VAL A C 1
ATOM 3502 O O . VAL A 1 453 ? 1.159 19.066 -8.190 1.00 75.38 453 VAL A O 1
ATOM 3505 N N . ASN A 1 454 ? 2.529 20.771 -8.700 1.00 76.50 454 ASN A N 1
ATOM 3506 C CA . ASN A 1 454 ? 2.398 21.433 -7.403 1.00 76.50 454 ASN A CA 1
ATOM 3507 C C . ASN A 1 454 ? 0.936 21.798 -7.095 1.00 76.50 454 ASN A C 1
ATOM 3509 O O . ASN A 1 454 ? 0.442 21.449 -6.020 1.00 76.50 454 ASN A O 1
ATOM 3513 N N . LYS A 1 455 ? 0.208 22.411 -8.041 1.00 82.06 455 LYS A N 1
ATOM 3514 C CA . LYS A 1 455 ? -1.225 22.744 -7.900 1.00 82.06 455 LYS A CA 1
ATOM 3515 C C . LYS A 1 455 ? -2.063 21.499 -7.528 1.00 82.06 455 LYS A C 1
ATOM 3517 O O . LYS A 1 455 ? -2.844 21.543 -6.574 1.00 82.06 455 LYS A O 1
ATOM 3522 N N . VAL A 1 456 ? -1.849 20.361 -8.198 1.00 81.06 456 VAL A N 1
ATOM 3523 C CA . VAL A 1 456 ? -2.543 19.088 -7.903 1.00 81.06 456 VAL A CA 1
ATOM 3524 C C . VAL A 1 456 ? 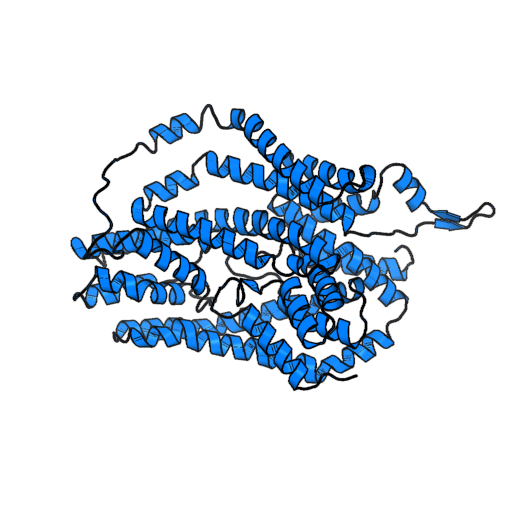-2.184 18.538 -6.517 1.00 81.06 456 VAL A C 1
ATOM 3526 O O . VAL A 1 456 ? -3.079 18.126 -5.775 1.00 81.06 456 VAL A O 1
ATOM 3529 N N . LEU A 1 457 ? -0.901 18.569 -6.134 1.00 78.50 457 LEU A N 1
ATOM 3530 C CA . LEU A 1 457 ? -0.436 18.121 -4.815 1.00 78.50 457 LEU A CA 1
ATOM 3531 C C . LEU A 1 457 ? -1.096 18.912 -3.678 1.00 78.50 457 LEU A C 1
ATOM 3533 O O . LEU A 1 457 ? -1.577 18.317 -2.710 1.00 78.50 457 LEU A O 1
ATOM 3537 N N . TYR A 1 458 ? -1.155 20.242 -3.797 1.00 82.19 458 TYR A N 1
ATOM 3538 C CA . TYR A 1 458 ? -1.782 21.103 -2.791 1.00 82.19 458 TYR A CA 1
ATOM 3539 C C . TYR A 1 458 ? -3.291 20.865 -2.689 1.00 82.19 458 TYR A C 1
ATOM 3541 O O . TYR A 1 458 ? -3.803 20.703 -1.580 1.00 82.19 458 TYR A O 1
ATOM 3549 N N . GLY A 1 459 ? -4.002 20.782 -3.820 1.00 86.19 459 GLY A N 1
ATOM 3550 C CA . GLY A 1 459 ? -5.442 20.510 -3.824 1.00 86.19 459 GLY A CA 1
ATOM 3551 C C . GLY A 1 459 ? -5.780 19.164 -3.177 1.00 86.19 459 GLY A C 1
ATOM 3552 O O . GLY A 1 459 ? -6.642 19.078 -2.299 1.00 86.19 459 GLY A O 1
ATOM 3553 N N . ALA A 1 460 ? -5.040 18.116 -3.536 1.00 84.88 460 ALA A N 1
ATOM 3554 C CA . ALA A 1 460 ? -5.187 16.805 -2.920 1.00 84.88 460 ALA A CA 1
ATOM 3555 C C . ALA A 1 460 ? -4.875 16.818 -1.411 1.00 84.88 460 ALA A C 1
ATOM 3557 O O . ALA A 1 460 ? -5.577 16.171 -0.632 1.00 84.88 460 ALA A O 1
ATOM 3558 N N . GLY A 1 461 ? -3.866 17.587 -0.988 1.00 87.12 461 GLY A N 1
ATOM 3559 C CA . GLY A 1 461 ? -3.521 17.785 0.420 1.00 87.12 461 GLY A CA 1
ATOM 3560 C C . GLY A 1 461 ? -4.636 18.460 1.225 1.00 87.12 461 GLY A C 1
ATOM 3561 O O . GLY A 1 461 ? -4.952 17.997 2.320 1.00 87.12 461 GLY A O 1
ATOM 3562 N N . VAL A 1 462 ? -5.282 19.499 0.679 1.00 89.62 462 VAL A N 1
ATOM 3563 C CA . VAL A 1 462 ? -6.432 20.179 1.311 1.00 89.62 462 VAL A CA 1
ATOM 3564 C C . VAL A 1 462 ? -7.570 19.192 1.573 1.00 89.62 462 VAL A C 1
ATOM 3566 O O . VAL A 1 462 ? -8.036 19.070 2.709 1.00 89.62 462 VAL A O 1
ATOM 3569 N N . LEU A 1 463 ? -7.983 18.451 0.539 1.00 90.38 463 LEU A N 1
ATOM 3570 C CA . LEU A 1 463 ? -9.032 17.438 0.656 1.00 90.38 463 LEU A CA 1
ATOM 3571 C C . LEU A 1 463 ? -8.641 16.353 1.671 1.00 90.38 463 LEU A C 1
ATOM 3573 O O . LEU A 1 463 ? -9.427 16.030 2.564 1.00 90.38 463 LEU A O 1
ATOM 3577 N N . GLY A 1 464 ? -7.419 15.824 1.564 1.00 88.50 464 GLY A N 1
ATOM 3578 C CA . GLY A 1 464 ? -6.903 14.773 2.437 1.00 88.50 464 GLY A CA 1
ATOM 3579 C C . GLY A 1 464 ? -6.901 15.177 3.909 1.00 88.50 464 GLY A C 1
ATOM 3580 O O . GLY A 1 464 ? -7.481 14.480 4.738 1.00 88.50 464 GLY A O 1
ATOM 3581 N N . ILE A 1 465 ? -6.328 16.334 4.246 1.00 91.06 465 ILE A N 1
ATOM 3582 C CA . ILE A 1 465 ? -6.227 16.821 5.631 1.00 91.06 465 ILE A CA 1
ATOM 3583 C C . ILE A 1 465 ? -7.607 17.092 6.227 1.00 91.06 465 ILE A C 1
ATOM 3585 O O . ILE A 1 465 ? -7.857 16.752 7.387 1.00 91.06 465 ILE A O 1
ATOM 3589 N N . MET A 1 466 ? -8.525 17.652 5.437 1.00 92.50 466 MET A N 1
ATOM 3590 C CA . MET A 1 466 ? -9.891 17.875 5.895 1.00 92.50 466 MET A CA 1
ATOM 3591 C C . MET A 1 466 ? -10.619 16.552 6.171 1.00 92.50 466 MET A C 1
ATOM 3593 O O . MET A 1 466 ? -11.284 16.413 7.200 1.00 92.50 466 MET A O 1
ATOM 3597 N N . MET A 1 467 ? -10.445 15.545 5.307 1.00 90.69 467 MET A N 1
ATOM 3598 C CA . MET A 1 467 ? -10.989 14.205 5.542 1.00 90.69 467 MET A CA 1
ATOM 3599 C C . MET A 1 467 ? -10.370 13.531 6.770 1.00 90.69 467 MET A C 1
ATOM 3601 O O . MET A 1 467 ? -11.101 12.920 7.548 1.00 90.69 467 MET A O 1
ATOM 3605 N N . MET A 1 468 ? -9.062 13.677 7.003 1.00 90.62 468 MET A N 1
ATOM 3606 C CA . MET A 1 468 ? -8.417 13.160 8.217 1.00 90.62 468 MET A CA 1
ATOM 3607 C C . MET A 1 468 ? -8.987 13.810 9.484 1.00 90.62 468 MET A C 1
ATOM 3609 O O . MET A 1 468 ? -9.167 13.118 10.486 1.00 90.62 468 MET A O 1
ATOM 3613 N N . GLY A 1 469 ? -9.342 15.099 9.434 1.00 91.94 469 GLY A N 1
ATOM 3614 C CA . GLY A 1 469 ? -10.067 15.787 10.507 1.00 91.94 469 GLY A CA 1
ATOM 3615 C C . GLY A 1 469 ? -11.441 15.175 10.778 1.00 91.94 469 GLY A C 1
ATOM 3616 O O . GLY A 1 469 ? -11.759 14.837 11.918 1.00 91.94 469 GLY A O 1
ATOM 3617 N N . ALA A 1 470 ? -12.228 14.955 9.724 1.00 91.75 470 ALA A N 1
ATOM 3618 C CA . ALA A 1 470 ? -13.562 14.362 9.824 1.00 91.75 470 ALA A CA 1
ATOM 3619 C C . ALA A 1 470 ? -13.540 12.919 10.358 1.00 91.75 470 ALA A C 1
ATOM 3621 O O . ALA A 1 470 ? -14.325 12.552 11.237 1.00 91.75 470 ALA A O 1
ATOM 3622 N N . LEU A 1 471 ? -12.609 12.097 9.867 1.00 90.12 471 LEU A N 1
ATOM 3623 C CA . LEU A 1 471 ? -12.416 10.738 10.370 1.00 90.12 471 LEU A CA 1
ATOM 3624 C C . LEU A 1 471 ? -11.954 10.736 11.824 1.00 90.12 471 LEU A C 1
ATOM 3626 O O . LEU A 1 471 ? -12.441 9.929 12.613 1.00 90.12 471 LEU A O 1
ATOM 3630 N N . SER A 1 472 ? -11.060 11.658 12.190 1.00 91.44 472 SER A N 1
ATOM 3631 C CA . SER A 1 472 ? -10.565 11.761 13.561 1.00 91.44 472 SER A CA 1
ATOM 3632 C C . SER A 1 472 ? -11.698 12.077 14.534 1.00 91.44 472 SER A C 1
ATOM 3634 O O . SER A 1 472 ? -11.785 11.469 15.592 1.00 91.44 472 SER A O 1
ATOM 3636 N N . ALA A 1 473 ? -12.609 12.973 14.154 1.00 90.75 473 ALA A N 1
ATOM 3637 C CA . ALA A 1 473 ? -13.797 13.283 14.944 1.00 90.75 473 ALA A CA 1
ATOM 3638 C C . ALA A 1 473 ? -14.780 12.105 15.071 1.00 90.75 473 ALA A C 1
ATOM 3640 O O . ALA A 1 473 ? -15.478 12.002 16.076 1.00 90.75 473 ALA A O 1
ATOM 3641 N N . SER A 1 474 ? -14.857 11.244 14.053 1.00 88.56 474 SER A N 1
ATOM 3642 C CA . SER A 1 474 ? -15.849 10.162 13.984 1.00 88.56 474 SER A CA 1
ATOM 3643 C C . SER A 1 474 ? -15.395 8.877 14.676 1.00 88.56 474 SER A C 1
ATOM 3645 O O . SER A 1 474 ? -16.222 8.160 15.234 1.00 88.56 474 SER A O 1
ATOM 3647 N N . TYR A 1 475 ? -14.099 8.562 14.605 1.00 85.19 475 TYR A N 1
ATOM 3648 C CA . TYR A 1 475 ? -13.577 7.233 14.946 1.00 85.19 475 TYR A CA 1
ATOM 3649 C C . TYR A 1 475 ? -12.540 7.229 16.062 1.00 85.19 475 TYR A C 1
ATOM 3651 O O . TYR A 1 475 ? -12.131 6.154 16.494 1.00 85.19 475 TYR A O 1
ATOM 3659 N N . VAL A 1 476 ? -12.113 8.399 16.538 1.00 87.75 476 VAL A N 1
ATOM 3660 C CA . VAL A 1 476 ? -11.247 8.489 17.714 1.00 87.75 476 VAL A CA 1
ATOM 3661 C C . VAL A 1 476 ? -12.120 8.765 18.922 1.00 87.75 476 VAL A C 1
ATOM 3663 O O . VAL A 1 476 ? -12.726 9.828 19.036 1.00 87.75 476 VAL A O 1
ATOM 3666 N N . SER A 1 477 ? -12.175 7.803 19.835 1.00 80.25 477 SER A N 1
ATOM 3667 C CA . SER A 1 477 ? -12.915 7.933 21.085 1.00 80.25 477 SER A CA 1
ATOM 3668 C C . SER A 1 477 ? -11.947 7.913 22.258 1.00 80.25 477 SER A C 1
ATOM 3670 O O . SER A 1 477 ? -11.364 6.875 22.574 1.00 80.25 477 SER A O 1
ATOM 3672 N N . LEU A 1 478 ? -11.808 9.056 22.926 1.00 82.94 478 LEU A N 1
ATOM 3673 C CA . LEU A 1 478 ? -11.104 9.170 24.197 1.00 82.94 478 LEU A CA 1
ATOM 3674 C C . LEU A 1 478 ? -12.080 9.676 25.261 1.00 82.94 478 LEU A C 1
ATOM 3676 O O . LEU A 1 478 ? -12.375 10.870 25.326 1.00 82.94 478 LEU A O 1
ATOM 3680 N N . ASN A 1 479 ? -12.574 8.758 26.089 1.00 73.19 479 ASN A N 1
ATOM 3681 C CA . ASN A 1 479 ? -13.457 9.073 27.208 1.00 73.19 479 ASN A CA 1
ATOM 3682 C C . ASN A 1 479 ? -12.635 9.129 28.491 1.00 73.19 479 ASN A C 1
ATOM 3684 O O . ASN A 1 479 ? -12.259 8.096 29.031 1.00 73.19 479 ASN A O 1
ATOM 3688 N N . ILE A 1 480 ? -12.354 10.336 28.969 1.00 75.50 480 ILE A N 1
ATOM 3689 C CA . ILE A 1 480 ? -11.668 10.544 30.244 1.00 75.50 480 ILE A CA 1
ATOM 3690 C C . ILE A 1 480 ? -12.723 10.622 31.345 1.00 75.50 480 ILE A C 1
ATOM 3692 O O . ILE A 1 480 ? -13.637 11.436 31.257 1.00 75.50 480 ILE A O 1
ATOM 3696 N N . LYS A 1 481 ? -12.591 9.798 32.384 1.00 69.94 481 LYS A N 1
ATOM 3697 C CA . LYS A 1 481 ? -13.491 9.779 33.543 1.00 69.94 481 LYS A CA 1
ATOM 3698 C C . LYS A 1 481 ? -12.819 10.485 34.715 1.00 69.94 481 LYS A C 1
ATOM 3700 O O . LYS A 1 481 ? -12.345 9.851 35.650 1.00 69.94 481 LYS A O 1
ATOM 3705 N N . ILE A 1 482 ? -12.747 11.813 34.654 1.00 68.38 482 ILE A N 1
ATOM 3706 C CA . ILE A 1 482 ? -12.292 12.624 35.791 1.00 68.38 482 ILE A CA 1
ATOM 3707 C C . ILE A 1 482 ? -13.532 13.234 36.431 1.00 68.38 482 ILE A C 1
ATOM 3709 O O . ILE A 1 482 ? -14.079 14.217 35.936 1.00 68.38 482 ILE A O 1
ATOM 3713 N N . GLY A 1 483 ? -13.980 12.647 37.535 1.00 63.03 483 GLY A N 1
ATOM 3714 C CA . GLY A 1 483 ? -15.119 13.155 38.282 1.00 63.03 483 GLY A CA 1
ATOM 3715 C C . GLY A 1 483 ? -15.088 12.725 39.738 1.00 63.03 483 GLY A C 1
ATOM 3716 O O . GLY A 1 483 ? -14.495 11.707 40.091 1.00 63.03 483 GLY A O 1
ATOM 3717 N N . TRP A 1 484 ? -15.733 13.525 40.579 1.00 63.72 484 TRP A N 1
ATOM 3718 C CA . TRP A 1 484 ? -15.899 13.259 42.006 1.00 63.72 484 TRP A CA 1
ATOM 3719 C C . TRP A 1 484 ? -17.394 13.258 42.319 1.00 63.72 484 TRP A C 1
ATOM 3721 O O . TRP A 1 484 ? -18.142 14.116 41.835 1.00 63.72 484 TRP A O 1
ATOM 3731 N N . GLU A 1 485 ? -17.839 12.306 43.134 1.00 59.34 485 GLU A N 1
ATOM 3732 C CA . GLU A 1 485 ? -19.182 12.359 43.703 1.00 59.34 485 GLU A CA 1
ATOM 3733 C C . GLU A 1 485 ? -19.205 13.397 44.824 1.00 59.34 485 GLU A C 1
ATOM 3735 O O . GLU A 1 485 ? -18.447 13.314 45.790 1.00 59.34 485 GLU A O 1
ATOM 3740 N N . THR A 1 486 ? -20.080 14.391 44.693 1.00 62.62 486 THR A N 1
ATOM 3741 C CA . THR A 1 486 ? -20.419 15.292 45.798 1.00 62.62 486 THR A CA 1
ATOM 3742 C C . THR A 1 486 ? -21.856 15.039 46.233 1.00 62.62 486 THR A C 1
ATOM 3744 O O . THR A 1 486 ? -22.654 14.464 45.494 1.00 62.62 486 THR A O 1
ATOM 3747 N N . SER A 1 487 ? -22.218 15.493 47.433 1.00 53.72 487 SER A N 1
ATOM 3748 C CA . SER A 1 487 ? -23.562 15.341 48.009 1.00 53.72 487 SER A CA 1
ATOM 3749 C C . SER A 1 487 ? -24.692 15.996 47.192 1.00 53.72 487 SER A C 1
ATOM 3751 O O . SER A 1 487 ? -25.858 15.767 47.497 1.00 53.72 487 SER A O 1
ATOM 3753 N N . MET A 1 488 ? -24.369 16.776 46.151 1.00 55.62 488 MET A N 1
ATOM 3754 C CA . MET A 1 488 ? -25.324 17.375 45.207 1.00 55.62 488 MET A CA 1
ATOM 3755 C C . MET A 1 488 ? -25.337 16.707 43.816 1.00 55.62 488 MET A C 1
ATOM 3757 O O . MET A 1 488 ? -26.029 17.192 42.922 1.00 55.62 488 MET A O 1
ATOM 3761 N N . GLY A 1 489 ? -24.589 15.615 43.618 1.00 57.22 489 GLY A N 1
ATOM 3762 C CA . GLY A 1 489 ? -24.492 14.878 42.354 1.00 57.22 489 GLY A CA 1
ATOM 3763 C C . GLY A 1 489 ? -23.049 14.631 41.891 1.00 57.22 489 GLY A C 1
ATOM 3764 O O . GLY A 1 489 ? -22.092 15.246 42.373 1.00 57.22 489 GLY A O 1
ATOM 3765 N N . ALA A 1 490 ? -22.885 13.706 40.943 1.00 59.97 490 ALA A N 1
ATOM 3766 C CA . ALA A 1 490 ? -21.602 13.430 40.300 1.00 59.97 490 ALA A CA 1
ATOM 3767 C C . ALA A 1 490 ? -21.213 14.593 39.373 1.00 59.97 490 ALA A C 1
ATOM 3769 O O . ALA A 1 490 ? -21.973 14.949 38.473 1.00 59.97 490 ALA A O 1
ATOM 3770 N N . THR A 1 491 ? -20.037 15.192 39.588 1.00 64.75 491 THR A N 1
ATOM 3771 C CA . THR A 1 491 ? -19.508 16.230 38.687 1.00 64.75 491 THR A CA 1
ATOM 3772 C C . THR A 1 491 ? -18.479 15.596 37.760 1.00 64.75 491 THR A C 1
ATOM 3774 O O . THR A 1 491 ? -17.394 15.234 38.212 1.00 64.75 491 THR A O 1
ATOM 3777 N N . ASP A 1 492 ? -18.814 15.444 36.479 1.00 72.38 492 ASP A N 1
ATOM 3778 C CA . ASP A 1 492 ? -17.891 14.934 35.460 1.00 72.38 492 ASP A CA 1
ATOM 3779 C C . ASP A 1 492 ? -17.185 16.103 34.758 1.00 72.38 492 ASP A C 1
ATOM 3781 O O . ASP A 1 492 ? -17.803 16.857 33.999 1.00 72.38 492 ASP A O 1
ATOM 3785 N N . VAL A 1 493 ? -15.882 16.261 35.002 1.00 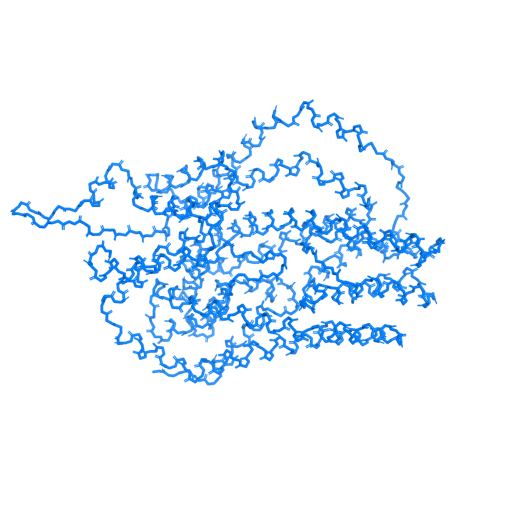74.06 493 VAL A N 1
ATOM 3786 C CA . VAL A 1 493 ? -15.059 17.329 34.412 1.00 74.06 493 VAL A CA 1
ATOM 3787 C C . VAL A 1 493 ? -15.023 17.211 32.887 1.00 74.06 493 VAL A C 1
ATOM 3789 O O . VAL A 1 493 ? -14.972 18.233 32.197 1.00 74.06 493 VAL A O 1
ATOM 3792 N N . ALA A 1 494 ? -15.110 15.994 32.339 1.00 70.50 494 ALA A N 1
ATOM 3793 C CA . ALA A 1 494 ? -15.110 15.797 30.896 1.00 70.50 494 ALA A CA 1
ATOM 3794 C C . ALA A 1 494 ? -16.357 16.397 30.240 1.00 70.50 494 ALA A C 1
ATOM 3796 O O . ALA A 1 494 ? -16.252 17.041 29.195 1.00 70.50 494 ALA A O 1
ATOM 3797 N N . SER A 1 495 ? -17.520 16.260 30.881 1.00 72.44 495 SER A N 1
ATOM 3798 C CA . SER A 1 495 ? -18.777 16.839 30.398 1.00 72.44 495 SER A CA 1
ATOM 3799 C C . SER A 1 495 ? -18.750 18.375 30.353 1.00 72.44 495 SER A C 1
ATOM 3801 O O . SER A 1 495 ? -19.213 18.965 29.378 1.00 72.44 495 SER A O 1
ATOM 3803 N N . ILE A 1 496 ? -18.128 19.026 31.346 1.00 79.50 496 ILE A N 1
ATOM 3804 C CA . ILE A 1 496 ? -18.013 20.493 31.417 1.00 79.50 496 ILE A CA 1
ATOM 3805 C C . ILE A 1 496 ? -17.120 21.016 30.288 1.00 79.50 496 ILE A C 1
ATOM 3807 O O . ILE A 1 496 ? -17.497 21.938 29.566 1.00 79.50 496 ILE A O 1
ATOM 3811 N N . VAL A 1 497 ? -15.941 20.412 30.111 1.00 79.62 497 VAL A N 1
ATOM 3812 C CA . VAL A 1 497 ? -14.986 20.826 29.072 1.00 79.62 497 VAL A CA 1
ATOM 3813 C C . VAL A 1 497 ? -15.554 20.569 27.675 1.00 79.62 497 VAL A C 1
ATOM 3815 O O . VAL A 1 497 ? -15.471 21.443 26.812 1.00 79.62 497 VAL A O 1
ATOM 3818 N N . ASN A 1 498 ? -16.195 19.416 27.461 1.00 77.19 498 ASN A N 1
ATOM 3819 C CA . ASN A 1 498 ? -16.848 19.098 26.190 1.00 77.19 498 ASN A CA 1
ATOM 3820 C C . ASN A 1 498 ? -18.043 20.020 25.884 1.00 77.19 498 ASN A C 1
ATOM 3822 O O . ASN A 1 498 ? -18.372 20.203 24.714 1.00 77.19 498 ASN A O 1
ATOM 3826 N N . GLY A 1 499 ? -18.667 20.625 26.902 1.00 74.62 499 GLY A N 1
ATOM 3827 C CA . GLY A 1 499 ? -19.691 21.658 26.729 1.00 74.62 499 GLY A CA 1
ATOM 3828 C C . GLY A 1 499 ? -19.150 22.985 26.180 1.00 74.62 499 GLY A C 1
ATOM 3829 O O . GLY A 1 499 ? -19.898 23.722 25.544 1.00 74.62 499 GLY A O 1
ATOM 3830 N N . LEU A 1 500 ? -17.859 23.278 26.385 1.00 81.19 500 LEU A N 1
ATOM 3831 C CA . LEU A 1 500 ? -17.186 24.464 25.838 1.00 81.19 500 LEU A CA 1
ATOM 3832 C C . LEU A 1 500 ? -16.603 24.195 24.447 1.00 81.19 500 LEU A C 1
ATOM 3834 O O . LEU A 1 500 ? -16.825 24.967 23.517 1.00 81.19 500 LEU A O 1
ATOM 3838 N N . ILE A 1 501 ? -15.843 23.105 24.312 1.00 82.56 501 ILE A N 1
ATOM 3839 C CA . ILE A 1 501 ? -15.209 22.684 23.060 1.00 82.56 501 ILE A CA 1
ATOM 3840 C C . ILE A 1 501 ? -15.501 21.191 22.866 1.00 82.56 501 ILE A C 1
ATOM 3842 O O . ILE A 1 501 ? -14.905 20.361 23.561 1.00 82.56 501 ILE A O 1
ATOM 3846 N N . PRO A 1 502 ? -16.390 20.816 21.928 1.00 82.38 502 PRO A N 1
ATOM 3847 C CA . PRO A 1 502 ? -16.716 19.416 21.695 1.00 82.38 502 PRO A CA 1
ATOM 3848 C C . PRO A 1 502 ? -15.485 18.588 21.341 1.00 82.38 502 PRO A C 1
ATOM 3850 O O . PRO A 1 502 ? -14.691 18.962 20.475 1.00 82.38 502 PRO A O 1
ATOM 3853 N N . SER A 1 503 ? -15.350 17.440 22.005 1.00 85.25 503 SER A N 1
ATOM 3854 C CA . SER A 1 503 ? -14.250 16.491 21.806 1.00 85.25 503 SER A CA 1
ATOM 3855 C C . SER A 1 503 ? -12.857 17.088 22.057 1.00 85.25 503 SER A C 1
ATOM 3857 O O . SER A 1 503 ? -11.875 16.652 21.449 1.00 85.25 503 SER A O 1
ATOM 3859 N N . PHE A 1 504 ? -12.743 18.046 22.986 1.00 87.44 504 PHE A N 1
ATOM 3860 C CA . PHE A 1 504 ? -11.484 18.722 23.324 1.00 87.44 504 PHE A CA 1
ATOM 3861 C C . PHE A 1 504 ? -10.342 17.752 23.647 1.00 87.44 504 PHE A C 1
ATOM 3863 O O . PHE A 1 504 ? -9.248 17.886 23.104 1.00 87.44 504 PHE A O 1
ATOM 3870 N N . PHE A 1 505 ? -10.585 16.745 24.493 1.00 87.12 505 PHE A N 1
ATOM 3871 C CA . PHE A 1 505 ? -9.549 15.778 24.876 1.00 87.12 505 PHE A CA 1
ATOM 3872 C C . PHE A 1 505 ? -9.073 14.928 23.700 1.00 87.12 505 PHE A C 1
ATOM 3874 O O . PHE A 1 505 ? -7.887 14.617 23.607 1.00 87.12 505 PHE A O 1
ATOM 3881 N N . THR A 1 506 ? -9.977 14.606 22.773 1.00 89.56 506 THR A N 1
ATOM 3882 C CA . THR A 1 506 ? -9.624 13.903 21.537 1.00 89.56 506 THR A CA 1
ATOM 3883 C C . THR A 1 506 ? -8.739 14.791 20.665 1.00 89.56 506 THR A C 1
ATOM 3885 O O . THR A 1 506 ? -7.677 14.356 20.228 1.00 89.56 506 THR A O 1
ATOM 3888 N N . LEU A 1 507 ? -9.103 16.064 20.481 1.00 90.31 507 LEU A N 1
ATOM 3889 C CA . LEU A 1 507 ? -8.291 17.019 19.724 1.00 90.31 507 LEU A CA 1
ATOM 3890 C C . LEU A 1 507 ? -6.911 17.249 20.363 1.00 90.31 507 LEU A C 1
ATOM 3892 O O . LEU A 1 507 ? -5.903 17.278 19.660 1.00 90.31 507 LEU A O 1
ATOM 3896 N N . LEU A 1 508 ? -6.852 17.362 21.693 1.00 91.25 508 LEU A N 1
ATOM 3897 C CA . LEU A 1 508 ? -5.609 17.503 22.449 1.00 91.25 508 LEU A CA 1
ATOM 3898 C C . LEU A 1 508 ? -4.708 16.277 22.269 1.00 91.25 508 LEU A C 1
ATOM 3900 O O . LEU A 1 508 ? -3.520 16.422 21.987 1.00 91.25 508 LEU A O 1
ATOM 3904 N N . PHE A 1 509 ? -5.274 15.075 22.389 1.00 91.75 509 PHE A N 1
ATOM 3905 C CA . PHE A 1 509 ? -4.562 13.822 22.152 1.00 91.75 509 PHE A CA 1
ATOM 3906 C C . PHE A 1 509 ? -3.966 13.766 20.738 1.00 91.75 509 PHE A C 1
ATOM 3908 O O . PHE A 1 509 ? -2.772 13.491 20.578 1.00 91.75 509 PHE A O 1
ATOM 3915 N N . LEU A 1 510 ? -4.763 14.091 19.718 1.00 92.56 510 LEU A N 1
ATOM 3916 C CA . LEU A 1 510 ? -4.316 14.118 18.324 1.00 92.56 510 LEU A CA 1
ATOM 3917 C C . LEU A 1 510 ? -3.220 15.169 18.105 1.00 92.56 510 LEU A C 1
ATOM 3919 O O . LEU A 1 510 ? -2.215 14.884 17.456 1.00 92.56 510 LEU A O 1
ATOM 3923 N N . GLY A 1 511 ? -3.363 16.352 18.709 1.00 91.88 511 GLY A N 1
ATOM 3924 C CA . GLY A 1 511 ? -2.362 17.417 18.669 1.00 91.88 511 GLY A CA 1
ATOM 3925 C C . GLY A 1 511 ? -1.031 17.006 19.302 1.00 91.88 511 GLY A C 1
ATOM 3926 O O . GLY A 1 511 ? 0.026 17.245 18.719 1.00 91.88 511 GLY A O 1
ATOM 3927 N N . ILE A 1 512 ? -1.056 16.324 20.452 1.00 92.62 512 ILE A N 1
ATOM 3928 C CA . ILE A 1 512 ? 0.154 15.783 21.092 1.00 92.62 512 ILE A CA 1
ATOM 3929 C C . ILE A 1 512 ? 0.823 14.749 20.181 1.00 92.62 512 ILE A C 1
ATOM 3931 O O . ILE A 1 512 ? 2.035 14.817 19.960 1.00 92.62 512 ILE A O 1
ATOM 3935 N N . CYS A 1 513 ? 0.049 13.822 19.612 1.00 91.06 513 CYS A N 1
ATOM 3936 C CA . CYS A 1 513 ? 0.574 12.822 18.682 1.00 91.06 513 CYS A CA 1
ATOM 3937 C C . CYS A 1 513 ? 1.210 13.482 17.451 1.00 91.06 513 CYS A C 1
ATOM 3939 O O . CYS A 1 513 ? 2.315 13.108 17.055 1.00 91.06 513 CYS A O 1
ATOM 3941 N N . TYR A 1 514 ? 0.568 14.516 16.901 1.00 91.31 514 TYR A N 1
ATOM 3942 C CA . TYR A 1 514 ? 1.077 15.275 15.760 1.00 91.31 514 TYR A CA 1
ATOM 3943 C C . TYR A 1 514 ? 2.394 15.978 16.095 1.00 91.31 514 TYR A C 1
ATOM 3945 O O . TYR A 1 514 ? 3.358 15.901 15.335 1.00 91.31 514 TYR A O 1
ATOM 3953 N N . LEU A 1 515 ? 2.489 16.616 17.263 1.00 91.31 515 LEU A N 1
ATOM 3954 C CA . LEU A 1 515 ? 3.714 17.279 17.716 1.00 91.31 515 LEU A CA 1
ATOM 3955 C C . LEU A 1 515 ? 4.878 16.301 17.923 1.00 91.31 515 LEU A C 1
ATOM 3957 O O . LEU A 1 515 ? 6.030 16.653 17.673 1.00 91.31 515 LEU A O 1
ATOM 3961 N N . LEU A 1 516 ? 4.608 15.078 18.383 1.00 91.00 516 LEU A N 1
ATOM 3962 C CA . LEU A 1 516 ? 5.641 14.051 18.531 1.00 91.00 516 LEU A CA 1
ATOM 3963 C C . LEU A 1 516 ? 6.119 13.533 17.170 1.00 91.00 516 LEU A C 1
ATOM 3965 O O . LEU A 1 516 ? 7.328 13.422 16.954 1.00 91.00 516 LEU A O 1
ATOM 3969 N N . LEU A 1 517 ? 5.192 13.253 16.252 1.00 86.69 517 LEU A N 1
ATOM 3970 C CA . LEU A 1 517 ? 5.507 12.738 14.916 1.00 86.69 517 LEU A CA 1
ATOM 3971 C C . LEU A 1 517 ? 6.199 13.792 14.039 1.00 86.69 517 LEU A C 1
ATOM 3973 O O . LEU A 1 517 ? 7.208 13.486 13.407 1.00 86.69 517 LEU A O 1
ATOM 3977 N N . SER A 1 518 ? 5.751 15.048 14.084 1.00 85.56 518 SER A N 1
ATOM 3978 C CA . SER A 1 518 ? 6.390 16.167 13.367 1.00 85.56 518 SER A CA 1
ATOM 3979 C C . SER A 1 518 ? 7.794 16.500 13.888 1.00 85.56 518 SER A C 1
ATOM 3981 O O . SER A 1 518 ? 8.622 17.022 13.148 1.00 85.56 518 SER A O 1
ATOM 3983 N N . LYS A 1 519 ? 8.119 16.134 15.138 1.00 87.50 519 LYS A N 1
ATOM 3984 C CA . LYS A 1 519 ? 9.487 16.180 15.694 1.00 87.50 519 LYS A CA 1
ATOM 3985 C C . LYS A 1 519 ? 10.353 14.970 15.305 1.00 87.50 519 LYS A C 1
ATOM 3987 O O . LYS A 1 519 ? 11.420 14.774 15.886 1.00 87.50 519 LYS A O 1
ATOM 3992 N N . GLY A 1 520 ? 9.895 14.127 14.378 1.00 81.19 520 GLY A N 1
ATOM 3993 C CA . GLY A 1 520 ? 10.635 12.968 13.874 1.00 81.19 520 GLY A CA 1
ATOM 3994 C C . GLY A 1 520 ? 10.687 11.777 14.835 1.00 81.19 520 GLY A C 1
ATOM 3995 O O . GLY A 1 520 ? 11.550 10.907 14.701 1.00 81.19 520 GLY A O 1
ATOM 3996 N N . LYS A 1 521 ? 9.803 11.706 15.842 1.00 84.75 521 LYS A N 1
ATOM 3997 C CA . LYS A 1 521 ? 9.710 10.503 16.681 1.00 84.75 521 LYS A CA 1
ATOM 3998 C C . LYS A 1 521 ? 9.129 9.353 15.854 1.00 84.75 521 LYS A C 1
ATOM 4000 O O . LYS A 1 521 ? 8.154 9.526 15.135 1.00 84.75 521 LYS A O 1
ATOM 4005 N N . SER A 1 522 ? 9.720 8.164 15.986 1.00 80.94 522 SER A N 1
ATOM 4006 C CA . SER A 1 522 ? 9.237 6.958 15.303 1.00 80.94 522 SER A CA 1
ATOM 4007 C C . SER A 1 522 ? 7.798 6.629 15.708 1.00 80.94 522 SER A C 1
ATOM 4009 O O . SER A 1 522 ? 7.480 6.634 16.900 1.00 80.94 522 SER A O 1
ATOM 4011 N N . PHE A 1 523 ? 6.972 6.267 14.723 1.00 80.12 523 PHE A N 1
ATOM 4012 C CA . PHE A 1 523 ? 5.589 5.821 14.910 1.00 80.12 523 PHE A CA 1
ATOM 4013 C C . PHE A 1 523 ? 5.459 4.748 15.999 1.00 80.12 523 PHE A C 1
ATOM 4015 O O . PHE A 1 523 ? 4.621 4.870 16.886 1.00 80.12 523 PHE A O 1
ATOM 4022 N N . VAL A 1 524 ? 6.358 3.757 16.009 1.00 79.44 524 VAL A N 1
ATOM 4023 C CA . VAL A 1 524 ? 6.356 2.664 16.996 1.00 79.44 524 VAL A CA 1
ATOM 4024 C C . VAL A 1 524 ? 6.525 3.191 18.426 1.00 79.44 524 VAL A C 1
ATOM 4026 O O . VAL A 1 524 ? 5.881 2.699 19.347 1.00 79.44 524 VAL A O 1
ATOM 4029 N N . LYS A 1 525 ? 7.346 4.229 18.632 1.00 83.44 525 LYS A N 1
ATOM 4030 C CA . LYS A 1 525 ? 7.547 4.825 19.965 1.00 83.44 525 LYS A CA 1
ATOM 4031 C C . LYS A 1 525 ? 6.303 5.569 20.443 1.00 83.44 525 LYS A C 1
ATOM 4033 O O . LYS A 1 525 ? 5.966 5.485 21.620 1.00 83.44 525 LYS A O 1
ATOM 4038 N N . VAL A 1 526 ? 5.628 6.283 19.541 1.00 86.62 526 VAL A N 1
ATOM 4039 C CA . VAL A 1 526 ? 4.372 6.978 19.859 1.00 86.62 526 VAL A CA 1
ATOM 4040 C C . VAL A 1 526 ? 3.272 5.958 20.158 1.00 86.62 526 VAL A C 1
ATOM 4042 O O . VAL A 1 526 ? 2.587 6.093 21.166 1.00 86.62 526 VAL A O 1
ATOM 4045 N N . LEU A 1 527 ? 3.182 4.891 19.359 1.00 83.62 527 LEU A N 1
ATOM 4046 C CA . LEU A 1 527 ? 2.269 3.770 19.574 1.00 83.62 527 LEU A CA 1
ATOM 4047 C C . LEU A 1 527 ? 2.449 3.132 20.956 1.00 83.62 527 LEU A C 1
ATOM 4049 O O . LEU A 1 527 ? 1.479 2.997 21.696 1.00 83.62 527 LEU A O 1
ATOM 4053 N N . ILE A 1 528 ? 3.687 2.800 21.336 1.00 84.00 528 ILE A N 1
ATOM 4054 C CA . ILE A 1 528 ? 3.999 2.273 22.673 1.00 84.00 528 ILE A CA 1
ATOM 4055 C C . ILE A 1 528 ? 3.567 3.265 23.761 1.00 84.00 528 ILE A C 1
ATOM 4057 O O . ILE A 1 528 ? 2.990 2.856 24.763 1.00 84.00 528 ILE A O 1
ATOM 4061 N N . GLY A 1 529 ? 3.790 4.567 23.556 1.00 87.56 529 GLY A N 1
ATOM 4062 C CA . GLY A 1 529 ? 3.332 5.609 24.476 1.00 87.56 529 GLY A CA 1
ATOM 4063 C C . GLY A 1 529 ? 1.813 5.616 24.677 1.00 87.56 529 GLY A C 1
ATOM 4064 O O . GLY A 1 529 ? 1.357 5.700 25.814 1.00 87.56 529 GLY A O 1
ATOM 4065 N N . VAL A 1 530 ? 1.033 5.467 23.601 1.00 88.31 530 VAL A N 1
ATOM 4066 C CA . VAL A 1 530 ? -0.438 5.382 23.668 1.00 88.31 530 VAL A CA 1
ATOM 4067 C C . VAL A 1 530 ? -0.898 4.113 24.378 1.00 88.31 530 VAL A C 1
ATOM 4069 O O . VAL A 1 530 ? -1.787 4.180 25.223 1.00 88.31 530 VAL A O 1
ATOM 4072 N N . VAL A 1 531 ? -0.260 2.973 24.099 1.00 85.62 531 VAL A N 1
ATOM 4073 C CA . VAL A 1 531 ? -0.551 1.705 24.786 1.00 85.62 531 VAL A CA 1
ATOM 4074 C C . VAL A 1 531 ? -0.274 1.823 26.286 1.00 85.62 531 VAL A C 1
ATOM 4076 O O . VAL A 1 531 ? -1.119 1.460 27.099 1.00 85.62 531 VAL A O 1
ATOM 4079 N N . ILE A 1 532 ? 0.877 2.383 26.672 1.00 87.06 532 ILE A N 1
ATOM 4080 C CA . ILE A 1 532 ? 1.229 2.603 28.082 1.00 87.06 532 ILE A CA 1
ATOM 4081 C C . ILE A 1 532 ? 0.222 3.545 28.748 1.00 87.06 532 ILE A C 1
ATOM 4083 O O . ILE A 1 532 ? -0.244 3.255 29.847 1.00 87.06 532 ILE A O 1
ATOM 4087 N N . PHE A 1 533 ? -0.137 4.646 28.084 1.00 88.00 533 PHE A N 1
ATOM 4088 C CA . PHE A 1 533 ? -1.116 5.600 28.599 1.00 88.00 533 PHE A CA 1
ATOM 4089 C C . PHE A 1 533 ? -2.486 4.951 28.826 1.00 88.00 533 PHE A C 1
ATOM 4091 O O . PHE A 1 533 ? -3.064 5.135 29.892 1.00 88.00 533 PHE A O 1
ATOM 4098 N N . GLY A 1 534 ? -2.983 4.155 27.877 1.00 85.50 534 GLY A N 1
ATOM 4099 C CA . GLY A 1 534 ? -4.274 3.484 28.018 1.00 85.50 534 GLY A CA 1
ATOM 4100 C C . GLY A 1 534 ? -4.282 2.399 29.099 1.00 85.50 534 GLY A C 1
ATOM 4101 O O . GLY A 1 534 ? -5.219 2.335 29.892 1.00 85.50 534 GLY A O 1
ATOM 4102 N N . LEU A 1 535 ? -3.217 1.591 29.205 1.00 85.88 535 LEU A N 1
ATOM 4103 C CA . LEU A 1 535 ? -3.112 0.559 30.246 1.00 85.88 535 LEU A CA 1
ATOM 4104 C C . LEU A 1 535 ? -2.986 1.165 31.651 1.00 85.88 535 LEU A C 1
ATOM 4106 O O . LEU A 1 535 ? -3.705 0.757 32.561 1.00 85.88 535 LEU A O 1
ATOM 4110 N N . LEU A 1 536 ? -2.094 2.144 31.838 1.00 86.44 536 LEU A N 1
ATOM 4111 C CA . LEU A 1 536 ? -1.909 2.805 33.136 1.00 86.44 536 LEU A CA 1
ATOM 4112 C C . LEU A 1 536 ? -3.113 3.676 33.503 1.00 86.44 536 LEU A C 1
ATOM 4114 O O . LEU A 1 536 ? -3.528 3.689 34.659 1.00 86.44 536 LEU A O 1
ATOM 4118 N N . GLY A 1 537 ? -3.694 4.369 32.523 1.00 83.81 537 GLY A N 1
ATOM 4119 C CA . GLY A 1 537 ? -4.902 5.168 32.700 1.00 83.81 537 GLY A CA 1
ATOM 4120 C C . GLY A 1 537 ? -6.077 4.323 33.180 1.00 83.81 537 GLY A C 1
ATOM 4121 O O . GLY A 1 537 ? -6.766 4.730 34.113 1.00 83.81 537 GLY A O 1
ATOM 4122 N N . SER A 1 538 ? -6.237 3.116 32.629 1.00 84.00 538 SER A N 1
ATOM 4123 C CA . SER A 1 538 ? -7.276 2.186 33.071 1.00 84.00 538 SER A CA 1
ATOM 4124 C C . SER A 1 538 ? -6.994 1.577 34.446 1.00 84.00 538 SER A C 1
ATOM 4126 O O . SER A 1 538 ? -7.907 1.446 35.259 1.00 84.00 538 SER A O 1
ATOM 4128 N N . LEU A 1 539 ? -5.728 1.280 34.761 1.00 83.75 539 LEU A N 1
ATOM 4129 C CA . LEU A 1 539 ? -5.329 0.795 36.088 1.00 83.75 539 LEU A CA 1
ATOM 4130 C C . LEU A 1 539 ? -5.637 1.818 37.199 1.00 83.75 539 LEU A C 1
ATOM 4132 O O . LEU A 1 539 ? -6.020 1.434 38.301 1.00 83.75 539 LEU A O 1
ATOM 4136 N N . ILE A 1 540 ? -5.474 3.112 36.909 1.00 83.19 540 ILE A N 1
ATOM 4137 C CA . ILE A 1 540 ? -5.719 4.217 37.854 1.00 83.19 540 ILE A CA 1
ATOM 4138 C C . ILE A 1 540 ? -7.190 4.691 37.802 1.00 83.19 540 ILE A C 1
ATOM 4140 O O . ILE A 1 540 ? -7.631 5.437 38.672 1.00 83.19 540 ILE A O 1
ATOM 4144 N N . GLY A 1 541 ? -7.974 4.239 36.817 1.00 75.00 541 GLY A N 1
ATOM 4145 C CA . GLY A 1 541 ? -9.386 4.601 36.647 1.00 75.00 541 GLY A CA 1
ATOM 4146 C C . GLY A 1 541 ? -9.629 5.971 36.003 1.00 75.00 541 GLY A C 1
ATOM 4147 O O . GLY A 1 541 ? -10.732 6.497 36.097 1.00 75.00 541 GLY A O 1
ATOM 4148 N N . ILE A 1 542 ? -8.614 6.554 35.355 1.00 75.12 542 ILE A N 1
ATOM 4149 C CA . ILE A 1 542 ? -8.703 7.848 34.653 1.00 75.12 542 ILE A CA 1
ATOM 4150 C C . ILE A 1 542 ? -9.366 7.686 33.275 1.00 75.12 542 ILE A C 1
ATOM 4152 O O . ILE A 1 542 ? -9.966 8.636 32.761 1.00 75.12 542 ILE A O 1
ATOM 4156 N N . VAL A 1 543 ? -9.251 6.495 32.673 1.00 64.00 543 VAL A N 1
ATOM 4157 C CA . VAL A 1 543 ? -9.745 6.179 31.322 1.00 64.00 543 VAL A CA 1
ATOM 4158 C C . VAL A 1 543 ? -10.491 4.850 31.301 1.00 64.00 543 VAL A C 1
ATOM 4160 O O . VAL A 1 543 ? -10.016 3.894 31.961 1.00 64.00 543 VAL A O 1
#

Secondary structure (DSSP, 8-state):
----HHHHHHHHHHHHHHT-S--BTTBGGGG-SHHHHHHHHHHHHT-HHHHHHHHHHHHHHTTT---GGG--S--HHHHHHHHHHHHHHHT--HHHHHHHHHHHHHHHHHHHHHHHHHHHHHHHHHHHHHHTT-GGGHHIIIIIHHHHHHHHHHHHHHHHHHHHHHHHHHHHHHT--HHHHHHHHHHHHHHHHHHHHHHHHHH--GGGHHHHHHHHHHHHTT---HHHHHHHHHHHHHHHHHHHGGGTSSSHHHHHHHHT----------SBTBS-SSHHHHHHHHHHHHHHTTTT--SSSBTHHHHHHHHHHHHHHHHTT-HHHHHHHHHHHTS-B-S-TTTTHHHHHHHHHHHHHHHHH--SSSHHHHHHHHHHHHHHHHHHHHHIIIIIIIIHHHHHHHHHHHHHTT-GGGG-HHHHHHHHHHHHHHHHHHHHHHHHHHHHHHHHT-HHHHHHHHHHHHHHHHHHHHHHHHH-------EEEETTEEEEHHHHHHHHSTTHHHHHHHHHHHHHHHTT--HHHHHHHHHHHHHHHHHHT--

Radius of gyration: 25.69 Å; Cα contacts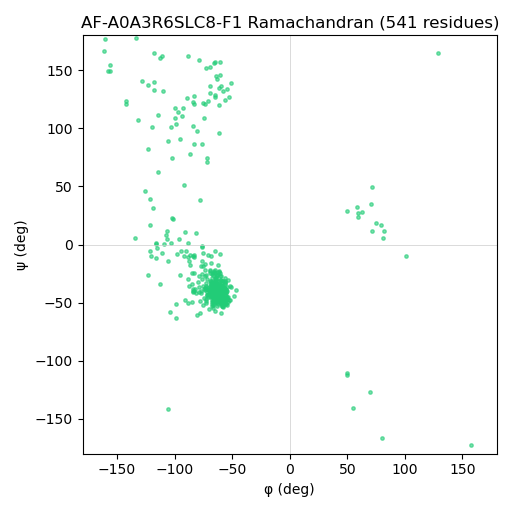 (8 Å, |Δi|>4): 931; chains: 1; bounding box: 56×63×85 Å